Protein 4O0C (pdb70)

Secondary structure (DSSP, 8-state):
-PPPEEEEE---BS---HHHHHHHHHHHHHHHHHHHHHHTTT--HHHHHHHHHHHHHHSTTSSSSTT---BTTS---EEEEEEETTT--EEEEEEE-S-S-HHHHHHHHHHHSS-SEEEHHHHHHHHHHTT-----GGGT--HHHHHHHHHHH---EEEEEE-TTS-EEEEEEE--STTBPTTB--STTSBTTTEEEETTTEEEEEEE-HHHHHHHTHHHHHHHHHHTT--HHHHHHHHHHHHHHHH---EEEEEEETTS-EEEEESSSB--EEEEETTEEEEESSTT--EEEE--/-PPPEEEEE---BSPPPHHHHHHHHHHHHHHHHHHHHHHHTT--HHHHHHHHHHHHHHSTTSSSSTTPPPBTTS---EEEEEEETTT--EEEEEEE-S-S-HHHHHHHHHHHSS-SEEEHHHHHHHHHHTTPPP--GGGT--HHHHHHHHHH----EEEEEE-TTS-EEEEEEE--STTBPTTB--STTSBTTTEEEETTTEEEEEEE-HHHHHHHTHHHHHHHHHHTT--HHHHHHHHHHHHHHHH---EEEEEEETTS-EEEEESSSB--EEEEETTEEEEESSTT-EEEEE--

InterPro domains:
  IPR000246 Peptidase T2, asparaginase 2 [PF01112] (1-293)
  IPR000246 Peptidase T2, asparaginase 2 [PTHR10188] (4-298)
  IPR029055 Nucleophile aminohydrolases, N-terminal [SSF56235] (18-295)
  IPR033844 Asparaginase-like 1, metazoa [cd04702] (2-291)

Sequence (592 aa):
HMNPIIVVVVHGGGAGPISKDRKERVHQGMVRAATVGYGILREGGSAVDAVEGAVVALEDDPEFNAGCGSVLNTNGEVEMDASIMDGKDLSAGAVSAVQCIANPIKLARLVMEKTPHCFLTDQGAAQFAAAMGVPEIPGEKLVTERNKKRLEKEKHGTVGAVALDCKGNVAYATSTGGIVNKMVGRVGDSPCLGAGGYADNDIGAVSTTGHGESILKVNNLARLTLFFHIEQGKTVEEAADLSSLGYMKSRVKGLGGLIVVSKTGDWVAKWTSTSMPWAAAKDGKLHFGIDPDDTTITDLPHMNPIVVVVHGGGAGPISKDRKERVHQGMVRAATVGYGILREGGSAVDAVEGAVVALEDDPEFNAGCGSVLNTNGEVEMDASIMDGKDLSAGAVSAVQCIANPIKLARLVMEKTPHCFLTDQGAAQFAAAMGVPEIPGEKLVTERNKKRLEKEKLGTVGAVALDCKGNVAYATSTGGIVNKMVGRVGDSPCLGAGGYADNDIGAVSTTGHGESILKVNNLARLTLFFHIEQGKTVEEAADLSLGYMKSRVKGLGGLIVVSKTGDWVAKWTSTSSMPWAAAKDGKLHFGIDPDDTTITDLP

Foldseek 3Di:
DDFKKKKKWAAQAADDDPVLVVLLQVLQVVLRLQLVVCQVVVHDFQVRFLRSQLSQLQRLSGFFFQVNAAALVRFFFKKKKKFWQEVRQIFIEGREAQARRRQVLRVCRRPPHPDHYDYDPVSNVVCVVVVGGGHDRVRSDDPVSVVVNVVVVCKKIKMWMQHPVLIIMIMIMGSADHHHHRRDDFQHRPELQQKGHHSQWWIKGWMFHRNLSVVQSLHNQLRVVSVVPQDNVRSQCVSQVCSCVPVVTWTWMKIATSNGDIDTDTPHQWMWMWMDGPQWIWTDIGPPPIDIGGRD/DDFKKKKKWWAQAADDDPVCPVVLVVLFVVLACQLVVCQVVLHAQQNSFQSSQLSQLQDLVGFFQAVNAAAQVRFFFKKKKKAKQVVGQMFIETGDGQARGRQVLRVCRRPPHPDNYYYDPRSVVVCVVVPGDGHDRVRRDDPCNSVVLVVVCIKKMKMWMQHPVLIIMMMIMGSADHRHHRRDDFQRRPELQQKHGHSVWWIKGKHWNRVLSVVLSLHVQLSVVRVVPDDSVVSQCVSQVCSCVPVNTWIWMWMATSNGDIDTDTPRQWMWMWMDTPQKIWTDTGPPGIDIDGHD

Nearest PDB structures (foldseek):
  4o0c-assembly1_A  TM=1.003E+00  e=8.533E-72  Homo sapiens
  4pvq-assembly1_B  TM=9.973E-01  e=1.430E-64  Homo sapiens
  4o0f-assembly1_A  TM=9.972E-01  e=1.584E-62  Homo sapiens
  4zm9-assembly2_D  TM=9.926E-01  e=2.168E-62  Homo sapiens
  4o0g-assembly1_B  TM=9.963E-01  e=7.919E-60  Homo sapiens

Structure (mmCIF, N/CA/C/O backbone):
data_4O0C
#
_entry.id   4O0C
#
_cell.length_a   59.213
_cell.length_b   59.213
_cell.length_c   297.793
_cell.angle_alpha   90.00
_cell.angle_beta   90.00
_cell.angle_gamma   120.00
#
_symmetry.space_group_name_H-M   'P 65'
#
loop_
_entity.id
_entity.type
_entity.pdbx_description
1 polymer 'Isoaspartyl peptidase/L-asparaginase'
2 non-polymer 'SODIUM ION'
3 non-polymer 'DIMETHYL SULFOXIDE'
4 non-polymer 'CHLORIDE ION'
5 water water
#
loop_
_atom_site.group_PDB
_atom_site.id
_atom_site.type_symbol
_atom_site.label_atom_id
_atom_site.label_alt_id
_atom_site.label_comp_id
_atom_site.label_asym_id
_atom_site.label_entity_id
_atom_site.label_seq_id
_atom_site.pdbx_PDB_ins_code
_atom_site.Cartn_x
_atom_site.Cartn_y
_atom_site.Cartn_z
_atom_site.occupancy
_atom_site.B_iso_or_equiv
_atom_site.auth_seq_id
_atom_site.auth_comp_id
_atom_site.auth_asym_id
_atom_site.auth_atom_id
_atom_site.pdbx_PDB_model_num
ATOM 1 N N . HIS A 1 1 ? 17.525 -28.725 -12.825 1.00 18.44 0 HIS A N 1
ATOM 2 C CA . HIS A 1 1 ? 16.300 -27.916 -12.522 1.00 16.09 0 HIS A CA 1
ATOM 3 C C . HIS A 1 1 ? 16.202 -27.607 -11.027 1.00 19.27 0 HIS A C 1
ATOM 4 O O . HIS A 1 1 ? 16.788 -28.310 -10.212 1.00 20.85 0 HIS A O 1
ATOM 11 N N . MET A 1 2 ? 15.475 -26.538 -10.684 1.00 16.81 1 MET A N 1
ATOM 12 C CA . MET A 1 2 ? 15.384 -26.071 -9.298 1.00 15.09 1 MET A CA 1
ATOM 13 C C . MET A 1 2 ? 14.557 -26.958 -8.368 1.00 16.24 1 MET A C 1
ATOM 14 O O . MET A 1 2 ? 13.491 -27.464 -8.734 1.00 18.33 1 MET A O 1
ATOM 19 N N . ASN A 1 3 ? 15.010 -27.031 -7.119 1.00 16.13 2 ASN A N 1
ATOM 20 C CA . ASN A 1 3 ? 14.217 -27.584 -6.021 1.00 15.81 2 ASN A CA 1
ATOM 21 C C . ASN A 1 3 ? 13.118 -26.561 -5.751 1.00 14.15 2 ASN A C 1
ATOM 22 O O . ASN A 1 3 ? 13.442 -25.375 -5.525 1.00 15.79 2 ASN A O 1
ATOM 27 N N . PRO A 1 4 ? 11.831 -26.979 -5.798 1.00 15.17 3 PRO A N 1
ATOM 28 C CA . PRO A 1 4 ? 10.835 -25.918 -5.631 1.00 14.54 3 PRO A CA 1
ATOM 29 C C . PRO A 1 4 ? 10.761 -25.431 -4.190 1.00 14.58 3 PRO A C 1
ATOM 30 O O . PRO A 1 4 ? 11.320 -26.031 -3.282 1.00 15.35 3 PRO A O 1
ATOM 34 N N . ILE A 1 5 ? 10.096 -24.315 -3.998 1.00 14.29 4 ILE A N 1
ATOM 35 C CA A ILE A 1 5 ? 9.938 -23.703 -2.678 0.50 14.49 4 ILE A CA 1
ATOM 36 C CA B ILE A 1 5 ? 9.851 -23.840 -2.656 0.50 14.70 4 ILE A CA 1
ATOM 37 C C . ILE A 1 5 ? 8.602 -22.984 -2.667 1.00 15.06 4 ILE A C 1
ATOM 38 O O . ILE A 1 5 ? 8.193 -22.415 -3.694 1.00 16.52 4 ILE A O 1
ATOM 47 N N . VAL A 1 6 ? 7.957 -22.961 -1.521 1.00 14.95 5 VAL A N 1
ATOM 48 C CA . VAL A 1 6 ? 6.828 -22.091 -1.338 1.00 13.91 5 VAL A CA 1
ATOM 49 C C . VAL A 1 6 ? 7.041 -21.417 0.008 1.00 13.06 5 VAL A C 1
ATOM 50 O O . VAL A 1 6 ? 7.534 -22.051 0.948 1.00 14.59 5 VAL A O 1
ATOM 54 N N . VAL A 1 7 ? 6.713 -20.137 0.078 1.00 12.69 6 VAL A N 1
ATOM 55 C CA . VAL A 1 7 ? 6.640 -19.451 1.364 1.00 12.14 6 VAL A CA 1
ATOM 56 C C . VAL A 1 7 ? 5.293 -18.757 1.429 1.00 12.93 6 VAL A C 1
ATOM 57 O O . VAL A 1 7 ? 4.795 -18.217 0.430 1.00 13.28 6 VAL A O 1
ATOM 61 N N . VAL A 1 8 ? 4.718 -18.757 2.623 1.00 14.22 7 VAL A N 1
ATOM 62 C CA A VAL A 1 8 ? 3.398 -18.192 2.876 0.50 14.44 7 VAL A CA 1
ATOM 63 C CA B VAL A 1 8 ? 3.433 -18.108 2.831 0.50 14.44 7 VAL A CA 1
ATOM 64 C C . VAL A 1 8 ? 3.487 -17.240 4.082 1.00 14.60 7 VAL A C 1
ATOM 65 O O . VAL A 1 8 ? 4.370 -17.403 4.929 1.00 13.51 7 VAL A O 1
ATOM 72 N N . HIS A 1 9 ? 2.568 -16.275 4.135 1.00 13.33 8 HIS A N 1
ATOM 73 C CA . HIS A 1 9 ? 2.424 -15.343 5.272 1.00 14.74 8 HIS A CA 1
ATOM 74 C C . HIS A 1 9 ? 0.975 -15.005 5.537 1.00 15.00 8 HIS A C 1
ATOM 75 O O . HIS A 1 9 ? 0.156 -15.027 4.629 1.00 15.22 8 HIS A O 1
ATOM 82 N N . GLY A 1 10 ? 0.687 -14.678 6.802 1.00 17.33 9 GLY A N 1
ATOM 83 C CA . GLY A 1 10 ? -0.535 -13.986 7.193 1.00 17.56 9 GLY A CA 1
ATOM 84 C C . GLY A 1 10 ? -0.158 -12.543 7.479 1.00 16.38 9 GLY A C 1
ATOM 85 O O . GLY A 1 10 ? 0.830 -12.032 6.942 1.00 15.18 9 GLY A O 1
ATOM 86 N N . GLY A 1 11 ? -0.940 -11.890 8.332 1.00 14.92 10 GLY A N 1
ATOM 87 C CA . GLY A 1 11 ? -0.733 -10.482 8.682 1.00 14.80 10 GLY A CA 1
ATOM 88 C C . GLY A 1 11 ? 0.530 -10.140 9.451 1.00 14.21 10 GLY A C 1
ATOM 89 O O . GLY A 1 11 ? 0.861 -10.801 10.451 1.00 16.01 10 GLY A O 1
ATOM 90 N N . GLY A 1 12 ? 1.214 -9.081 8.996 1.00 17.00 11 GLY A N 1
ATOM 91 C CA . GLY A 1 12 ? 2.304 -8.457 9.740 1.00 14.07 11 GLY A CA 1
ATOM 92 C C . GLY A 1 12 ? 1.748 -7.377 10.648 1.00 16.61 11 GLY A C 1
ATOM 93 O O . GLY A 1 12 ? 1.693 -6.208 10.263 1.00 19.35 11 GLY A O 1
ATOM 94 N N . ALA A 1 13 ? 1.332 -7.764 11.859 1.00 17.82 12 ALA A N 1
ATOM 95 C CA . ALA A 1 13 ? 0.652 -6.845 12.775 1.00 17.06 12 ALA A CA 1
ATOM 96 C C . ALA A 1 13 ? 1.115 -7.065 14.236 1.00 15.90 12 ALA A C 1
ATOM 97 O O . ALA A 1 13 ? 2.212 -7.575 14.461 1.00 17.23 12 ALA A O 1
ATOM 99 N N . GLY A 1 14 ? 0.294 -6.648 15.201 1.00 18.61 13 GLY A N 1
ATOM 100 C CA . GLY A 1 14 ? 0.620 -6.746 16.630 1.00 16.61 13 GLY A CA 1
ATOM 101 C C . GLY A 1 14 ? 0.616 -8.167 17.171 1.00 19.51 13 GLY A C 1
ATOM 102 O O . GLY A 1 14 ? 0.549 -9.126 16.407 1.00 19.60 13 GLY A O 1
ATOM 103 N N . PRO A 1 15 ? 0.695 -8.313 18.508 1.00 18.88 14 PRO A N 1
ATOM 104 C CA . PRO A 1 15 ? 0.733 -9.631 19.144 1.00 17.82 14 PRO A CA 1
ATOM 105 C C . PRO A 1 15 ? -0.564 -10.466 18.956 1.00 19.51 14 PRO A C 1
ATOM 106 O O . PRO A 1 15 ? -1.617 -9.900 18.668 1.00 20.96 14 PRO A O 1
ATOM 110 N N . ILE A 1 16 ? -0.481 -11.780 19.126 1.00 21.72 15 ILE A N 1
ATOM 111 C CA . ILE A 1 16 ? -1.641 -12.686 18.948 1.00 19.84 15 ILE A CA 1
ATOM 112 C C . ILE A 1 16 ? -1.840 -13.605 20.164 1.00 20.22 15 ILE A C 1
ATOM 113 O O . ILE A 1 16 ? -0.863 -14.148 20.685 1.00 24.36 15 ILE A O 1
ATOM 118 N N . SER A 1 17 ? -3.093 -13.817 20.575 1.00 20.51 16 SER A N 1
ATOM 119 C CA . SER A 1 17 ? -3.383 -14.687 21.745 1.00 19.49 16 SER A CA 1
ATOM 120 C C . SER A 1 17 ? -2.937 -16.127 21.513 1.00 16.09 16 SER A C 1
ATOM 121 O O . SER A 1 17 ? -2.877 -16.577 20.374 1.00 20.16 16 SER A O 1
ATOM 124 N N . LYS A 1 18 ? -2.720 -16.883 22.592 1.00 20.00 17 LYS A N 1
ATOM 125 C CA . LYS A 1 18 ? -2.199 -18.249 22.515 1.00 18.50 17 LYS A CA 1
ATOM 126 C C . LYS A 1 18 ? -3.145 -19.258 21.792 1.00 18.27 17 LYS A C 1
ATOM 127 O O . LYS A 1 18 ? -2.673 -20.092 21.007 1.00 22.16 17 LYS A O 1
ATOM 129 N N . ASP A 1 19 ? -4.460 -19.180 22.047 1.00 19.08 18 ASP A N 1
ATOM 130 C CA . ASP A 1 19 ? -5.468 -20.082 21.440 1.00 17.77 18 ASP A CA 1
ATOM 131 C C . ASP A 1 19 ? -5.477 -19.861 19.928 1.00 20.23 18 ASP A C 1
ATOM 132 O O . ASP A 1 19 ? -5.475 -20.829 19.149 1.00 20.40 18 ASP A O 1
ATOM 134 N N . ARG A 1 20 ? -5.502 -18.582 19.543 1.00 20.22 19 ARG A N 1
ATOM 135 C CA . ARG A 1 20 ? -5.382 -18.156 18.142 1.00 19.42 19 ARG A CA 1
ATOM 136 C C . ARG A 1 20 ? -4.166 -18.784 17.488 1.00 20.96 19 ARG A C 1
ATOM 137 O O . ARG A 1 20 ? -4.296 -19.469 16.468 1.00 19.46 19 ARG A O 1
ATOM 145 N N . LYS A 1 21 ? -2.992 -18.548 18.072 1.00 20.68 20 LYS A N 1
ATOM 146 C CA . LYS A 1 21 ? -1.744 -19.122 17.576 1.00 19.49 20 LYS A CA 1
ATOM 147 C C . LYS A 1 21 ? -1.889 -20.558 17.067 1.00 20.80 20 LYS A C 1
ATOM 148 O O . LYS A 1 21 ? -1.327 -20.904 16.019 1.00 23.20 20 LYS A O 1
ATOM 154 N N . GLU A 1 22 ? -2.607 -21.400 17.804 1.00 20.13 21 GLU A N 1
ATOM 155 C CA . GLU A 1 22 ? -2.780 -22.790 17.415 1.00 18.07 21 GLU A CA 1
ATOM 156 C C . GLU A 1 22 ? -3.637 -22.893 16.161 1.00 19.12 21 GLU A C 1
ATOM 157 O O . GLU A 1 22 ? -3.304 -23.606 15.230 1.00 21.81 21 GLU A O 1
ATOM 163 N N . ARG A 1 23 ? -4.745 -22.177 16.138 1.00 18.03 22 ARG A N 1
ATOM 164 C CA . ARG A 1 23 ? -5.578 -22.111 14.946 1.00 17.36 22 ARG A CA 1
ATOM 165 C C . ARG A 1 23 ? -4.793 -21.539 13.740 1.00 18.13 22 ARG A C 1
ATOM 166 O O . ARG A 1 23 ? -4.937 -22.026 12.593 1.00 20.89 22 ARG A O 1
ATOM 174 N N . VAL A 1 24 ? -4.000 -20.497 14.025 1.00 20.90 23 VAL A N 1
ATOM 175 C CA . VAL A 1 24 ? -3.071 -19.849 13.079 1.00 17.66 23 VAL A CA 1
ATOM 176 C C . VAL A 1 24 ? -1.987 -20.802 12.539 1.00 17.32 23 VAL A C 1
ATOM 177 O O . VAL A 1 24 ? -1.740 -20.847 11.311 1.00 19.22 23 VAL A O 1
ATOM 181 N N . HIS A 1 25 ? -1.373 -21.590 13.423 1.00 18.70 24 HIS A N 1
ATOM 182 C CA . HIS A 1 25 ? -0.285 -22.486 13.037 1.00 18.21 24 HIS A CA 1
ATOM 183 C C . HIS A 1 25 ? -0.784 -23.428 11.953 1.00 19.01 24 HIS A C 1
ATOM 184 O O . HIS A 1 25 ? -0.185 -23.541 10.867 1.00 20.68 24 HIS A O 1
ATOM 191 N N . GLN A 1 26 ? -1.917 -24.057 12.245 1.00 20.93 25 GLN A N 1
ATOM 192 C CA . GLN A 1 26 ? -2.549 -25.023 11.351 1.00 19.69 25 GLN A CA 1
ATOM 193 C C . GLN A 1 26 ? -2.871 -24.419 9.994 1.00 19.42 25 GLN A C 1
ATOM 194 O O . GLN A 1 26 ? -2.705 -25.083 8.966 1.00 20.16 25 GLN A O 1
ATOM 200 N N . GLY A 1 27 ? -3.343 -23.169 10.002 1.00 17.67 26 GLY A N 1
ATOM 201 C CA . GLY A 1 27 ? -3.603 -22.438 8.781 1.00 15.88 26 GLY A CA 1
ATOM 202 C C . GLY A 1 27 ? -2.360 -22.231 7.917 1.00 16.39 26 GLY A C 1
ATOM 203 O O . GLY A 1 27 ? -2.433 -22.411 6.692 1.00 18.14 26 GLY A O 1
ATOM 204 N N . MET A 1 28 ? -1.234 -21.827 8.521 1.00 16.29 27 MET A N 1
ATOM 205 C CA . MET A 1 28 ? 0.028 -21.616 7.774 1.00 15.90 27 MET A CA 1
ATOM 206 C C . MET A 1 28 ? 0.564 -22.945 7.192 1.00 17.18 27 MET A C 1
ATOM 207 O O . MET A 1 28 ? 1.056 -23.015 6.046 1.00 16.99 27 MET A O 1
ATOM 212 N N . VAL A 1 29 ? 0.454 -23.981 8.019 1.00 17.04 28 VAL A N 1
ATOM 213 C CA . VAL A 1 29 ? 0.647 -25.394 7.638 1.00 17.20 28 VAL A CA 1
ATOM 214 C C . VAL A 1 29 ? -0.230 -25.820 6.445 1.00 16.51 28 VAL A C 1
ATOM 215 O O . VAL A 1 29 ? 0.307 -26.304 5.465 1.00 17.82 28 VAL A O 1
ATOM 219 N N . ARG A 1 30 ? -1.545 -25.613 6.502 1.00 15.58 29 ARG A N 1
ATOM 220 C CA . ARG A 1 30 ? -2.450 -26.085 5.422 1.00 16.55 29 ARG A CA 1
ATOM 221 C C . ARG A 1 30 ? -2.124 -25.459 4.060 1.00 16.29 29 ARG A C 1
ATOM 222 O O . ARG A 1 30 ? -2.235 -26.127 3.042 1.00 18.04 29 ARG A O 1
ATOM 230 N N . ALA A 1 31 ? -1.725 -24.184 4.059 1.00 15.30 30 ALA A N 1
ATOM 231 C CA . ALA A 1 31 ? -1.458 -23.446 2.815 1.00 14.53 30 ALA A CA 1
ATOM 232 C C . ALA A 1 31 ? -0.066 -23.697 2.262 1.00 14.07 30 ALA A C 1
ATOM 233 O O . ALA A 1 31 ? 0.131 -23.781 1.048 1.00 14.91 30 ALA A O 1
ATOM 235 N N . ALA A 1 32 ? 0.910 -23.749 3.150 1.00 13.85 31 ALA A N 1
ATOM 236 C CA . ALA A 1 32 ? 2.261 -24.168 2.789 1.00 14.40 31 ALA A CA 1
ATOM 237 C C . ALA A 1 32 ? 2.208 -25.572 2.184 1.00 14.66 31 ALA A C 1
ATOM 238 O O . ALA A 1 32 ? 2.760 -25.825 1.105 1.00 16.81 31 ALA A O 1
ATOM 240 N N . THR A 1 33 ? 1.530 -26.477 2.891 1.00 17.62 32 THR A N 1
ATOM 241 C CA . THR A 1 33 ? 1.350 -27.874 2.460 1.00 15.49 32 THR A CA 1
ATOM 242 C C . THR A 1 33 ? 0.699 -27.944 1.090 1.00 15.29 32 THR A C 1
ATOM 243 O O . THR A 1 33 ? 1.205 -28.609 0.166 1.00 16.87 32 THR A O 1
ATOM 247 N N . VAL A 1 34 ? -0.417 -27.235 0.955 1.00 13.40 33 VAL A N 1
ATOM 248 C CA . VAL A 1 34 ? -1.203 -27.240 -0.279 1.00 14.98 33 VAL A CA 1
ATOM 249 C C . VAL A 1 34 ? -0.382 -26.710 -1.432 1.00 14.25 33 VAL A C 1
ATOM 250 O O . VAL A 1 34 ? -0.464 -27.256 -2.548 1.00 16.83 33 VAL A O 1
ATOM 254 N N . GLY A 1 35 ? 0.351 -25.615 -1.199 1.00 15.15 34 GLY A N 1
ATOM 255 C CA . GLY A 1 35 ? 1.192 -25.022 -2.246 1.00 14.09 34 GLY A CA 1
ATOM 256 C C . GLY A 1 35 ? 2.332 -25.921 -2.724 1.00 15.22 34 GLY A C 1
ATOM 257 O O . GLY A 1 35 ? 2.703 -25.920 -3.912 1.00 14.97 34 GLY A O 1
ATOM 258 N N . TYR A 1 36 ? 2.924 -26.650 -1.791 1.00 16.18 35 TYR A N 1
ATOM 259 C CA . TYR A 1 36 ? 4.105 -27.467 -2.075 1.00 16.45 35 TYR A CA 1
ATOM 260 C C . TYR A 1 36 ? 3.689 -28.747 -2.831 1.00 15.34 35 TYR A C 1
ATOM 261 O O . TYR A 1 36 ? 4.364 -29.179 -3.778 1.00 16.08 35 TYR A O 1
ATOM 270 N N . GLY A 1 37 ? 2.588 -29.344 -2.400 1.00 16.24 36 GLY A N 1
ATOM 271 C CA . GLY A 1 37 ? 1.926 -30.421 -3.143 1.00 14.78 36 GLY A CA 1
ATOM 272 C C . GLY A 1 37 ? 1.815 -30.118 -4.630 1.00 12.75 36 GLY A C 1
ATOM 273 O O . GLY A 1 37 ? 2.153 -30.929 -5.465 1.00 15.46 36 GLY A O 1
ATOM 274 N N . ILE A 1 38 ? 1.331 -28.928 -4.942 1.00 14.89 37 ILE A N 1
ATOM 275 C CA . ILE A 1 38 ? 1.272 -28.460 -6.332 1.00 15.48 37 ILE A CA 1
ATOM 276 C C . ILE A 1 38 ? 2.641 -28.514 -7.026 1.00 16.22 37 ILE A C 1
ATOM 277 O O . ILE A 1 38 ? 2.772 -29.048 -8.148 1.00 17.45 37 ILE A O 1
ATOM 282 N N . LEU A 1 39 ? 3.660 -27.988 -6.365 1.00 16.71 38 LEU A N 1
ATOM 283 C CA . LEU A 1 39 ? 5.004 -27.938 -6.941 1.00 15.17 38 LEU A CA 1
ATOM 284 C C . LEU A 1 39 ? 5.604 -29.336 -7.077 1.00 14.30 38 LEU A C 1
ATOM 285 O O . LEU A 1 39 ? 6.319 -29.613 -8.025 1.00 16.37 38 LEU A O 1
ATOM 290 N N . ARG A 1 40 ? 5.345 -30.185 -6.097 1.00 15.17 39 ARG A N 1
ATOM 291 C CA . ARG A 1 40 ? 5.813 -31.572 -6.118 1.00 15.59 39 ARG A CA 1
ATOM 292 C C . ARG A 1 40 ? 5.079 -32.431 -7.125 1.00 15.42 39 ARG A C 1
ATOM 293 O O . ARG A 1 40 ? 5.457 -33.591 -7.317 1.00 17.74 39 ARG A O 1
ATOM 301 N N . GLU A 1 41 ? 4.026 -31.902 -7.745 1.00 15.96 40 GLU A N 1
ATOM 302 C CA . GLU A 1 41 ? 3.326 -32.640 -8.790 1.00 15.62 40 GLU A CA 1
ATOM 303 C C . GLU A 1 41 ? 3.537 -32.015 -10.177 1.00 16.69 40 GLU A C 1
ATOM 304 O O . GLU A 1 41 ? 2.822 -32.363 -11.119 1.00 20.62 40 GLU A O 1
ATOM 310 N N . GLY A 1 42 ? 4.506 -31.099 -10.298 1.00 15.50 41 GLY A N 1
ATOM 311 C CA . GLY A 1 42 ? 4.890 -30.562 -11.598 1.00 15.20 41 GLY A CA 1
ATOM 312 C C . GLY A 1 42 ? 4.224 -29.225 -11.925 1.00 16.58 41 GLY A C 1
ATOM 313 O O . GLY A 1 42 ? 4.426 -28.675 -12.987 1.00 17.90 41 GLY A O 1
ATOM 314 N N . GLY A 1 43 ? 3.440 -28.695 -11.000 1.00 17.19 42 GLY A N 1
ATOM 315 C CA . GLY A 1 43 ? 2.678 -27.471 -11.223 1.00 15.31 42 GLY A CA 1
ATOM 316 C C . GLY A 1 43 ? 3.555 -26.240 -11.268 1.00 13.35 42 GLY A C 1
ATOM 317 O O . GLY A 1 43 ? 4.749 -26.279 -10.907 1.00 13.50 42 GLY A O 1
ATOM 318 N N . SER A 1 44 ? 2.949 -25.144 -11.714 1.00 13.87 43 SER A N 1
ATOM 319 C CA . SER A 1 44 ? 3.696 -23.926 -11.883 1.00 15.43 43 SER A CA 1
ATOM 320 C C . SER A 1 44 ? 3.684 -23.102 -10.592 1.00 14.45 43 SER A C 1
ATOM 321 O O . SER A 1 44 ? 2.870 -23.334 -9.677 1.00 13.90 43 SER A O 1
ATOM 324 N N . ALA A 1 45 ? 4.558 -22.109 -10.558 1.00 14.02 44 ALA A N 1
ATOM 325 C CA . ALA A 1 45 ? 4.635 -21.191 -9.438 1.00 15.87 44 ALA A CA 1
ATOM 326 C C . ALA A 1 45 ? 3.268 -20.492 -9.227 1.00 14.11 44 ALA A C 1
ATOM 327 O O . ALA A 1 45 ? 2.789 -20.296 -8.095 1.00 15.69 44 ALA A O 1
ATOM 329 N N . VAL A 1 46 ? 2.615 -20.162 -10.322 1.00 12.73 45 VAL A N 1
ATOM 330 C CA . VAL A 1 46 ? 1.345 -19.440 -10.284 1.00 12.73 45 VAL A CA 1
ATOM 331 C C . VAL A 1 46 ? 0.290 -20.361 -9.683 1.00 13.13 45 VAL A C 1
ATOM 332 O O . VAL A 1 46 ? -0.420 -19.984 -8.770 1.00 16.42 45 VAL A O 1
ATOM 336 N N . ASP A 1 47 ? 0.259 -21.617 -10.140 1.00 14.29 46 ASP A N 1
ATOM 337 C CA . ASP A 1 47 ? -0.631 -22.632 -9.551 1.00 14.16 46 ASP A CA 1
ATOM 338 C C . ASP A 1 47 ? -0.424 -22.704 -8.025 1.00 13.22 46 ASP A C 1
ATOM 339 O O . ASP A 1 47 ? -1.364 -22.810 -7.262 1.00 14.05 46 ASP A O 1
ATOM 344 N N . ALA A 1 48 ? 0.838 -22.711 -7.613 1.00 12.10 47 ALA A N 1
ATOM 345 C CA . ALA A 1 48 ? 1.180 -22.963 -6.186 1.00 11.72 47 ALA A CA 1
ATOM 346 C C . ALA A 1 48 ? 0.697 -21.839 -5.275 1.00 12.11 47 ALA A C 1
ATOM 347 O O . ALA A 1 48 ? -0.062 -22.101 -4.305 1.00 11.34 47 ALA A O 1
ATOM 349 N N . VAL A 1 49 ? 1.152 -20.617 -5.593 1.00 12.88 48 VAL A N 1
ATOM 350 C CA . VAL A 1 49 ? 0.766 -19.436 -4.795 1.00 11.99 48 VAL A CA 1
ATOM 351 C C . VAL A 1 49 ? -0.747 -19.188 -4.878 1.00 12.83 48 VAL A C 1
ATOM 352 O O . VAL A 1 49 ? -1.387 -18.831 -3.899 1.00 14.42 48 VAL A O 1
ATOM 356 N N . GLU A 1 50 ? -1.336 -19.374 -6.044 1.00 13.55 49 GLU A N 1
ATOM 357 C CA . GLU A 1 50 ? -2.786 -19.332 -6.129 1.00 11.92 49 GLU A CA 1
ATOM 358 C C . GLU A 1 50 ? -3.399 -20.334 -5.136 1.00 12.65 49 GLU A C 1
ATOM 359 O O . GLU A 1 50 ? -4.294 -20.020 -4.354 1.00 13.24 49 GLU A O 1
ATOM 365 N N . GLY A 1 51 ? -2.842 -21.534 -5.131 1.00 13.19 50 GLY A N 1
ATOM 366 C CA . GLY A 1 51 ? -3.293 -22.579 -4.230 1.00 12.39 50 GLY A CA 1
ATOM 367 C C . GLY A 1 51 ? -3.165 -22.262 -2.743 1.00 11.78 50 GLY A C 1
ATOM 368 O O . GLY A 1 51 ? -4.130 -22.383 -1.995 1.00 14.51 50 GLY A O 1
ATOM 369 N N . ALA A 1 52 ? -1.989 -21.808 -2.313 1.00 12.74 51 ALA A N 1
ATOM 370 C CA . ALA A 1 52 ? -1.795 -21.479 -0.888 1.00 12.15 51 ALA A CA 1
ATOM 371 C C . ALA A 1 52 ? -2.794 -20.358 -0.475 1.00 13.74 51 ALA A C 1
ATOM 372 O O . ALA A 1 52 ? -3.490 -20.442 0.551 1.00 13.78 51 ALA A O 1
ATOM 374 N N . VAL A 1 53 ? -2.905 -19.323 -1.296 1.00 12.73 52 VAL A N 1
ATOM 375 C CA . VAL A 1 53 ? -3.680 -18.133 -0.907 1.00 12.63 52 VAL A CA 1
ATOM 376 C C . VAL A 1 53 ? -5.159 -18.510 -0.748 1.00 12.47 52 VAL A C 1
ATOM 377 O O . VAL A 1 53 ? -5.808 -18.108 0.212 1.00 12.96 52 VAL A O 1
ATOM 381 N N . VAL A 1 54 ? -5.660 -19.337 -1.668 1.00 12.90 53 VAL A N 1
ATOM 382 C CA . VAL A 1 54 ? -7.027 -19.861 -1.611 1.00 12.93 53 VAL A CA 1
ATOM 383 C C . VAL A 1 54 ? -7.282 -20.487 -0.262 1.00 11.33 53 VAL A C 1
ATOM 384 O O . VAL A 1 54 ? -8.337 -20.272 0.342 1.00 12.30 53 VAL A O 1
ATOM 388 N N . ALA A 1 55 ? -6.348 -21.311 0.173 1.00 12.38 54 ALA A N 1
ATOM 389 C CA . ALA A 1 55 ? -6.436 -21.967 1.467 1.00 12.90 54 ALA A CA 1
ATOM 390 C C . ALA A 1 55 ? -6.651 -21.016 2.611 1.00 13.95 54 ALA A C 1
ATOM 391 O O . ALA A 1 55 ? -7.466 -21.290 3.504 1.00 18.12 54 ALA A O 1
ATOM 393 N N . LEU A 1 56 ? -5.926 -19.895 2.590 1.00 11.89 55 LEU A N 1
ATOM 394 C CA . LEU A 1 56 ? -6.039 -18.861 3.630 1.00 14.31 55 LEU A CA 1
ATOM 395 C C . LEU A 1 56 ? -7.288 -17.999 3.480 1.00 13.19 55 LEU A C 1
ATOM 396 O O . LEU A 1 56 ? -7.835 -17.462 4.464 1.00 15.45 55 LEU A O 1
ATOM 401 N N . GLU A 1 57 ? -7.721 -17.836 2.239 1.00 13.28 56 GLU A N 1
ATOM 402 C CA . GLU A 1 57 ? -9.015 -17.220 1.944 1.00 13.81 56 GLU A CA 1
ATOM 403 C C . GLU A 1 57 ? -10.135 -18.040 2.582 1.00 13.14 56 GLU A C 1
ATOM 404 O O . GLU A 1 57 ? -10.991 -17.498 3.288 1.00 17.45 56 GLU A O 1
ATOM 410 N N . ASP A 1 58 ? -10.117 -19.353 2.349 1.00 15.22 57 ASP A N 1
ATOM 411 C CA . ASP A 1 58 ? -11.209 -20.256 2.780 1.00 16.90 57 ASP A CA 1
ATOM 412 C C . ASP A 1 58 ? -11.189 -20.499 4.290 1.00 16.27 57 ASP A C 1
ATOM 413 O O . ASP A 1 58 ? -12.178 -20.951 4.868 1.00 18.97 57 ASP A O 1
ATOM 418 N N . ASP A 1 59 ? -10.048 -20.217 4.903 1.00 16.53 58 ASP A N 1
ATOM 419 C CA . ASP A 1 59 ? -9.827 -20.340 6.349 1.00 15.00 58 ASP A CA 1
ATOM 420 C C . ASP A 1 59 ? -10.317 -19.046 7.053 1.00 15.96 58 ASP A C 1
ATOM 421 O O . ASP A 1 59 ? -9.677 -18.000 6.905 1.00 17.08 58 ASP A O 1
ATOM 426 N N . PRO A 1 60 ? -11.425 -19.117 7.824 1.00 18.51 59 PRO A N 1
ATOM 427 C CA . PRO A 1 60 ? -12.004 -17.952 8.546 1.00 18.71 59 PRO A CA 1
ATOM 428 C C . PRO A 1 60 ? -11.076 -17.275 9.563 1.00 16.26 59 PRO A C 1
ATOM 429 O O . PRO A 1 60 ? -11.391 -16.179 10.031 1.00 19.02 59 PRO A O 1
ATOM 433 N N . GLU A 1 61 ? -9.974 -17.929 9.903 1.00 16.25 60 GLU A N 1
ATOM 434 C CA . GLU A 1 61 ? -8.939 -17.372 10.783 1.00 17.26 60 GLU A CA 1
ATOM 435 C C . GLU A 1 61 ? -8.123 -16.238 10.151 1.00 16.78 60 GLU A C 1
ATOM 436 O O . GLU A 1 61 ? -7.366 -15.586 10.860 1.00 17.86 60 GLU A O 1
ATOM 442 N N . PHE A 1 62 ? -8.254 -16.006 8.832 1.00 15.16 61 PHE A N 1
ATOM 443 C CA . PHE A 1 62 ? -7.364 -15.053 8.125 1.00 15.05 61 PHE A CA 1
ATOM 444 C C . PHE A 1 62 ? -8.124 -13.971 7.400 1.00 13.54 61 PHE A C 1
ATOM 445 O O . PHE A 1 62 ? -9.210 -14.227 6.862 1.00 14.70 61 PHE A O 1
ATOM 453 N N . ASN A 1 63 ? -7.533 -12.767 7.443 1.00 12.83 62 ASN A N 1
ATOM 454 C CA . ASN A 1 63 ? -8.079 -11.558 6.808 1.00 13.28 62 ASN A CA 1
ATOM 455 C C . ASN A 1 63 ? -8.004 -11.584 5.267 1.00 14.51 62 ASN A C 1
ATOM 456 O O . ASN A 1 63 ? -7.245 -10.822 4.675 1.00 14.78 62 ASN A O 1
ATOM 461 N N . ALA A 1 64 ? -8.842 -12.433 4.670 1.00 14.93 63 ALA A N 1
ATOM 462 C CA . ALA A 1 64 ? -8.856 -12.700 3.216 1.00 13.12 63 ALA A CA 1
ATOM 463 C C . ALA A 1 64 ? -10.074 -13.614 2.972 1.00 13.93 63 ALA A C 1
ATOM 464 O O . ALA A 1 64 ? -10.361 -14.497 3.794 1.00 14.31 63 ALA A O 1
ATOM 466 N N . GLY A 1 65 ? -10.783 -13.428 1.859 1.00 13.20 64 GLY A N 1
ATOM 467 C CA . GLY A 1 65 ? -12.026 -14.174 1.607 1.00 15.52 64 GLY A CA 1
ATOM 468 C C . GLY A 1 65 ? -12.928 -14.218 2.842 1.00 15.53 64 GLY A C 1
ATOM 469 O O . GLY A 1 65 ? -13.083 -13.187 3.536 1.00 16.16 64 GLY A O 1
ATOM 470 N N . CYS A 1 66 ? -13.506 -15.405 3.119 1.00 16.38 65 CYS A N 1
ATOM 471 C CA . CYS A 1 66 ? -14.228 -15.654 4.366 1.00 14.57 65 CYS A CA 1
ATOM 472 C C . CYS A 1 66 ? -13.344 -15.392 5.597 1.00 14.90 65 CYS A C 1
ATOM 473 O O . CYS A 1 66 ? -12.362 -16.092 5.823 1.00 16.62 65 CYS A O 1
ATOM 476 N N . GLY A 1 67 ? -13.708 -14.386 6.401 1.00 14.39 66 GLY A N 1
ATOM 477 C CA . GLY A 1 67 ? -12.858 -13.952 7.510 1.00 15.46 66 GLY A CA 1
ATOM 478 C C . GLY A 1 67 ? -12.186 -12.579 7.384 1.00 16.59 66 GLY A C 1
ATOM 479 O O . GLY A 1 67 ? -11.586 -12.102 8.351 1.00 18.27 66 GLY A O 1
ATOM 480 N N . SER A 1 68 ? -12.225 -11.990 6.188 1.00 18.54 67 SER A N 1
ATOM 481 C CA . SER A 1 68 ? -11.932 -10.570 5.944 1.00 16.12 67 SER A CA 1
ATOM 482 C C . SER A 1 68 ? -12.488 -9.608 6.989 1.00 17.50 67 SER A C 1
ATOM 483 O O . SER A 1 68 ? -13.671 -9.700 7.357 1.00 17.30 67 SER A O 1
ATOM 486 N N . VAL A 1 69 ? -11.655 -8.647 7.392 1.00 17.82 68 VAL A N 1
ATOM 487 C CA . VAL A 1 69 ? -12.084 -7.588 8.305 1.00 17.79 68 VAL A CA 1
ATOM 488 C C . VAL A 1 69 ? -13.133 -6.717 7.636 1.00 17.59 68 VAL A C 1
ATOM 489 O O . VAL A 1 69 ? -13.222 -6.669 6.395 1.00 17.57 68 VAL A O 1
ATOM 493 N N . LEU A 1 70 ? -13.891 -5.985 8.455 1.00 17.06 69 LEU A N 1
ATOM 494 C CA . LEU A 1 70 ? -15.048 -5.259 7.959 1.00 17.81 69 LEU A CA 1
ATOM 495 C C . LEU A 1 70 ? -14.717 -3.814 7.623 1.00 16.98 69 LEU A C 1
ATOM 496 O O . LEU A 1 70 ? -13.846 -3.204 8.265 1.00 18.50 69 LEU A O 1
ATOM 501 N N . ASN A 1 71 ? -15.380 -3.279 6.600 1.00 17.00 70 ASN A N 1
ATOM 502 C CA . ASN A 1 71 ? -15.282 -1.845 6.321 1.00 16.30 70 ASN A CA 1
ATOM 503 C C . ASN A 1 71 ? -16.043 -1.031 7.368 1.00 17.14 70 ASN A C 1
ATOM 504 O O . ASN A 1 71 ? -16.528 -1.589 8.342 1.00 17.81 70 ASN A O 1
ATOM 509 N N . THR A 1 72 ? -16.091 0.286 7.204 1.00 18.76 71 THR A N 1
ATOM 510 C CA . THR A 1 72 ? -16.756 1.147 8.173 1.00 15.37 71 THR A CA 1
ATOM 511 C C . THR A 1 72 ? -18.288 1.017 8.177 1.00 17.30 71 THR A C 1
ATOM 512 O O . THR A 1 72 ? -18.951 1.478 9.117 1.00 20.98 71 THR A O 1
ATOM 516 N N . ASN A 1 73 ? -18.833 0.366 7.149 1.00 16.59 72 ASN A N 1
ATOM 517 C CA . ASN A 1 73 ? -20.244 0.003 7.074 1.00 17.38 72 ASN A CA 1
ATOM 518 C C . ASN A 1 73 ? -20.559 -1.467 7.317 1.00 17.41 72 ASN A C 1
ATOM 519 O O . ASN A 1 73 ? -21.695 -1.895 7.085 1.00 19.41 72 ASN A O 1
ATOM 524 N N . GLY A 1 74 ? -19.590 -2.227 7.833 1.00 17.23 73 GLY A N 1
ATOM 525 C CA . GLY A 1 74 ? -19.803 -3.652 8.137 1.00 19.52 73 GLY A CA 1
ATOM 526 C C . GLY A 1 74 ? -20.137 -4.525 6.923 1.00 19.74 73 GLY A C 1
ATOM 527 O O . GLY A 1 74 ? -21.024 -5.395 6.962 1.00 22.84 73 GLY A O 1
ATOM 528 N N . GLU A 1 75 ? -19.429 -4.266 5.830 1.00 22.67 74 GLU A N 1
ATOM 529 C CA . GLU A 1 75 ? -19.422 -5.155 4.679 1.00 18.24 74 GLU A CA 1
ATOM 530 C C . GLU A 1 75 ? -17.957 -5.538 4.386 1.00 18.53 74 GLU A C 1
ATOM 531 O O . GLU A 1 75 ? -17.010 -4.769 4.670 1.00 21.24 74 GLU A O 1
ATOM 537 N N . VAL A 1 76 ? -17.773 -6.757 3.873 1.00 18.87 75 VAL A N 1
ATOM 538 C CA . VAL A 1 76 ? -16.462 -7.209 3.404 1.00 15.10 75 VAL A CA 1
ATOM 539 C C . VAL A 1 76 ? -16.208 -6.687 1.984 1.00 13.92 75 VAL A C 1
ATOM 540 O O . VAL A 1 76 ? -17.067 -6.786 1.127 1.00 14.98 75 VAL A O 1
ATOM 544 N N . GLU A 1 77 ? -14.997 -6.150 1.774 1.00 14.97 76 GLU A N 1
ATOM 545 C CA . GLU A 1 77 ? -14.536 -5.629 0.467 1.00 12.99 76 GLU A CA 1
ATOM 546 C C . GLU A 1 77 ? -13.095 -6.095 0.341 1.00 14.94 76 GLU A C 1
ATOM 547 O O . GLU A 1 77 ? -12.268 -5.778 1.185 1.00 12.64 76 GLU A O 1
ATOM 553 N N . MET A 1 78 ? -12.802 -6.859 -0.711 1.00 15.47 77 MET A N 1
ATOM 554 C CA . MET A 1 78 ? -11.583 -7.644 -0.802 1.00 14.09 77 MET A CA 1
ATOM 555 C C . MET A 1 78 ? -10.712 -7.199 -1.975 1.00 13.08 77 MET A C 1
ATOM 556 O O . MET A 1 78 ? -11.236 -6.875 -3.040 1.00 13.23 77 MET A O 1
ATOM 561 N N . ASP A 1 79 ? -9.390 -7.241 -1.793 1.00 11.75 78 ASP A N 1
ATOM 562 C CA . ASP A 1 79 ? -8.406 -6.909 -2.833 1.00 11.96 78 ASP A CA 1
ATOM 563 C C . ASP A 1 79 ? -7.462 -8.110 -2.992 1.00 12.66 78 ASP A C 1
ATOM 564 O O . ASP A 1 79 ? -7.159 -8.803 -2.012 1.00 12.57 78 ASP A O 1
ATOM 569 N N . ALA A 1 80 ? -6.918 -8.287 -4.196 1.00 11.84 79 ALA A N 1
ATOM 570 C CA . ALA A 1 80 ? -5.941 -9.337 -4.438 1.00 11.44 79 ALA A CA 1
ATOM 571 C C . ALA A 1 80 ? -5.182 -9.094 -5.718 1.00 10.50 79 ALA A C 1
ATOM 572 O O . ALA A 1 80 ? -5.661 -8.425 -6.599 1.00 13.04 79 ALA A O 1
ATOM 574 N N . SER A 1 81 ? -4.021 -9.701 -5.812 1.00 9.85 80 SER A N 1
ATOM 575 C CA . SER A 1 81 ? -3.300 -9.761 -7.079 1.00 11.44 80 SER A CA 1
ATOM 576 C C . SER A 1 81 ? -2.398 -11.003 -7.168 1.00 12.30 80 SER A C 1
ATOM 577 O O . SER A 1 81 ? -2.075 -11.662 -6.164 1.00 12.62 80 SER A O 1
ATOM 580 N N . ILE A 1 82 ? -2.013 -11.330 -8.400 1.00 13.69 81 ILE A N 1
ATOM 581 C CA . ILE A 1 82 ? -1.116 -12.467 -8.688 1.00 12.83 81 ILE A CA 1
ATOM 582 C C . ILE A 1 82 ? -0.201 -12.048 -9.841 1.00 11.86 81 ILE A C 1
ATOM 583 O O . ILE A 1 82 ? -0.598 -11.240 -10.662 1.00 11.31 81 ILE A O 1
ATOM 588 N N . MET A 1 83 ? 1.013 -12.579 -9.896 1.00 11.37 82 MET A N 1
ATOM 589 C CA . MET A 1 83 ? 1.964 -12.184 -10.944 1.00 12.71 82 MET A CA 1
ATOM 590 C C . MET A 1 83 ? 2.900 -13.322 -11.316 1.00 13.60 82 MET A C 1
ATOM 591 O O . MET A 1 83 ? 3.502 -13.971 -10.450 1.00 13.84 82 MET A O 1
ATOM 596 N N . ASP A 1 84 ? 2.989 -13.543 -12.631 1.00 13.94 83 ASP A N 1
ATOM 597 C CA . ASP A 1 84 ? 3.886 -14.494 -13.264 1.00 12.63 83 ASP A CA 1
ATOM 598 C C . ASP A 1 84 ? 5.259 -13.890 -13.537 1.00 11.46 83 ASP A C 1
ATOM 599 O O . ASP A 1 84 ? 5.413 -12.981 -14.363 1.00 13.38 83 ASP A O 1
ATOM 604 N N . GLY A 1 85 ? 6.277 -14.424 -12.872 1.00 13.16 84 GLY A N 1
ATOM 605 C CA . GLY A 1 85 ? 7.631 -13.913 -12.999 1.00 10.66 84 GLY A CA 1
ATOM 606 C C . GLY A 1 85 ? 8.279 -14.017 -14.383 1.00 13.65 84 GLY A C 1
ATOM 607 O O . GLY A 1 85 ? 9.292 -13.352 -14.641 1.00 14.97 84 GLY A O 1
ATOM 608 N N . LYS A 1 86 ? 7.703 -14.821 -15.270 1.00 13.50 85 LYS A N 1
ATOM 609 C CA . LYS A 1 86 ? 8.379 -15.157 -16.543 1.00 15.73 85 LYS A CA 1
ATOM 610 C C . LYS A 1 86 ? 8.348 -14.004 -17.513 1.00 13.77 85 LYS A C 1
ATOM 611 O O . LYS A 1 86 ? 9.414 -13.555 -17.958 1.00 16.01 85 LYS A O 1
ATOM 617 N N . ASP A 1 87 ? 7.131 -13.553 -17.826 1.00 15.63 86 ASP A N 1
ATOM 618 C CA . ASP A 1 87 ? 6.879 -12.375 -18.694 1.00 14.59 86 ASP A CA 1
ATOM 619 C C . ASP A 1 87 ? 6.303 -11.192 -17.924 1.00 14.73 86 ASP A C 1
ATOM 620 O O . ASP A 1 87 ? 5.876 -10.218 -18.518 1.00 16.19 86 ASP A O 1
ATOM 625 N N . LEU A 1 88 ? 6.294 -11.296 -16.588 1.00 13.99 87 LEU A N 1
ATOM 626 C CA . LEU A 1 88 ? 5.718 -10.274 -15.689 1.00 14.00 87 LEU A CA 1
ATOM 627 C C . LEU A 1 88 ? 4.208 -10.089 -15.840 1.00 12.42 87 LEU A C 1
ATOM 628 O O . LEU A 1 88 ? 3.652 -9.071 -15.418 1.00 14.37 87 LEU A O 1
ATOM 633 N N . SER A 1 89 ? 3.540 -11.057 -16.446 1.00 12.93 88 SER A N 1
ATOM 634 C CA . SER A 1 89 ? 2.071 -10.985 -16.591 1.00 14.41 88 SER A CA 1
ATOM 635 C C . SER A 1 89 ? 1.396 -10.972 -15.214 1.00 13.23 88 SER A C 1
ATOM 636 O O . SER A 1 89 ? 1.888 -11.566 -14.279 1.00 12.75 88 SER A O 1
ATOM 639 N N . ALA A 1 90 ? 0.274 -10.284 -15.078 1.00 10.96 89 ALA A N 1
ATOM 640 C CA . ALA A 1 90 ? -0.212 -10.007 -13.722 1.00 11.45 89 ALA A CA 1
ATOM 641 C C . ALA A 1 90 ? -1.731 -9.932 -13.778 1.00 12.93 89 ALA A C 1
ATOM 642 O O . ALA A 1 90 ? -2.302 -9.700 -14.839 1.00 14.35 89 ALA A O 1
ATOM 644 N N . GLY A 1 91 ? -2.385 -10.187 -12.652 1.00 14.73 90 GLY A N 1
ATOM 645 C CA . GLY A 1 91 ? -3.807 -9.993 -12.510 1.00 12.68 90 GLY A CA 1
ATOM 646 C C . GLY A 1 91 ? -4.177 -9.459 -11.130 1.00 12.20 90 GLY A C 1
ATOM 647 O O . GLY A 1 91 ? -3.618 -9.899 -10.141 1.00 12.20 90 GLY A O 1
ATOM 648 N N . ALA A 1 92 ? -5.154 -8.540 -11.082 1.00 11.81 91 ALA A N 1
ATOM 649 C CA . ALA A 1 92 ? -5.549 -7.877 -9.831 1.00 12.79 91 ALA A CA 1
ATOM 650 C C . ALA A 1 92 ? -7.031 -7.562 -9.772 1.00 12.17 91 ALA A C 1
ATOM 651 O O . ALA A 1 92 ? -7.644 -7.215 -10.784 1.00 12.03 91 ALA A O 1
ATOM 653 N N . VAL A 1 93 ? -7.593 -7.641 -8.567 1.00 12.58 92 VAL A N 1
ATOM 654 C CA . VAL A 1 93 ? -8.916 -7.016 -8.278 1.00 13.20 92 VAL A CA 1
ATOM 655 C C . VAL A 1 93 ? -8.960 -6.224 -6.968 1.00 11.09 92 VAL A C 1
ATOM 656 O O . VAL A 1 93 ? -8.283 -6.578 -5.996 1.00 11.66 92 VAL A O 1
ATOM 660 N N . SER A 1 94 ? -9.762 -5.148 -6.966 1.00 11.54 93 SER A N 1
ATOM 661 C CA . SER A 1 94 ? -9.943 -4.322 -5.789 1.00 12.60 93 SER A CA 1
ATOM 662 C C . SER A 1 94 ? -11.410 -4.077 -5.515 1.00 11.86 93 SER A C 1
ATOM 663 O O . SER A 1 94 ? -12.234 -3.963 -6.437 1.00 12.32 93 SER A O 1
ATOM 666 N N . ALA A 1 95 ? -11.710 -4.026 -4.222 1.00 13.67 94 ALA A N 1
ATOM 667 C CA . ALA A 1 95 ? -13.025 -3.804 -3.693 1.00 13.09 94 ALA A CA 1
ATOM 668 C C . ALA A 1 95 ? -14.091 -4.726 -4.259 1.00 12.77 94 ALA A C 1
ATOM 669 O O . ALA A 1 95 ? -15.178 -4.292 -4.585 1.00 14.13 94 ALA A O 1
ATOM 671 N N . VAL A 1 96 ? -13.788 -6.017 -4.348 1.00 12.75 95 VAL A N 1
ATOM 672 C CA . VAL A 1 96 ? -14.775 -6.969 -4.855 1.00 13.56 95 VAL A CA 1
ATOM 673 C C . VAL A 1 96 ? -15.605 -7.508 -3.699 1.00 14.92 95 VAL A C 1
ATOM 674 O O . VAL A 1 96 ? -15.104 -7.691 -2.565 1.00 15.11 95 VAL A O 1
ATOM 678 N N . GLN A 1 97 ? -16.883 -7.754 -3.986 1.00 16.63 96 GLN A N 1
ATOM 679 C CA . GLN A 1 97 ? -17.779 -8.299 -2.977 1.00 16.32 96 GLN A CA 1
ATOM 680 C C . GLN A 1 97 ? -18.419 -9.638 -3.402 1.00 15.70 96 GLN A C 1
ATOM 681 O O . GLN A 1 97 ? -18.422 -10.002 -4.583 1.00 14.96 96 GLN A O 1
ATOM 687 N N . CYS A 1 98 ? -18.937 -10.367 -2.420 1.00 15.88 97 CYS A N 1
ATOM 688 C CA . CYS A 1 98 ? -19.865 -11.471 -2.651 1.00 15.85 97 CYS A CA 1
ATOM 689 C C . CYS A 1 98 ? -19.242 -12.611 -3.469 1.00 16.09 97 CYS A C 1
ATOM 690 O O . CYS A 1 98 ? -19.921 -13.322 -4.228 1.00 17.02 97 CYS A O 1
ATOM 693 N N . ILE A 1 99 ? -17.931 -12.786 -3.292 1.00 16.13 98 ILE A N 1
ATOM 694 C CA . ILE A 1 99 ? -17.229 -13.937 -3.851 1.00 14.49 98 ILE A CA 1
ATOM 695 C C . ILE A 1 99 ? -16.335 -14.627 -2.826 1.00 17.14 98 ILE A C 1
ATOM 696 O O . ILE A 1 99 ? -15.985 -14.054 -1.769 1.00 14.94 98 ILE A O 1
ATOM 701 N N . ALA A 1 100 ? -16.004 -15.881 -3.112 1.00 14.77 99 ALA A N 1
ATOM 702 C CA . ALA A 1 100 ? -15.265 -16.691 -2.161 1.00 14.75 99 ALA A CA 1
ATOM 703 C C . ALA A 1 100 ? -13.767 -16.470 -2.284 1.00 13.69 99 ALA A C 1
ATOM 704 O O . ALA A 1 100 ? -13.073 -16.346 -1.265 1.00 14.74 99 ALA A O 1
ATOM 706 N N . ASN A 1 101 ? -13.279 -16.381 -3.527 1.00 12.79 100 ASN A N 1
ATOM 707 C CA . ASN A 1 101 ? -11.856 -16.323 -3.809 1.00 14.92 100 ASN A CA 1
ATOM 708 C C . ASN A 1 101 ? -11.397 -15.234 -4.763 1.00 12.82 100 ASN A C 1
ATOM 709 O O . ASN A 1 101 ? -11.214 -15.474 -5.978 1.00 13.96 100 ASN A O 1
ATOM 714 N N . PRO A 1 102 ? -11.119 -14.032 -4.208 1.00 13.75 101 PRO A N 1
ATOM 715 C CA . PRO A 1 102 ? -10.679 -12.904 -5.023 1.00 14.90 101 PRO A CA 1
ATOM 716 C C . PRO A 1 102 ? -9.403 -13.291 -5.777 1.00 12.67 101 PRO A C 1
ATOM 717 O O . PRO A 1 102 ? -9.234 -12.906 -6.919 1.00 14.68 101 PRO A O 1
ATOM 721 N N . ILE A 1 103 ? -8.538 -14.128 -5.200 1.00 13.09 102 ILE A N 1
ATOM 722 C CA . ILE A 1 103 ? -7.277 -14.508 -5.888 1.00 12.23 102 ILE A CA 1
ATOM 723 C C . ILE A 1 103 ? -7.513 -15.313 -7.192 1.00 13.65 102 ILE A C 1
ATOM 724 O O . ILE A 1 103 ? -6.731 -15.240 -8.181 1.00 14.47 102 ILE A O 1
ATOM 729 N N . LYS A 1 104 ? -8.572 -16.102 -7.204 1.00 12.87 103 LYS A N 1
ATOM 730 C CA . LYS A 1 104 ? -8.905 -16.839 -8.433 1.00 11.63 103 LYS A CA 1
ATOM 731 C C . LYS A 1 104 ? -9.472 -15.881 -9.478 1.00 13.58 103 LYS A C 1
ATOM 732 O O . LYS A 1 104 ? -9.158 -16.006 -10.680 1.00 13.57 103 LYS A O 1
ATOM 738 N N . LEU A 1 105 ? -10.299 -14.922 -9.029 1.00 14.62 104 LEU A N 1
ATOM 739 C CA . LEU A 1 105 ? -10.827 -13.893 -9.935 1.00 14.07 104 LEU A CA 1
ATOM 740 C C . LEU A 1 105 ? -9.619 -13.149 -10.473 1.00 11.71 104 LEU A C 1
ATOM 741 O O . LEU A 1 105 ? -9.466 -12.960 -11.691 1.00 12.59 104 LEU A O 1
ATOM 746 N N . ALA A 1 106 ? -8.704 -12.833 -9.568 1.00 11.83 105 ALA A N 1
ATOM 747 C CA . ALA A 1 106 ? -7.431 -12.199 -9.956 1.00 11.79 105 ALA A CA 1
ATOM 748 C C . ALA A 1 106 ? -6.742 -13.022 -11.044 1.00 13.20 105 ALA A C 1
ATOM 749 O O . ALA A 1 106 ? -6.317 -12.484 -12.087 1.00 13.97 105 ALA A O 1
ATOM 751 N N . ARG A 1 107 ? -6.670 -14.333 -10.840 1.00 12.62 106 ARG A N 1
ATOM 752 C CA . ARG A 1 107 ? -5.989 -15.168 -11.841 1.00 13.81 106 ARG A CA 1
ATOM 753 C C . ARG A 1 107 ? -6.742 -15.076 -13.177 1.00 12.89 106 ARG A C 1
ATOM 754 O O . ARG A 1 107 ? -6.132 -14.986 -14.222 1.00 14.52 106 ARG A O 1
ATOM 762 N N . LEU A 1 108 ? -8.068 -15.071 -13.144 1.00 12.50 107 LEU A N 1
ATOM 763 C CA . LEU A 1 108 ? -8.822 -14.959 -14.395 1.00 13.98 107 LEU A CA 1
ATOM 764 C C . LEU A 1 108 ? -8.585 -13.602 -15.092 1.00 14.55 107 LEU A C 1
ATOM 765 O O . LEU A 1 108 ? -8.436 -13.533 -16.341 1.00 16.30 107 LEU A O 1
ATOM 770 N N . VAL A 1 109 ? -8.536 -12.511 -14.326 1.00 14.81 108 VAL A N 1
ATOM 771 C CA . VAL A 1 109 ? -8.156 -11.253 -14.940 1.00 14.57 108 VAL A CA 1
ATOM 772 C C . VAL A 1 109 ? -6.917 -11.406 -15.810 1.00 12.95 108 VAL A C 1
ATOM 773 O O . VAL A 1 109 ? -6.937 -11.039 -16.976 1.00 16.74 108 VAL A O 1
ATOM 777 N N . MET A 1 110 ? -5.862 -11.971 -15.242 1.00 13.59 109 MET A N 1
ATOM 778 C CA . MET A 1 110 ? -4.580 -12.185 -15.930 1.00 15.88 109 MET A CA 1
ATOM 779 C C . MET A 1 110 ? -4.699 -13.032 -17.201 1.00 15.54 109 MET A C 1
ATOM 780 O O . MET A 1 110 ? -4.129 -12.664 -18.231 1.00 17.70 109 MET A O 1
ATOM 785 N N . GLU A 1 111 ? -5.400 -14.153 -17.110 1.00 15.64 110 GLU A N 1
ATOM 786 C CA . GLU A 1 111 ? -5.353 -15.173 -18.166 1.00 15.43 110 GLU A CA 1
ATOM 787 C C . GLU A 1 111 ? -6.474 -14.999 -19.204 1.00 16.81 110 GLU A C 1
ATOM 788 O O . GLU A 1 111 ? -6.306 -15.436 -20.343 1.00 19.23 110 GLU A O 1
ATOM 794 N N . LYS A 1 112 ? -7.572 -14.327 -18.860 1.00 15.79 111 LYS A N 1
ATOM 795 C CA . LYS A 1 112 ? -8.749 -14.304 -19.724 1.00 16.58 111 LYS A CA 1
ATOM 796 C C . LYS A 1 112 ? -9.258 -12.913 -20.060 1.00 18.07 111 LYS A C 1
ATOM 797 O O . LYS A 1 112 ? -10.421 -12.757 -20.480 1.00 17.67 111 LYS A O 1
ATOM 803 N N . THR A 1 113 ? -8.367 -11.922 -19.875 1.00 18.07 112 THR A N 1
ATOM 804 C CA . THR A 1 113 ? -8.547 -10.540 -20.341 1.00 15.49 112 THR A CA 1
ATOM 805 C C . THR A 1 113 ? -7.207 -9.968 -20.855 1.00 14.43 112 THR A C 1
ATOM 806 O O . THR A 1 113 ? -6.126 -10.463 -20.510 1.00 14.34 112 THR A O 1
ATOM 810 N N . PRO A 1 114 ? -7.263 -8.896 -21.674 1.00 15.07 113 PRO A N 1
ATOM 811 C CA . PRO A 1 114 ? -5.992 -8.216 -21.975 1.00 14.50 113 PRO A CA 1
ATOM 812 C C . PRO A 1 114 ? -5.632 -7.164 -20.948 1.00 15.73 113 PRO A C 1
ATOM 813 O O . PRO A 1 114 ? -4.782 -6.324 -21.210 1.00 16.77 113 PRO A O 1
ATOM 817 N N . HIS A 1 115 ? -6.269 -7.223 -19.784 1.00 14.65 114 HIS A N 1
ATOM 818 C CA . HIS A 1 115 ? -5.989 -6.285 -18.708 1.00 14.46 114 HIS A CA 1
ATOM 819 C C . HIS A 1 115 ? -5.273 -6.967 -17.559 1.00 12.64 114 HIS A C 1
ATOM 820 O O . HIS A 1 115 ? -5.062 -8.180 -17.569 1.00 13.28 114 HIS A O 1
ATOM 827 N N . CYS A 1 116 ? -4.860 -6.141 -16.594 1.00 13.52 115 CYS A N 1
ATOM 828 C CA . CYS A 1 116 ? -4.083 -6.533 -15.431 1.00 13.81 115 CYS A CA 1
ATOM 829 C C . CYS A 1 116 ? -4.843 -6.308 -14.125 1.00 13.61 115 CYS A C 1
ATOM 830 O O . CYS A 1 116 ? -4.378 -6.790 -13.103 1.00 16.79 115 CYS A O 1
ATOM 833 N N . PHE A 1 117 ? -5.977 -5.575 -14.137 1.00 13.02 116 PHE A N 1
ATOM 834 C CA . PHE A 1 117 ? -6.569 -5.069 -12.868 1.00 11.85 116 PHE A CA 1
ATOM 835 C C . PHE A 1 117 ? -8.018 -4.595 -13.144 1.00 12.54 116 PHE A C 1
ATOM 836 O O . PHE A 1 117 ? -8.215 -3.736 -13.998 1.00 15.44 116 PHE A O 1
ATOM 844 N N . LEU A 1 118 ? -9.021 -5.220 -12.513 1.00 13.00 117 LEU A N 1
ATOM 845 C CA . LEU A 1 118 ? -10.407 -4.676 -12.500 1.00 11.66 117 LEU A CA 1
ATOM 846 C C . LEU A 1 118 ? -10.894 -4.329 -11.096 1.00 11.33 117 LEU A C 1
ATOM 847 O O . LEU A 1 118 ? -10.497 -4.974 -10.138 1.00 12.85 117 LEU A O 1
ATOM 852 N N . THR A 1 119 ? -11.793 -3.352 -10.993 1.00 11.70 118 THR A N 1
ATOM 853 C CA . THR A 1 119 ? -12.335 -2.940 -9.698 1.00 11.92 118 THR A CA 1
ATOM 854 C C . THR A 1 119 ? -13.868 -3.057 -9.615 1.00 12.94 118 THR A C 1
ATOM 855 O O . THR A 1 119 ? -14.566 -3.041 -10.633 1.00 12.96 118 THR A O 1
ATOM 859 N N . ASP A 1 120 ? -14.325 -3.259 -8.384 1.00 13.40 119 ASP A N 1
ATOM 860 C CA . ASP A 1 120 ? -15.695 -3.096 -7.898 1.00 15.12 119 ASP A CA 1
ATOM 861 C C . ASP A 1 120 ? -16.751 -3.538 -8.908 1.00 12.78 119 ASP A C 1
ATOM 862 O O . ASP A 1 120 ? -16.903 -4.749 -9.110 1.00 17.60 119 ASP A O 1
ATOM 867 N N . GLN A 1 121 ? -17.437 -2.598 -9.563 1.00 15.45 120 GLN A N 1
ATOM 868 C CA . GLN A 1 121 ? -18.600 -2.993 -10.386 1.00 16.82 120 GLN A CA 1
ATOM 869 C C . GLN A 1 121 ? -18.143 -3.942 -11.500 1.00 18.05 120 GLN A C 1
ATOM 870 O O . GLN A 1 121 ? -18.697 -5.042 -11.670 1.00 17.03 120 GLN A O 1
ATOM 876 N N . GLY A 1 122 ? -17.130 -3.512 -12.251 1.00 16.58 121 GLY A N 1
ATOM 877 C CA . GLY A 1 122 ? -16.635 -4.275 -13.399 1.00 16.38 121 GLY A CA 1
ATOM 878 C C . GLY A 1 122 ? -16.063 -5.628 -13.010 1.00 18.01 121 GLY A C 1
ATOM 879 O O . GLY A 1 122 ? -16.285 -6.647 -13.700 1.00 15.04 121 GLY A O 1
ATOM 880 N N . ALA A 1 123 ? -15.350 -5.638 -11.875 1.00 18.63 122 ALA A N 1
ATOM 881 C CA . ALA A 1 123 ? -14.812 -6.865 -11.306 1.00 15.33 122 ALA A CA 1
ATOM 882 C C . ALA A 1 123 ? -15.941 -7.871 -11.025 1.00 14.43 122 ALA A C 1
ATOM 883 O O . ALA A 1 123 ? -15.821 -9.068 -11.314 1.00 14.18 122 ALA A O 1
ATOM 885 N N . ALA A 1 124 ? -17.027 -7.361 -10.440 1.00 14.11 123 ALA A N 1
ATOM 886 C CA . ALA A 1 124 ? -18.207 -8.143 -10.126 1.00 16.10 123 ALA A CA 1
ATOM 887 C C . ALA A 1 124 ? -18.924 -8.648 -11.367 1.00 15.68 123 ALA A C 1
ATOM 888 O O . ALA A 1 124 ? -19.467 -9.744 -11.336 1.00 17.77 123 ALA A O 1
ATOM 890 N N . GLN A 1 125 ? -18.914 -7.845 -12.436 1.00 17.17 124 GLN A N 1
ATOM 891 C CA . GLN A 1 125 ? -19.567 -8.220 -13.679 1.00 16.41 124 GLN A CA 1
ATOM 892 C C . GLN A 1 125 ? -18.766 -9.303 -14.359 1.00 14.89 124 GLN A C 1
ATOM 893 O O . GLN A 1 125 ? -19.321 -10.284 -14.881 1.00 17.80 124 GLN A O 1
ATOM 899 N N . PHE A 1 126 ? -17.446 -9.131 -14.288 1.00 14.89 125 PHE A N 1
ATOM 900 C CA . PHE A 1 126 ? -16.518 -10.063 -14.882 1.00 14.35 125 PHE A CA 1
ATOM 901 C C . PHE A 1 126 ? -16.661 -11.407 -14.158 1.00 14.32 125 PHE A C 1
ATOM 902 O O . PHE A 1 126 ? -16.663 -12.462 -14.778 1.00 20.20 125 PHE A O 1
ATOM 910 N N . ALA A 1 127 ? -16.799 -11.366 -12.840 1.00 15.84 126 ALA A N 1
ATOM 911 C CA . ALA A 1 127 ? -17.018 -12.581 -12.071 1.00 15.61 126 ALA A CA 1
ATOM 912 C C . ALA A 1 127 ? -18.219 -13.363 -12.644 1.00 16.13 126 ALA A C 1
ATOM 913 O O . ALA A 1 127 ? -18.047 -14.495 -13.166 1.00 14.31 126 ALA A O 1
ATOM 915 N N . ALA A 1 128 ? -19.398 -12.731 -12.602 1.00 17.65 127 ALA A N 1
ATOM 916 C CA . ALA A 1 128 ? -20.613 -13.227 -13.258 1.00 16.88 127 ALA A CA 1
ATOM 917 C C . ALA A 1 128 ? -20.343 -13.799 -14.645 1.00 15.98 127 ALA A C 1
ATOM 918 O O . ALA A 1 128 ? -20.880 -14.851 -14.958 1.00 19.99 127 ALA A O 1
ATOM 920 N N . ALA A 1 129 ? -19.529 -13.123 -15.463 1.00 14.62 128 ALA A N 1
ATOM 921 C CA . ALA A 1 129 ? -19.190 -13.594 -16.829 1.00 16.67 128 ALA A CA 1
ATOM 922 C C . ALA A 1 129 ? -18.378 -14.895 -16.833 1.00 17.94 128 ALA A C 1
ATOM 923 O O . ALA A 1 129 ? -18.481 -15.729 -17.747 1.00 18.14 128 ALA A O 1
ATOM 925 N N . MET A 1 130 ? -17.564 -15.059 -15.799 1.00 15.62 129 MET A N 1
ATOM 926 C CA . MET A 1 130 ? -16.748 -16.246 -15.628 1.00 15.12 129 MET A CA 1
ATOM 927 C C . MET A 1 130 ? -17.446 -17.349 -14.834 1.00 15.39 129 MET A C 1
ATOM 928 O O . MET A 1 130 ? -16.817 -18.339 -14.474 1.00 15.60 129 MET A O 1
ATOM 933 N N . GLY A 1 131 ? -18.733 -17.199 -14.544 1.00 15.80 130 GLY A N 1
ATOM 934 C CA . GLY A 1 131 ? -19.441 -18.213 -13.775 1.00 16.69 130 GLY A CA 1
ATOM 935 C C . GLY A 1 131 ? -18.913 -18.388 -12.360 1.00 18.65 130 GLY A C 1
ATOM 936 O O . GLY A 1 131 ? -18.913 -19.490 -11.843 1.00 19.17 130 GLY A O 1
ATOM 937 N N . VAL A 1 132 ? -18.459 -17.297 -11.742 1.00 18.51 131 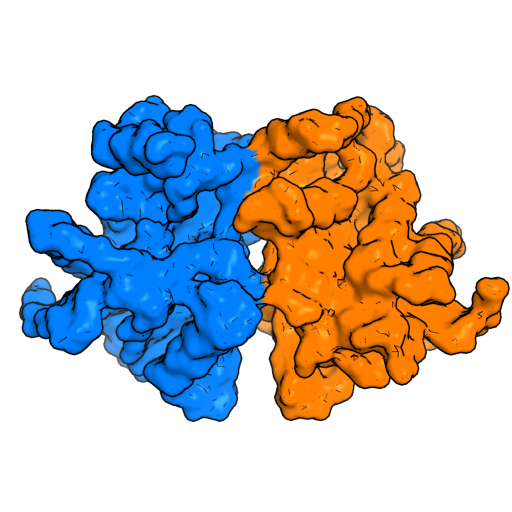VAL A N 1
ATOM 938 C CA . VAL A 1 132 ? -17.983 -17.332 -10.352 1.00 14.08 131 VAL A CA 1
ATOM 939 C C . VAL A 1 132 ? -19.195 -17.142 -9.424 1.00 14.24 131 VAL A C 1
ATOM 940 O O . VAL A 1 132 ? -19.914 -16.108 -9.514 1.00 16.29 131 VAL A O 1
ATOM 944 N N . PRO A 1 133 ? -19.423 -18.114 -8.511 1.00 16.82 132 PRO A N 1
ATOM 945 C CA . PRO A 1 133 ? -20.554 -17.947 -7.611 1.00 16.50 132 PRO A CA 1
ATOM 946 C C . PRO A 1 133 ? -20.645 -16.614 -6.883 1.00 15.21 132 PRO A C 1
ATOM 947 O O . PRO A 1 133 ? -19.648 -15.923 -6.656 1.00 14.64 132 PRO A O 1
ATOM 951 N N . GLU A 1 134 ? -21.878 -16.261 -6.558 1.00 19.21 133 GLU A N 1
ATOM 952 C CA . GLU A 1 134 ? -22.148 -15.041 -5.822 1.00 20.61 133 GLU A CA 1
ATOM 953 C C . GLU A 1 134 ? -22.692 -15.548 -4.523 1.00 21.81 133 GLU A C 1
ATOM 954 O O . GLU A 1 134 ? -23.815 -16.080 -4.475 1.00 22.08 133 GLU A O 1
ATOM 960 N N . ILE A 1 135 ? -21.907 -15.406 -3.468 1.00 17.91 134 ILE A N 1
ATOM 961 C CA . ILE A 1 135 ? -22.366 -15.830 -2.168 1.00 20.26 134 ILE A CA 1
ATOM 962 C C . ILE A 1 135 ? -22.963 -14.682 -1.356 1.00 19.26 134 ILE A C 1
ATOM 963 O O . ILE A 1 135 ? -22.494 -13.548 -1.422 1.00 20.62 134 ILE A O 1
ATOM 968 N N . PRO A 1 136 ? -24.026 -14.990 -0.592 1.00 18.24 135 PRO A N 1
ATOM 969 C CA . PRO A 1 136 ? -24.521 -14.081 0.444 1.00 19.19 135 PRO A CA 1
ATOM 970 C C . PRO A 1 136 ? -23.345 -13.454 1.231 1.00 20.55 135 PRO A C 1
ATOM 971 O O . PRO A 1 136 ? -22.474 -14.183 1.722 1.00 19.06 135 PRO A O 1
ATOM 975 N N . GLY A 1 137 ? -23.300 -12.114 1.278 1.00 19.63 136 GLY A N 1
ATOM 976 C CA . GLY A 1 137 ? -22.229 -11.364 1.961 1.00 19.23 136 GLY A CA 1
ATOM 977 C C . GLY A 1 137 ? -21.969 -11.800 3.398 1.00 18.91 136 GLY A C 1
ATOM 978 O O . GLY A 1 137 ? -20.814 -11.854 3.856 1.00 17.12 136 GLY A O 1
ATOM 979 N N . GLU A 1 138 ? -23.051 -12.156 4.090 1.00 17.96 137 GLU A N 1
ATOM 980 C CA . GLU A 1 138 ? -22.983 -12.587 5.492 1.00 17.61 137 GLU A CA 1
ATOM 981 C C . GLU A 1 138 ? -22.113 -13.848 5.716 1.00 17.77 137 GLU A C 1
ATOM 982 O O . GLU A 1 138 ? -21.527 -14.038 6.802 1.00 19.11 137 GLU A O 1
ATOM 988 N N . LYS A 1 139 ? -22.013 -14.703 4.704 1.00 18.60 138 LYS A N 1
ATOM 989 C CA . LYS A 1 139 ? -21.103 -15.858 4.760 1.00 18.45 138 LYS A CA 1
ATOM 990 C C . LYS A 1 139 ? -19.599 -15.518 4.940 1.00 17.49 138 LYS A C 1
ATOM 991 O O . LYS A 1 139 ? -18.859 -16.251 5.632 1.00 17.47 138 LYS A O 1
ATOM 997 N N . LEU A 1 140 ? -19.141 -14.413 4.346 1.00 19.57 139 LEU A N 1
ATOM 998 C CA . LEU A 1 140 ? -17.745 -13.992 4.515 1.00 18.85 139 LEU A CA 1
ATOM 999 C C . LEU A 1 140 ? -17.531 -13.338 5.893 1.00 18.77 139 LEU A C 1
ATOM 1000 O O . LEU A 1 140 ? -16.439 -13.425 6.494 1.00 19.22 139 LEU A O 1
ATOM 1005 N N . VAL A 1 141 ? -18.592 -12.689 6.384 1.00 20.01 140 VAL A N 1
ATOM 1006 C CA . VAL A 1 141 ? -18.561 -12.001 7.661 1.00 18.36 140 VAL A CA 1
ATOM 1007 C C . VAL A 1 141 ? -18.634 -12.986 8.815 1.00 17.03 140 VAL A C 1
ATOM 1008 O O . VAL A 1 141 ? -19.548 -13.802 8.876 1.00 20.09 140 VAL A O 1
ATOM 1012 N N . THR A 1 142 ? -17.694 -12.875 9.748 1.00 17.51 141 THR A N 1
ATOM 1013 C CA . THR A 1 142 ? -17.704 -13.709 10.959 1.00 17.93 141 THR A CA 1
ATOM 1014 C C . THR A 1 142 ? -18.211 -12.882 12.128 1.00 17.60 141 THR A C 1
ATOM 1015 O O . THR A 1 142 ? -18.163 -11.638 12.081 1.00 20.08 141 THR A O 1
ATOM 1019 N N . GLU A 1 143 ? -18.678 -13.576 13.174 1.00 21.05 142 GLU A N 1
ATOM 1020 C CA . GLU A 1 143 ? -19.147 -12.931 14.394 1.00 19.52 142 GLU A CA 1
ATOM 1021 C C . GLU A 1 143 ? -18.021 -12.156 15.048 1.00 17.47 142 GLU A C 1
ATOM 1022 O O . GLU A 1 143 ? -18.241 -11.027 15.471 1.00 22.86 142 GLU A O 1
ATOM 1024 N N . ARG A 1 144 ? -16.825 -12.756 15.114 1.00 18.10 143 ARG A N 1
ATOM 1025 C CA . ARG A 1 144 ? -15.626 -12.100 15.680 1.00 20.07 143 ARG A CA 1
ATOM 1026 C C . ARG A 1 144 ? -15.208 -10.806 14.947 1.00 19.72 143 ARG A C 1
ATOM 1027 O O . ARG A 1 144 ? -14.651 -9.887 15.560 1.00 22.37 143 ARG A O 1
ATOM 1029 N N . ASN A 1 145 ? -15.445 -10.738 13.638 1.00 20.54 144 ASN A N 1
ATOM 1030 C CA . ASN A 1 145 ? -15.112 -9.514 12.891 1.00 17.72 144 ASN A CA 1
ATOM 1031 C C . ASN A 1 145 ? -16.020 -8.331 13.267 1.00 19.83 144 ASN A C 1
ATOM 1032 O O . ASN A 1 145 ? -15.574 -7.189 13.317 1.00 17.65 144 ASN A O 1
ATOM 1037 N N . LYS A 1 146 ? -17.269 -8.650 13.592 1.00 20.86 145 LYS A N 1
ATOM 1038 C CA . LYS A 1 146 ? -18.275 -7.686 14.046 1.00 17.69 145 LYS A CA 1
ATOM 1039 C C . LYS A 1 146 ? -17.772 -6.953 15.309 1.00 17.81 145 LYS A C 1
ATOM 1040 O O . LYS A 1 146 ? -17.786 -5.711 15.399 1.00 19.70 145 LYS A O 1
ATOM 1046 N N . LYS A 1 147 ? -17.297 -7.743 16.259 1.00 19.96 146 LYS A N 1
ATOM 1047 C CA . LYS A 1 147 ? -16.703 -7.234 17.490 1.00 21.11 146 LYS A CA 1
ATOM 1048 C C . LYS A 1 147 ? -15.476 -6.379 17.247 1.00 18.84 146 LYS A C 1
ATOM 1049 O O . LYS A 1 147 ? -15.178 -5.544 18.069 1.00 18.06 146 LYS A O 1
ATOM 1055 N N . ARG A 1 148 ? -14.764 -6.594 16.141 1.00 22.64 147 ARG A N 1
ATOM 1056 C CA . ARG A 1 148 ? -13.707 -5.692 15.751 1.00 20.18 147 ARG A CA 1
ATOM 1057 C C . ARG A 1 148 ? -14.343 -4.377 15.261 1.00 17.87 147 ARG A C 1
ATOM 1058 O O . ARG A 1 148 ? -13.873 -3.302 15.626 1.00 23.55 147 ARG A O 1
ATOM 1066 N N . LEU A 1 149 ? -15.388 -4.452 14.424 1.00 20.59 148 LEU A N 1
ATOM 1067 C CA . LEU A 1 149 ? -15.990 -3.234 13.838 1.00 19.05 148 LEU A CA 1
ATOM 1068 C C . LEU A 1 149 ? -16.799 -2.400 14.848 1.00 20.56 148 LEU A C 1
ATOM 1069 O O . LEU A 1 149 ? -16.674 -1.170 14.884 1.00 19.65 148 LEU A O 1
ATOM 1074 N N . GLU A 1 150 ? -17.661 -3.065 15.613 1.00 22.06 149 GLU A N 1
ATOM 1075 C CA . GLU A 1 150 ? -18.410 -2.433 16.716 1.00 20.52 149 GLU A CA 1
ATOM 1076 C C . GLU A 1 150 ? -17.429 -1.758 17.689 1.00 18.76 149 GLU A C 1
ATOM 1077 O O . GLU A 1 150 ? -17.582 -0.590 18.004 1.00 19.89 149 GLU A O 1
ATOM 1083 N N . LYS A 1 151 ? -16.396 -2.482 18.111 1.00 21.53 150 LYS A N 1
ATOM 1084 C CA . LYS A 1 151 ? -15.359 -1.922 18.976 1.00 18.30 150 LYS A CA 1
ATOM 1085 C C . LYS A 1 151 ? -14.519 -0.820 18.313 1.00 19.33 150 LYS A C 1
ATOM 1086 O O . LYS A 1 151 ? -14.576 0.310 18.763 1.00 21.30 150 LYS A O 1
ATOM 1088 N N . GLU A 1 152 ? -13.798 -1.111 17.213 1.00 21.29 151 GLU A N 1
ATOM 1089 C CA . GLU A 1 152 ? -12.874 -0.115 16.600 1.00 19.35 151 GLU A CA 1
ATOM 1090 C C . GLU A 1 152 ? -13.520 1.306 16.495 1.00 16.83 151 GLU A C 1
ATOM 1091 O O . GLU A 1 152 ? -12.847 2.320 16.756 1.00 19.35 151 GLU A O 1
ATOM 1097 N N . LYS A 1 153 ? -14.801 1.364 16.119 1.00 16.90 152 LYS A N 1
ATOM 1098 C CA . LYS A 1 153 ? -15.581 2.615 16.038 1.00 16.63 152 LYS A CA 1
ATOM 1099 C C . LYS A 1 153 ? -15.729 3.362 17.370 1.00 19.67 152 LYS A C 1
ATOM 1100 O O . LYS A 1 153 ? -15.764 4.590 17.387 1.00 26.10 152 LYS A O 1
ATOM 1106 N N . HIS A 1 154 ? -15.867 2.624 18.467 1.00 22.63 153 HIS A N 1
ATOM 1107 C CA . HIS A 1 154 ? -16.023 3.226 19.794 1.00 18.11 153 HIS A CA 1
ATOM 1108 C C . HIS A 1 154 ? -15.609 2.265 20.909 1.00 22.32 153 HIS A C 1
ATOM 1109 O O . HIS A 1 154 ? -14.442 2.225 21.309 1.00 21.88 153 HIS A O 1
ATOM 1116 N N . GLY A 1 168 ? -4.473 -9.062 9.068 1.00 19.05 167 GLY A N 1
ATOM 1117 C CA . GLY A 1 168 ? -3.525 -8.495 8.102 1.00 17.57 167 GLY A CA 1
ATOM 1118 C C . GLY A 1 168 ? -3.407 -9.290 6.798 1.00 19.18 167 GLY A C 1
ATOM 1119 O O . GLY A 1 168 ? -3.594 -10.531 6.765 1.00 19.52 167 GLY A O 1
ATOM 1120 N N . THR A 1 169 ? -3.136 -8.570 5.714 1.00 17.89 168 THR A N 1
ATOM 1121 C CA . THR A 1 169 ? -2.996 -9.153 4.373 1.00 15.61 168 THR A CA 1
ATOM 1122 C C . THR A 1 169 ? -2.216 -10.484 4.340 1.00 16.00 168 THR A C 1
ATOM 1123 O O . THR A 1 169 ? -1.136 -10.577 4.919 1.00 15.64 168 THR A O 1
ATOM 1127 N N . VAL A 1 170 ? -2.718 -11.477 3.592 1.00 13.18 169 VAL A N 1
ATOM 1128 C CA . VAL A 1 170 ? -2.053 -12.791 3.496 1.00 12.46 169 VAL A CA 1
ATOM 1129 C C . VAL A 1 170 ? -1.463 -12.958 2.095 1.00 13.00 169 VAL A C 1
ATOM 1130 O O . VAL A 1 170 ? -1.746 -12.157 1.214 1.00 12.49 169 VAL A O 1
ATOM 1134 N N . GLY A 1 171 ? -0.649 -13.988 1.892 1.00 12.87 170 GLY A N 1
ATOM 1135 C CA . GLY A 1 171 ? -0.001 -14.152 0.590 1.00 12.01 170 GLY A CA 1
ATOM 1136 C C . GLY A 1 171 ? 1.000 -15.274 0.559 1.00 11.81 170 GLY A C 1
ATOM 1137 O O . GLY A 1 171 ? 1.192 -16.003 1.544 1.00 12.91 170 GLY A O 1
ATOM 1138 N N . ALA A 1 172 ? 1.634 -15.403 -0.596 1.00 12.18 171 ALA A N 1
ATOM 1139 C CA . ALA A 1 172 ? 2.518 -16.520 -0.877 1.00 13.79 171 ALA A CA 1
ATOM 1140 C C . ALA A 1 172 ? 3.521 -16.179 -1.993 1.00 13.53 171 ALA A C 1
ATOM 1141 O O . ALA A 1 172 ? 3.267 -15.299 -2.831 1.00 14.00 171 ALA A O 1
ATOM 1143 N N . VAL A 1 173 ? 4.664 -16.850 -1.962 1.00 11.73 172 VAL A N 1
ATOM 1144 C CA . VAL A 1 173 ? 5.643 -16.762 -3.051 1.00 11.56 172 VAL A CA 1
ATOM 1145 C C . VAL A 1 173 ? 6.076 -18.185 -3.362 1.00 11.25 172 VAL A C 1
ATOM 1146 O O . VAL A 1 173 ? 6.095 -19.057 -2.479 1.00 10.95 172 VAL A O 1
ATOM 1150 N N . ALA A 1 174 ? 6.390 -18.434 -4.621 1.00 11.69 173 ALA A N 1
ATOM 1151 C CA . ALA A 1 174 ? 7.040 -19.698 -4.943 1.00 10.95 173 ALA A CA 1
ATOM 1152 C C . ALA A 1 174 ? 8.068 -19.610 -6.068 1.00 12.67 173 ALA A C 1
ATOM 1153 O O . ALA A 1 174 ? 8.095 -18.656 -6.879 1.00 12.06 173 ALA A O 1
ATOM 1155 N N . LEU A 1 175 ? 8.927 -20.620 -6.015 1.00 12.54 174 LEU A N 1
ATOM 1156 C CA . LEU A 1 175 ? 9.918 -20.986 -7.027 1.00 14.05 174 LEU A CA 1
ATOM 1157 C C . LEU A 1 175 ? 9.575 -22.394 -7.453 1.00 13.78 174 LEU A C 1
ATOM 1158 O O . LEU A 1 175 ? 9.474 -23.266 -6.593 1.00 16.35 174 LEU A O 1
ATOM 1163 N N . ASP A 1 176 ? 9.371 -22.612 -8.763 1.00 14.46 175 ASP A N 1
ATOM 1164 C CA . ASP A 1 176 ? 8.945 -23.938 -9.249 1.00 14.94 175 ASP A CA 1
ATOM 1165 C C . ASP A 1 176 ? 10.081 -24.728 -9.918 1.00 13.77 175 ASP A C 1
ATOM 1166 O O . ASP A 1 176 ? 11.232 -24.281 -10.010 1.00 13.95 175 ASP A O 1
ATOM 1171 N N . CYS A 1 177 ? 9.740 -25.939 -10.360 1.00 16.24 176 CYS A N 1
ATOM 1172 C CA . CYS A 1 177 ? 10.709 -26.890 -10.907 1.00 17.27 176 CYS A CA 1
ATOM 1173 C C . CYS A 1 177 ? 11.307 -26.549 -12.299 1.00 19.76 176 CYS A C 1
ATOM 1174 O O . CYS A 1 177 ? 12.154 -27.304 -12.801 1.00 19.42 176 CYS A O 1
ATOM 1177 N N . LYS A 1 178 ? 10.844 -25.463 -12.916 1.00 19.96 177 LYS A N 1
ATOM 1178 C CA . LYS A 1 178 ? 11.465 -24.885 -14.094 1.00 17.64 177 LYS A CA 1
ATOM 1179 C C . LYS A 1 178 ? 12.222 -23.594 -13.732 1.00 17.65 177 LYS A C 1
ATOM 1180 O O . LYS A 1 178 ? 12.842 -22.968 -14.599 1.00 18.57 177 LYS A O 1
ATOM 1186 N N . GLY A 1 179 ? 12.174 -23.194 -12.451 1.00 17.56 178 GLY A N 1
ATOM 1187 C CA . GLY A 1 179 ? 12.845 -21.993 -11.959 1.00 15.70 178 GLY A CA 1
ATOM 1188 C C . GLY A 1 179 ? 12.075 -20.702 -12.171 1.00 14.75 178 GLY A C 1
ATOM 1189 O O . GLY A 1 179 ? 12.654 -19.623 -12.172 1.00 16.94 178 GLY A O 1
ATOM 1190 N N . ASN A 1 180 ? 10.766 -20.814 -12.356 1.00 13.86 179 ASN A N 1
ATOM 1191 C CA . ASN A 1 180 ? 9.903 -19.651 -12.492 1.00 13.89 179 ASN A CA 1
ATOM 1192 C C . ASN A 1 180 ? 9.508 -19.159 -11.093 1.00 13.02 179 ASN A C 1
ATOM 1193 O O . ASN A 1 180 ? 9.619 -19.907 -10.138 1.00 13.72 179 ASN A O 1
ATOM 1198 N N . VAL A 1 181 ? 9.063 -17.907 -10.975 1.00 13.54 180 VAL A N 1
ATOM 1199 C CA . VAL A 1 181 ? 8.622 -17.394 -9.678 1.00 13.84 180 VAL A CA 1
ATOM 1200 C C . VAL A 1 181 ? 7.325 -16.614 -9.778 1.00 13.50 180 VAL A C 1
ATOM 1201 O O . VAL A 1 181 ? 6.937 -16.185 -10.846 1.00 12.78 180 VAL A O 1
ATOM 1205 N N . ALA A 1 182 ? 6.680 -16.439 -8.635 1.00 13.97 181 ALA A N 1
ATOM 1206 C CA . ALA A 1 182 ? 5.386 -15.795 -8.592 1.00 12.27 181 ALA A CA 1
ATOM 1207 C C . ALA A 1 182 ? 4.980 -15.463 -7.171 1.00 12.76 181 ALA A C 1
ATOM 1208 O O . ALA A 1 182 ? 5.413 -16.123 -6.217 1.00 13.95 181 ALA A O 1
ATOM 1210 N N . TYR A 1 183 ? 4.159 -14.429 -7.056 1.00 12.19 182 TYR A N 1
ATOM 1211 C CA . TYR A 1 183 ? 3.486 -14.140 -5.787 1.00 12.31 182 TYR A CA 1
ATOM 1212 C C . TYR A 1 183 ? 1.974 -14.098 -5.991 1.00 12.50 182 TYR A C 1
ATOM 1213 O O . TYR A 1 183 ? 1.485 -13.872 -7.104 1.00 12.55 182 TYR A O 1
ATOM 1222 N N . ALA A 1 184 ? 1.256 -14.277 -4.888 1.00 12.88 183 ALA A N 1
ATOM 1223 C CA . ALA A 1 184 ? -0.175 -14.073 -4.801 1.00 13.16 183 ALA A CA 1
ATOM 1224 C C . ALA A 1 184 ? -0.391 -13.357 -3.478 1.00 12.41 183 ALA A C 1
ATOM 1225 O O . ALA A 1 184 ? 0.302 -13.635 -2.526 1.00 12.90 183 ALA A O 1
ATOM 1227 N N . THR A 1 185 ? -1.371 -12.476 -3.426 1.00 13.23 184 THR A N 1
ATOM 1228 C CA . THR A 1 185 ? -1.718 -11.833 -2.161 1.00 10.48 184 THR A CA 1
ATOM 1229 C C . THR A 1 185 ? -3.223 -11.555 -2.154 1.00 12.27 184 THR A C 1
ATOM 1230 O O . THR A 1 185 ? -3.851 -11.394 -3.202 1.00 13.58 184 THR A O 1
ATOM 1234 N N . SER A 1 186 ? -3.805 -11.474 -0.973 1.00 12.12 185 SER A N 1
ATOM 1235 C CA . SER A 1 186 ? -5.246 -11.240 -0.838 1.00 12.42 185 SER A CA 1
ATOM 1236 C C . SER A 1 186 ? -5.506 -10.656 0.541 1.00 12.05 185 SER A C 1
ATOM 1237 O O . SER A 1 186 ? -4.876 -11.065 1.501 1.00 12.87 185 SER A O 1
ATOM 1240 N N . THR A 1 187 ? -6.446 -9.728 0.629 1.00 11.90 186 THR A N 1
ATOM 1241 C CA . THR A 1 187 ? -6.785 -9.128 1.911 1.00 11.20 186 THR A CA 1
ATOM 1242 C C . THR A 1 187 ? -8.227 -8.604 1.967 1.00 13.28 186 THR A C 1
ATOM 1243 O O . THR A 1 187 ? -8.870 -8.321 0.946 1.00 13.46 186 THR A O 1
ATOM 1247 N N . GLY A 1 188 ? -8.727 -8.465 3.191 1.00 12.72 187 GLY A N 1
ATOM 1248 C CA . GLY A 1 188 ? -9.929 -7.697 3.477 1.00 15.05 187 GLY A CA 1
ATOM 1249 C C . GLY A 1 188 ? -9.582 -6.253 3.863 1.00 12.88 187 GLY A C 1
ATOM 1250 O O . GLY A 1 188 ? -10.476 -5.418 3.976 1.00 15.42 187 GLY A O 1
ATOM 1251 N N . GLY A 1 189 ? -8.294 -5.957 4.059 1.00 14.88 188 GLY A N 1
ATOM 1252 C CA . GLY A 1 189 ? -7.817 -4.601 4.335 1.00 14.89 188 GLY A CA 1
ATOM 1253 C C . GLY A 1 189 ? -7.547 -4.301 5.804 1.00 15.33 188 GLY A C 1
ATOM 1254 O O . GLY A 1 189 ? -6.913 -5.083 6.504 1.00 17.26 188 GLY A O 1
ATOM 1255 N N . ILE A 1 190 ? -7.988 -3.129 6.258 1.00 14.96 189 ILE A N 1
ATOM 1256 C CA . ILE A 1 190 ? -7.809 -2.724 7.674 1.00 14.98 189 ILE A CA 1
ATOM 1257 C C . ILE A 1 190 ? -9.193 -2.508 8.286 1.00 15.75 189 ILE A C 1
ATOM 1258 O O . ILE A 1 190 ? -10.102 -2.074 7.585 1.00 17.53 189 ILE A O 1
ATOM 1263 N N . VAL A 1 191 ? -9.360 -2.807 9.582 1.00 16.73 190 VAL A N 1
ATOM 1264 C CA . VAL A 1 191 ? -10.661 -2.706 10.237 1.00 14.53 190 VAL A CA 1
ATOM 1265 C C . VAL A 1 191 ? -11.104 -1.250 10.203 1.00 13.97 190 VAL A C 1
ATOM 1266 O O . VAL A 1 191 ? -10.298 -0.330 10.416 1.00 16.99 190 VAL A O 1
ATOM 1270 N N . ASN A 1 192 ? -12.386 -1.070 9.903 1.00 14.44 191 ASN A N 1
ATOM 1271 C CA . ASN A 1 192 ? -13.009 0.233 9.842 1.00 14.75 191 ASN A CA 1
ATOM 1272 C C . ASN A 1 192 ? -12.497 1.121 8.718 1.00 16.51 191 ASN A C 1
ATOM 1273 O O . ASN A 1 192 ? -12.570 2.363 8.793 1.00 17.03 191 ASN A O 1
ATOM 1278 N N . LYS A 1 193 ? -12.008 0.497 7.644 1.00 17.10 192 LYS A N 1
ATOM 1279 C CA . LYS A 1 193 ? -11.670 1.249 6.451 1.00 17.31 192 LYS A CA 1
ATOM 1280 C C . LYS A 1 193 ? -12.863 1.941 5.773 1.00 12.74 192 LYS A C 1
ATOM 1281 O O . LYS A 1 193 ? -14.014 1.475 5.802 1.00 12.76 192 LYS A O 1
ATOM 1287 N N . MET A 1 194 ? -12.557 3.049 5.106 1.00 13.63 193 MET A N 1
ATOM 1288 C CA . MET A 1 194 ? -13.578 3.709 4.312 1.00 14.47 193 MET A CA 1
ATOM 1289 C C . MET A 1 194 ? -14.047 2.735 3.217 1.00 15.11 193 MET A C 1
ATOM 1290 O O . MET A 1 194 ? -13.310 1.826 2.778 1.00 16.15 193 MET A O 1
ATOM 1295 N N . VAL A 1 195 ? -15.302 2.899 2.824 1.00 13.65 194 VAL A N 1
ATOM 1296 C CA . VAL A 1 195 ? -15.846 2.111 1.746 1.00 14.37 194 VAL A CA 1
ATOM 1297 C C . VAL A 1 195 ? -15.023 2.378 0.474 1.00 14.67 194 VAL A C 1
ATOM 1298 O O . VAL A 1 195 ? -14.666 3.515 0.161 1.00 15.28 194 VAL A O 1
ATOM 1302 N N . GLY A 1 196 ? -14.636 1.297 -0.187 1.00 13.82 195 GLY A N 1
ATOM 1303 C CA . GLY A 1 196 ? -13.838 1.417 -1.395 1.00 12.73 195 GLY A CA 1
ATOM 1304 C C . GLY A 1 196 ? -12.372 1.758 -1.160 1.00 12.99 195 GLY A C 1
ATOM 1305 O O . GLY A 1 196 ? -11.681 2.054 -2.126 1.00 13.28 195 GLY A O 1
ATOM 1306 N N . ARG A 1 197 ? -11.891 1.734 0.093 1.00 13.91 196 ARG A N 1
ATOM 1307 C CA . ARG A 1 197 ? -10.438 1.855 0.357 1.00 14.00 196 ARG A CA 1
ATOM 1308 C C . ARG A 1 197 ? -9.737 0.664 -0.262 1.00 15.73 196 ARG A C 1
ATOM 1309 O O . ARG A 1 197 ? -10.037 -0.505 0.061 1.00 11.07 196 ARG A O 1
ATOM 1317 N N . VAL A 1 198 ? -8.858 0.973 -1.200 1.00 14.63 197 VAL A N 1
ATOM 1318 C CA . VAL A 1 198 ? -7.909 -0.019 -1.699 1.00 13.30 197 VAL A CA 1
ATOM 1319 C C . VAL A 1 198 ? -6.530 0.220 -1.080 1.00 11.83 197 VAL A C 1
ATOM 1320 O O . VAL A 1 198 ? -6.103 1.344 -0.912 1.00 12.93 197 VAL A O 1
ATOM 1324 N N . GLY A 1 199 ? -5.844 -0.865 -0.740 1.00 15.26 198 GLY A N 1
ATOM 1325 C CA . GLY A 1 199 ? -4.523 -0.767 -0.185 1.00 15.44 198 GLY A CA 1
ATOM 1326 C C . GLY A 1 199 ? -3.414 -1.172 -1.132 1.00 14.34 198 GLY A C 1
ATOM 1327 O O . GLY A 1 199 ? -3.459 -0.917 -2.346 1.00 13.96 198 GLY A O 1
ATOM 1328 N N . ASP A 1 200 ? -2.427 -1.858 -0.584 1.00 13.77 199 ASP A N 1
ATOM 1329 C CA . ASP A 1 200 ? -1.2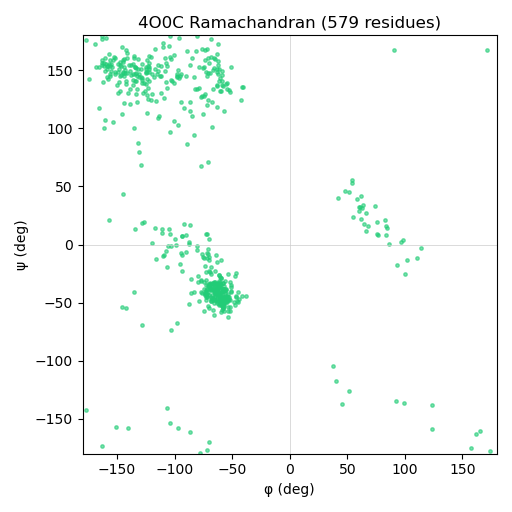46 -2.264 -1.341 1.00 13.68 199 ASP A CA 1
ATOM 1330 C C . ASP A 1 200 ? -1.455 -3.514 -2.227 1.00 13.38 199 ASP A C 1
ATOM 1331 O O . ASP A 1 200 ? -0.765 -3.660 -3.253 1.00 12.57 199 ASP A O 1
ATOM 1336 N N . SER A 1 201 ? -2.384 -4.385 -1.830 1.00 11.16 200 SER A N 1
ATOM 1337 C CA . SER A 1 201 ? -2.513 -5.714 -2.456 1.00 12.97 200 SER A CA 1
ATOM 1338 C C . SER A 1 201 ? -2.626 -5.743 -3.995 1.00 14.61 200 SER A C 1
ATOM 1339 O O . SER A 1 201 ? -1.832 -6.425 -4.630 1.00 17.14 200 SER A O 1
ATOM 1342 N N . PRO A 1 202 ? -3.581 -4.998 -4.592 1.00 13.47 201 PRO A N 1
ATOM 1343 C CA . PRO A 1 202 ? -3.759 -5.098 -6.047 1.00 13.37 201 PRO A CA 1
ATOM 1344 C C . PRO A 1 202 ? -2.755 -4.280 -6.837 1.00 14.47 201 PRO A C 1
ATOM 1345 O O . PRO A 1 202 ? -2.781 -4.317 -8.070 1.00 18.21 201 PRO A O 1
ATOM 1349 N N . CYS A 1 203 ? -1.871 -3.560 -6.146 1.00 13.83 202 CYS A N 1
ATOM 1350 C CA . CYS A 1 203 ? -0.952 -2.583 -6.738 1.00 13.43 202 CYS A CA 1
ATOM 1351 C C . CYS A 1 203 ? 0.430 -3.184 -6.975 1.00 12.93 202 CYS A C 1
ATOM 1352 O O . CYS A 1 203 ? 1.216 -3.348 -6.052 1.00 14.62 202 CYS A O 1
ATOM 1355 N N . LEU A 1 204 ? 0.737 -3.531 -8.221 1.00 14.75 203 LEU A N 1
ATOM 1356 C CA . LEU A 1 204 ? 2.009 -4.208 -8.509 1.00 14.23 203 LEU A CA 1
ATOM 1357 C C . LEU A 1 204 ? 3.197 -3.368 -8.063 1.00 13.14 203 LEU A C 1
ATOM 1358 O O . LEU A 1 204 ? 3.223 -2.164 -8.318 1.00 14.02 203 LEU A O 1
ATOM 1363 N N . GLY A 1 205 ? 4.171 -4.033 -7.434 1.00 12.61 204 GLY A N 1
ATOM 1364 C CA . GLY A 1 205 ? 5.331 -3.364 -6.869 1.00 10.83 204 GLY A CA 1
ATOM 1365 C C . GLY A 1 205 ? 5.175 -2.991 -5.391 1.00 13.43 204 GLY A C 1
ATOM 1366 O O . GLY A 1 205 ? 6.172 -2.677 -4.733 1.00 14.97 204 GLY A O 1
ATOM 1367 N N . ALA A 1 206 ? 3.927 -2.973 -4.899 1.00 13.54 205 ALA A N 1
ATOM 1368 C CA . ALA A 1 206 ? 3.642 -2.662 -3.491 1.00 13.69 205 ALA A CA 1
ATOM 1369 C C . ALA A 1 206 ? 3.330 -3.936 -2.735 1.00 12.59 205 ALA A C 1
ATOM 1370 O O . ALA A 1 206 ? 4.179 -4.450 -1.998 1.00 13.96 205 ALA A O 1
ATOM 1372 N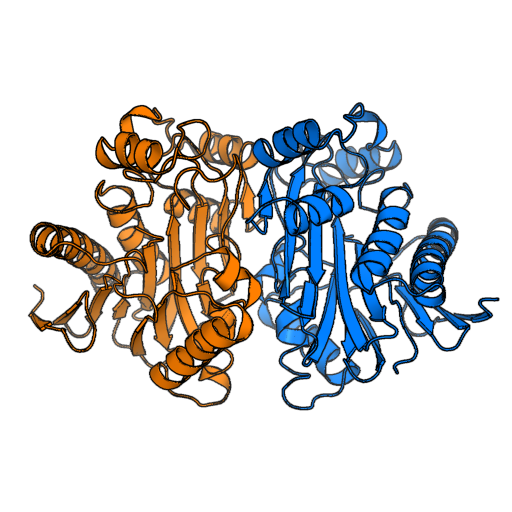 N . GLY A 1 207 ? 2.136 -4.490 -2.971 1.00 11.56 206 GLY A N 1
ATOM 1373 C CA . GLY A 1 207 ? 1.720 -5.696 -2.276 1.00 14.03 206 GLY A CA 1
ATOM 1374 C C . GLY A 1 207 ? 2.485 -6.960 -2.653 1.00 14.41 206 GLY A C 1
ATOM 1375 O O . GLY A 1 207 ? 2.565 -7.941 -1.881 1.00 12.61 206 GLY A O 1
ATOM 1376 N N . GLY A 1 208 ? 3.031 -6.969 -3.867 1.00 14.14 207 GLY A N 1
ATOM 1377 C CA . GLY A 1 208 ? 4.021 -7.983 -4.242 1.00 12.77 207 GLY A CA 1
ATOM 1378 C C . GLY A 1 208 ? 4.686 -7.634 -5.562 1.00 12.25 207 GLY A C 1
ATOM 1379 O O . GLY A 1 208 ? 4.309 -6.657 -6.208 1.00 11.97 207 GLY A O 1
ATOM 1380 N N . TYR A 1 209 ? 5.703 -8.402 -5.926 1.00 12.99 208 TYR A N 1
ATOM 1381 C CA . TYR A 1 209 ? 6.289 -8.299 -7.252 1.00 12.43 208 TYR A CA 1
ATOM 1382 C C . TYR A 1 2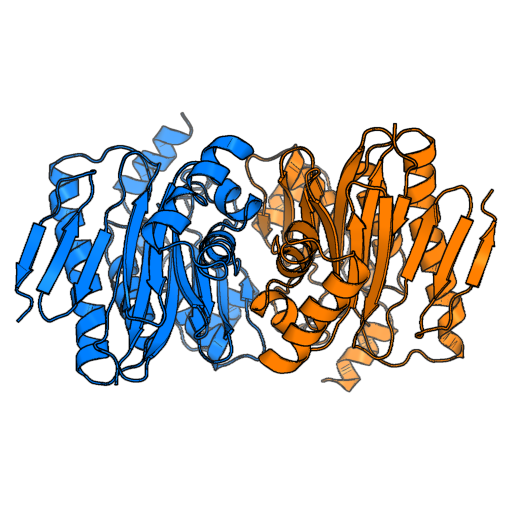09 ? 6.974 -9.637 -7.576 1.00 13.21 208 TYR A C 1
ATOM 1383 O O . TYR A 1 209 ? 7.494 -10.325 -6.683 1.00 12.76 208 TYR A O 1
ATOM 1392 N N . ALA A 1 210 ? 6.962 -10.020 -8.854 1.00 13.48 209 ALA A N 1
ATOM 1393 C CA . ALA A 1 210 ? 7.600 -11.276 -9.283 1.00 13.05 209 ALA A CA 1
ATOM 1394 C C . ALA A 1 210 ? 8.228 -11.117 -10.655 1.00 11.92 209 ALA A C 1
ATOM 1395 O O . ALA A 1 210 ? 7.537 -10.799 -11.616 1.00 16.41 209 ALA A O 1
ATOM 1397 N N . ASP A 1 211 ? 9.532 -11.362 -10.715 1.00 14.06 210 ASP A N 1
ATOM 1398 C CA . ASP A 1 211 ? 10.356 -11.255 -11.916 1.00 13.07 210 ASP A CA 1
ATOM 1399 C C . ASP A 1 211 ? 11.340 -12.443 -11.871 1.00 13.32 210 ASP A C 1
ATOM 1400 O O . ASP A 1 211 ? 12.011 -12.664 -10.875 1.00 15.53 210 ASP A O 1
ATOM 1405 N N . ASN A 1 212 ? 11.466 -13.200 -12.960 1.00 14.01 211 ASN A N 1
ATOM 1406 C CA . ASN A 1 212 ? 12.358 -14.369 -12.960 1.00 14.98 211 ASN A CA 1
ATOM 1407 C C . ASN A 1 212 ? 13.834 -14.020 -12.890 1.00 14.45 211 ASN A C 1
ATOM 1408 O O . ASN A 1 212 ? 14.676 -14.848 -12.485 1.00 14.95 211 ASN A O 1
ATOM 1413 N N . ASP A 1 213 ? 14.156 -12.801 -13.325 1.00 15.27 212 ASP A N 1
ATOM 1414 C CA . ASP A 1 213 ? 15.532 -12.333 -13.308 1.00 15.50 212 ASP A CA 1
ATOM 1415 C C . ASP A 1 213 ? 16.036 -11.938 -11.899 1.00 15.67 212 ASP A C 1
ATOM 1416 O O . ASP A 1 213 ? 17.241 -11.713 -11.707 1.00 18.29 212 ASP A O 1
ATOM 1421 N N . ILE A 1 214 ? 15.132 -11.851 -10.922 1.00 14.00 213 ILE A N 1
ATOM 1422 C CA . ILE A 1 214 ? 15.501 -11.461 -9.552 1.00 15.80 213 ILE A CA 1
ATOM 1423 C C . ILE A 1 214 ? 14.947 -12.488 -8.581 1.00 16.19 213 ILE A C 1
ATOM 1424 O O . ILE A 1 214 ? 15.704 -13.307 -8.054 1.00 16.69 213 ILE A O 1
ATOM 1429 N N . GLY A 1 215 ? 13.625 -12.505 -8.439 1.00 14.95 214 GLY A N 1
ATOM 1430 C CA . GLY A 1 215 ? 12.933 -13.328 -7.445 1.00 13.29 214 GLY A CA 1
ATOM 1431 C C . GLY A 1 215 ? 11.523 -12.771 -7.249 1.00 14.86 214 GLY A C 1
ATOM 1432 O O . GLY A 1 215 ? 11.013 -12.003 -8.106 1.00 16.11 214 GLY A O 1
ATOM 1433 N N . ALA A 1 216 ? 10.882 -13.169 -6.156 1.00 12.34 215 ALA A N 1
ATOM 1434 C CA . ALA A 1 216 ? 9.508 -12.747 -5.894 1.00 12.48 215 ALA A CA 1
ATOM 1435 C C . ALA A 1 216 ? 9.314 -12.388 -4.435 1.00 13.26 215 ALA A C 1
ATOM 1436 O O . ALA A 1 216 ? 9.986 -12.936 -3.590 1.00 14.38 215 ALA A O 1
ATOM 1438 N N . VAL A 1 217 ? 8.395 -11.450 -4.199 1.00 12.84 216 VAL A N 1
ATOM 1439 C CA . VAL A 1 217 ? 8.115 -10.891 -2.879 1.00 12.17 216 VAL A CA 1
ATOM 1440 C C . VAL A 1 217 ? 6.629 -10.649 -2.730 1.00 13.60 216 VAL A C 1
ATOM 1441 O O . VAL A 1 217 ? 5.973 -10.205 -3.683 1.00 13.80 216 VAL A O 1
ATOM 1445 N N . SER A 1 218 ? 6.104 -10.995 -1.543 1.00 12.58 217 SER A N 1
ATOM 1446 C CA . SER A 1 218 ? 4.804 -10.535 -1.064 1.00 13.12 217 SER A CA 1
ATOM 1447 C C . SER A 1 218 ? 5.003 -9.823 0.286 1.00 12.20 217 SER A C 1
ATOM 1448 O O . SER A 1 218 ? 5.718 -10.319 1.167 1.00 15.59 217 SER A O 1
ATOM 1451 N N . THR A 1 219 ? 4.353 -8.673 0.403 1.00 12.57 218 THR A N 1
ATOM 1452 C CA . THR A 1 219 ? 4.380 -7.860 1.618 1.00 14.03 218 THR A CA 1
ATOM 1453 C C . THR A 1 219 ? 3.082 -7.948 2.443 1.00 14.36 218 THR A C 1
ATOM 1454 O O . THR A 1 219 ? 2.079 -8.535 2.030 1.00 13.06 218 THR A O 1
ATOM 1458 N N . THR A 1 220 ? 3.124 -7.381 3.648 1.00 12.91 219 THR A N 1
ATOM 1459 C CA . THR A 1 220 ? 1.966 -7.341 4.538 1.00 14.88 219 THR A CA 1
ATOM 1460 C C . THR A 1 220 ? 2.217 -6.286 5.622 1.00 12.34 219 THR A C 1
ATOM 1461 O O . THR A 1 220 ? 3.367 -5.899 5.866 1.00 14.14 219 THR A O 1
ATOM 1465 N N . GLY A 1 221 ? 1.131 -5.784 6.195 1.00 15.41 220 GLY A N 1
ATOM 1466 C CA . GLY A 1 221 ? 1.211 -4.715 7.228 1.00 14.74 220 GLY A CA 1
ATOM 1467 C C . GLY A 1 221 ? 0.396 -3.490 6.852 1.00 13.67 220 GLY A C 1
ATOM 1468 O O . GLY A 1 221 ? -0.701 -3.606 6.334 1.00 16.46 220 GLY A O 1
ATOM 1469 N N . HIS A 1 222 ? 0.934 -2.293 7.082 1.00 11.60 221 HIS A N 1
ATOM 1470 C CA . HIS A 1 222 ? 0.170 -1.086 6.826 1.00 11.58 221 HIS A CA 1
ATOM 1471 C C . HIS A 1 222 ? 0.098 -0.820 5.308 1.00 12.15 221 HIS A C 1
ATOM 1472 O O . HIS A 1 222 ? 1.121 -0.533 4.671 1.00 12.45 221 HIS A O 1
ATOM 1479 N N . GLY A 1 223 ? -1.105 -0.944 4.757 1.00 12.75 222 GLY A N 1
ATOM 1480 C CA . GLY A 1 223 ? -1.283 -0.913 3.281 1.00 11.99 222 GLY A CA 1
ATOM 1481 C C . GLY A 1 223 ? -0.756 0.386 2.701 1.00 13.35 222 GLY A C 1
ATOM 1482 O O . GLY A 1 223 ? 0.107 0.416 1.798 1.00 13.27 222 GLY A O 1
ATOM 1483 N N . GLU A 1 224 ? -1.251 1.491 3.246 1.00 12.35 223 GLU A N 1
ATOM 1484 C CA . GLU A 1 224 ? -0.865 2.801 2.709 1.00 12.54 223 GLU A CA 1
ATOM 1485 C C . GLU A 1 224 ? 0.692 3.005 2.701 1.00 13.25 223 GLU A C 1
ATOM 1486 O O . GLU A 1 224 ? 1.260 3.552 1.755 1.00 15.87 223 GLU A O 1
ATOM 1492 N N . SER A 1 225 ? 1.368 2.557 3.765 1.00 12.60 224 SER A N 1
ATOM 1493 C CA . SER A 1 225 ? 2.836 2.656 3.902 1.00 12.63 224 SER A CA 1
ATOM 1494 C C . SER A 1 225 ? 3.570 1.810 2.857 1.00 12.06 224 SER A C 1
ATOM 1495 O O . SER A 1 225 ? 4.627 2.168 2.366 1.00 12.39 224 SER A O 1
ATOM 1498 N N . ILE A 1 226 ? 3.027 0.630 2.600 1.00 12.09 225 ILE A N 1
ATOM 1499 C CA . ILE A 1 226 ? 3.646 -0.290 1.656 1.00 12.00 225 ILE A CA 1
ATOM 1500 C C . ILE A 1 226 ? 3.520 0.328 0.267 1.00 11.46 225 ILE A C 1
ATOM 1501 O O . ILE A 1 226 ? 4.513 0.414 -0.471 1.00 10.93 225 ILE A O 1
ATOM 1506 N N . LEU A 1 227 ? 2.318 0.828 -0.024 1.00 12.47 226 LEU A N 1
ATOM 1507 C CA . LEU A 1 227 ? 2.070 1.575 -1.284 1.00 11.64 226 LEU A CA 1
ATOM 1508 C C . LEU A 1 227 ? 3.043 2.789 -1.469 1.00 11.36 226 LEU A C 1
ATOM 1509 O O . LEU A 1 227 ? 3.602 3.026 -2.533 1.00 12.73 226 LEU A O 1
ATOM 1514 N N . LYS A 1 228 ? 3.223 3.571 -0.422 1.00 11.10 227 LYS A N 1
ATOM 1515 C CA . LYS A 1 228 ? 3.976 4.828 -0.552 1.00 11.91 227 LYS A CA 1
ATOM 1516 C C . LYS A 1 228 ? 5.417 4.577 -0.890 1.00 10.88 227 LYS A C 1
ATOM 1517 O O . LYS A 1 228 ? 6.038 5.365 -1.608 1.00 13.61 227 LYS A O 1
ATOM 1523 N N . VAL A 1 229 ? 5.961 3.490 -0.362 1.00 11.33 228 VAL A N 1
ATOM 1524 C CA . VAL A 1 229 ? 7.382 3.176 -0.565 1.00 11.83 228 VAL A CA 1
ATOM 1525 C C . VAL A 1 229 ? 7.654 2.080 -1.591 1.00 12.74 228 VAL A C 1
ATOM 1526 O O . VAL A 1 229 ? 8.817 1.774 -1.817 1.00 13.70 228 VAL A O 1
ATOM 1530 N N . ASN A 1 230 ? 6.614 1.484 -2.186 1.00 12.65 229 ASN A N 1
ATOM 1531 C CA A ASN A 1 230 ? 6.746 0.373 -3.163 0.50 13.21 229 ASN A CA 1
ATOM 1532 C CA B ASN A 1 230 ? 6.816 0.442 -3.204 0.50 13.17 229 ASN A CA 1
ATOM 1533 C C . ASN A 1 230 ? 7.520 -0.804 -2.591 1.00 12.66 229 ASN A C 1
ATOM 1534 O O . ASN A 1 230 ? 8.496 -1.297 -3.158 1.00 14.20 229 ASN A O 1
ATOM 1543 N N . LEU A 1 231 ? 7.052 -1.295 -1.433 1.00 12.72 230 LEU A N 1
ATOM 1544 C CA . LEU A 1 231 ? 7.876 -2.221 -0.658 1.00 12.96 230 LEU A CA 1
ATOM 1545 C C . LEU A 1 231 ? 8.336 -3.471 -1.409 1.00 13.66 230 LEU A C 1
ATOM 1546 O O . LEU A 1 231 ? 9.506 -3.867 -1.294 1.00 13.76 230 LEU A O 1
ATOM 1551 N N . ALA A 1 232 ? 7.437 -4.113 -2.152 1.00 13.09 231 ALA A N 1
ATOM 1552 C CA . ALA A 1 232 ? 7.837 -5.373 -2.818 1.00 12.85 231 ALA A CA 1
ATOM 1553 C C . ALA A 1 232 ? 8.991 -5.168 -3.828 1.00 13.88 231 ALA A C 1
ATOM 1554 O O . ALA A 1 232 ? 10.010 -5.837 -3.773 1.00 11.68 231 ALA A O 1
ATOM 1556 N N . ARG A 1 233 ? 8.823 -4.198 -4.726 1.00 13.47 232 ARG A N 1
ATOM 1557 C CA . ARG A 1 233 ? 9.812 -3.908 -5.743 1.00 15.14 232 ARG A CA 1
ATOM 1558 C C . ARG A 1 233 ? 11.131 -3.258 -5.249 1.00 14.58 232 ARG A C 1
ATOM 1559 O O . ARG A 1 233 ? 12.229 -3.583 -5.753 1.00 13.44 232 ARG A O 1
ATOM 1567 N N . LEU A 1 234 ? 11.021 -2.391 -4.240 1.00 13.01 233 LEU A N 1
ATOM 1568 C CA . LEU A 1 234 ? 12.175 -1.895 -3.487 1.00 13.85 233 LEU A CA 1
ATOM 1569 C C . LEU A 1 234 ? 13.000 -3.077 -2.947 1.00 14.78 233 LEU A C 1
ATOM 1570 O O . LEU A 1 234 ? 14.217 -3.101 -3.087 1.00 15.02 233 LEU A O 1
ATOM 1575 N N . THR A 1 235 ? 12.318 -4.047 -2.328 1.00 13.02 234 THR A N 1
ATOM 1576 C CA . THR A 1 235 ? 12.976 -5.261 -1.805 1.00 14.11 234 THR A CA 1
ATOM 1577 C C . THR A 1 235 ? 13.788 -5.940 -2.889 1.00 14.47 234 THR A C 1
ATOM 1578 O O . THR A 1 235 ? 14.958 -6.259 -2.670 1.00 14.80 234 THR A O 1
ATOM 1582 N N . LEU A 1 236 ? 13.192 -6.123 -4.074 1.00 13.91 235 LEU A N 1
ATOM 1583 C CA . LEU A 1 236 ? 13.897 -6.773 -5.178 1.00 14.47 235 LEU A CA 1
ATOM 1584 C C . LEU A 1 236 ? 15.053 -5.911 -5.748 1.00 13.51 235 LEU A C 1
ATOM 1585 O O . LEU A 1 236 ? 16.078 -6.470 -6.127 1.00 16.95 235 LEU A O 1
ATOM 1590 N N . PHE A 1 237 ? 14.915 -4.577 -5.768 1.00 14.40 236 PHE A N 1
ATOM 1591 C CA A PHE A 1 237 ? 16.006 -3.670 -6.216 0.50 15.28 236 PHE A CA 1
ATOM 1592 C CA B PHE A 1 237 ? 15.992 -3.696 -6.239 0.50 14.93 236 PHE A CA 1
ATOM 1593 C C . PHE A 1 237 ? 17.304 -3.937 -5.461 1.00 15.96 236 PHE A C 1
ATOM 1594 O O . PHE A 1 237 ? 18.403 -4.002 -6.054 1.00 18.12 236 PHE A O 1
ATOM 1609 N N . HIS A 1 238 ? 17.200 -4.061 -4.144 1.00 15.91 237 HIS A N 1
ATOM 1610 C CA . HIS A 1 238 ? 18.422 -4.314 -3.345 1.00 14.63 237 HIS A CA 1
ATOM 1611 C C . HIS A 1 238 ? 19.074 -5.661 -3.715 1.00 15.37 237 HIS A C 1
ATOM 1612 O O . HIS A 1 238 ? 20.329 -5.806 -3.715 1.00 16.35 237 HIS A O 1
ATOM 1619 N N . ILE A 1 239 ? 18.231 -6.629 -4.061 1.00 15.68 238 ILE A N 1
ATOM 1620 C CA . ILE A 1 239 ? 18.707 -7.919 -4.573 1.00 13.67 238 ILE A CA 1
ATOM 1621 C C . ILE A 1 239 ? 19.397 -7.771 -5.925 1.00 15.33 238 ILE A C 1
ATOM 1622 O O . ILE A 1 239 ? 20.421 -8.428 -6.157 1.00 17.49 238 ILE A O 1
ATOM 1627 N N . GLU A 1 240 ? 18.875 -6.876 -6.771 1.00 16.14 239 GLU A N 1
ATOM 1628 C CA . GLU A 1 240 ? 19.547 -6.468 -8.018 1.00 17.07 239 GLU A CA 1
ATOM 1629 C C . GLU A 1 240 ? 20.951 -5.918 -7.865 1.00 17.77 239 GLU A C 1
ATOM 1630 O O . GLU A 1 240 ? 21.741 -6.034 -8.801 1.00 19.86 239 GLU A O 1
ATOM 1636 N N . GLN A 1 241 ? 21.222 -5.262 -6.733 1.00 19.41 240 GLN A N 1
ATOM 1637 C CA . GLN A 1 241 ? 22.519 -4.652 -6.417 1.00 19.76 240 GLN A CA 1
ATOM 1638 C C . GLN A 1 241 ? 23.409 -5.597 -5.619 1.00 19.95 240 GLN A C 1
ATOM 1639 O O . GLN A 1 241 ? 24.501 -5.214 -5.181 1.00 24.16 240 GLN A O 1
ATOM 1645 N N . GLY A 1 242 ? 22.964 -6.841 -5.458 1.00 19.47 241 GLY A N 1
ATOM 1646 C CA . GLY A 1 242 ? 23.765 -7.852 -4.775 1.00 19.55 241 GLY A CA 1
ATOM 1647 C C . GLY A 1 242 ? 23.658 -7.864 -3.255 1.00 19.54 241 GLY A C 1
ATOM 1648 O O . GLY A 1 242 ? 24.473 -8.509 -2.576 1.00 22.95 241 GLY A O 1
ATOM 1649 N N . LYS A 1 243 ? 22.663 -7.190 -2.686 1.00 19.18 242 LYS A N 1
ATOM 1650 C CA . LYS A 1 243 ? 22.350 -7.449 -1.277 1.00 18.24 242 LYS A CA 1
ATOM 1651 C C . LYS A 1 243 ? 21.829 -8.9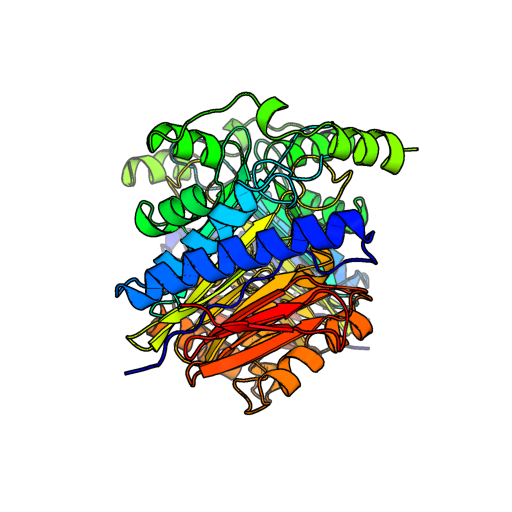05 -1.192 1.00 16.65 242 LYS A C 1
ATOM 1652 O O . LYS A 1 243 ? 21.278 -9.420 -2.157 1.00 19.58 242 LYS A O 1
ATOM 1658 N N . THR A 1 244 ? 22.006 -9.571 -0.059 1.00 16.74 243 THR A N 1
ATOM 1659 C CA . THR A 1 244 ? 21.370 -10.891 0.117 1.00 16.31 243 THR A CA 1
ATOM 1660 C C . THR A 1 244 ? 19.885 -10.701 0.410 1.00 14.62 243 THR A C 1
ATOM 1661 O O . THR A 1 244 ? 19.442 -9.609 0.723 1.00 18.13 243 THR A O 1
ATOM 1665 N N . VAL A 1 245 ? 19.121 -11.794 0.362 1.00 16.81 244 VAL A N 1
ATOM 1666 C CA . VAL A 1 245 ? 17.705 -11.689 0.633 1.00 16.10 244 VAL A CA 1
ATOM 1667 C C . VAL A 1 245 ? 17.412 -11.124 2.026 1.00 16.26 244 VAL A C 1
ATOM 1668 O O . VAL A 1 245 ? 16.590 -10.232 2.129 1.00 17.25 244 VAL A O 1
ATOM 1672 N N . GLU A 1 246 ? 18.098 -11.593 3.069 1.00 19.38 245 GLU A N 1
ATOM 1673 C CA . GLU A 1 246 ? 17.843 -11.072 4.407 1.00 17.72 245 GLU A CA 1
ATOM 1674 C C . GLU A 1 246 ? 18.335 -9.619 4.497 1.00 16.55 245 GLU A C 1
ATOM 1675 O O . GLU A 1 246 ? 17.698 -8.825 5.160 1.00 17.88 245 GLU A O 1
ATOM 1681 N N . GLU A 1 247 ? 19.423 -9.283 3.784 1.00 15.82 246 GLU A N 1
ATOM 1682 C CA . GLU A 1 247 ? 19.962 -7.932 3.723 1.00 16.53 246 GLU A CA 1
ATOM 1683 C C . GLU A 1 247 ? 18.971 -6.965 3.070 1.00 16.35 246 GLU A C 1
ATOM 1684 O O . GLU A 1 247 ? 18.846 -5.827 3.503 1.00 16.37 246 GLU A O 1
ATOM 1690 N N . ALA A 1 248 ? 18.322 -7.412 1.989 1.00 17.59 247 ALA A N 1
ATOM 1691 C CA . ALA A 1 248 ? 17.380 -6.575 1.252 1.00 17.33 247 ALA A CA 1
ATOM 1692 C C . ALA A 1 248 ? 16.074 -6.351 2.026 1.00 15.20 247 ALA A C 1
ATOM 1693 O O . ALA A 1 248 ? 15.549 -5.247 2.030 1.00 15.50 247 ALA A O 1
ATOM 1695 N N . ALA A 1 249 ? 15.534 -7.404 2.647 1.00 16.18 248 ALA A N 1
ATOM 1696 C CA . ALA A 1 249 ? 14.274 -7.310 3.387 1.00 16.46 248 ALA A CA 1
ATOM 1697 C C . ALA A 1 249 ? 14.442 -6.329 4.563 1.00 15.19 248 ALA A C 1
ATOM 1698 O O . ALA A 1 249 ? 13.555 -5.535 4.849 1.00 15.28 248 ALA A O 1
ATOM 1700 N N . ASP A 1 250 ? 15.608 -6.375 5.186 1.00 18.09 249 ASP A N 1
ATOM 1701 C CA . ASP A 1 250 ? 15.889 -5.555 6.342 1.00 16.61 249 ASP A CA 1
ATOM 1702 C C . ASP A 1 250 ? 16.012 -4.100 5.955 1.00 17.08 249 ASP A C 1
ATOM 1703 O O . ASP A 1 250 ? 15.472 -3.252 6.650 1.00 15.94 249 ASP A O 1
ATOM 1708 N N . LEU A 1 251 ? 16.706 -3.817 4.847 1.00 15.37 250 LEU A N 1
ATOM 1709 C CA . LEU A 1 251 ? 16.878 -2.436 4.353 1.00 15.39 250 LEU A CA 1
ATOM 1710 C C . LEU A 1 251 ? 15.554 -1.841 3.940 1.00 15.36 250 LEU A C 1
ATOM 1711 O O . LEU A 1 251 ? 15.233 -0.690 4.273 1.00 15.81 250 LEU A O 1
ATOM 1716 N N . SER A 1 252 ? 14.794 -2.652 3.200 1.00 14.21 251 SER A N 1
ATOM 1717 C CA A SER A 1 252 ? 13.541 -2.188 2.630 0.50 14.27 251 SER A CA 1
ATOM 1718 C CA B SER A 1 252 ? 13.532 -2.204 2.644 0.50 14.48 251 SER A CA 1
ATOM 1719 C C . SER A 1 252 ? 12.544 -1.900 3.751 1.00 15.31 251 SER A C 1
ATOM 1720 O O . SER A 1 252 ? 12.007 -0.782 3.828 1.00 13.93 251 SER A O 1
ATOM 1725 N N . LEU A 1 253 ? 12.328 -2.884 4.629 1.00 15.28 252 LEU A N 1
ATOM 1726 C CA . LEU A 1 253 ? 11.440 -2.711 5.795 1.00 15.17 252 LEU A CA 1
ATOM 1727 C C . LEU A 1 253 ? 11.880 -1.543 6.703 1.00 13.36 252 LEU A C 1
ATOM 1728 O O . LEU A 1 253 ? 11.072 -0.723 7.154 1.00 15.58 252 LEU A O 1
ATOM 1733 N N . GLY A 1 254 ? 13.177 -1.462 6.979 1.00 12.00 253 GLY A N 1
ATOM 1734 C CA . GLY A 1 254 ? 13.678 -0.335 7.772 1.00 15.39 253 GLY A CA 1
ATOM 1735 C C . GLY A 1 254 ? 13.363 1.015 7.150 1.00 13.31 253 GLY A C 1
ATOM 1736 O O . GLY A 1 254 ? 13.163 2.019 7.855 1.00 16.52 253 GLY A O 1
ATOM 1737 N N . TYR A 1 255 ? 13.349 1.073 5.808 1.00 14.58 254 TYR A N 1
ATOM 1738 C CA . TYR A 1 255 ? 13.089 2.345 5.125 1.00 12.68 254 TYR A CA 1
ATOM 1739 C C . TYR A 1 255 ? 11.594 2.745 5.284 1.00 12.53 254 TYR A C 1
ATOM 1740 O O . TYR A 1 255 ? 11.271 3.902 5.508 1.00 13.82 254 TYR A O 1
ATOM 1749 N N . MET A 1 256 ? 10.693 1.764 5.233 1.00 12.63 255 MET A N 1
ATOM 1750 C CA . MET A 1 256 ? 9.277 2.045 5.493 1.00 14.15 255 MET A CA 1
ATOM 1751 C C . MET A 1 256 ? 9.087 2.582 6.927 1.00 14.60 255 MET A C 1
ATOM 1752 O O . MET A 1 256 ? 8.323 3.530 7.145 1.00 14.80 255 MET A O 1
ATOM 1757 N N . LYS A 1 257 ? 9.785 1.952 7.880 1.00 15.51 256 LYS A N 1
ATOM 1758 C CA . LYS A 1 257 ? 9.820 2.445 9.248 1.00 14.60 256 LYS A CA 1
ATOM 1759 C C . LYS A 1 257 ? 10.376 3.865 9.342 1.00 13.25 256 LYS A C 1
ATOM 1760 O O . LYS A 1 257 ? 9.692 4.745 9.845 1.00 18.03 256 LYS A O 1
ATOM 1766 N N . SER A 1 258 ? 11.588 4.089 8.847 1.00 16.37 257 SER A N 1
ATOM 1767 C CA . SER A 1 258 ? 12.261 5.387 9.001 1.00 15.84 257 SER A CA 1
ATOM 1768 C C . SER A 1 258 ? 11.702 6.514 8.139 1.00 16.04 257 SER A C 1
ATOM 1769 O O . SER A 1 258 ? 11.748 7.670 8.575 1.00 15.68 257 SER A O 1
ATOM 1772 N N . ARG A 1 259 ? 11.164 6.214 6.943 1.00 14.99 258 ARG A N 1
ATOM 1773 C CA . ARG A 1 259 ? 10.615 7.290 6.085 1.00 16.26 258 ARG A CA 1
ATOM 1774 C C . ARG A 1 259 ? 9.132 7.645 6.345 1.00 13.61 258 ARG A C 1
ATOM 1775 O O . ARG A 1 259 ? 8.780 8.841 6.455 1.00 16.28 258 ARG A O 1
ATOM 1783 N N . VAL A 1 260 ? 8.240 6.648 6.361 1.00 13.36 259 VAL A N 1
ATOM 1784 C CA . VAL A 1 260 ? 6.809 6.936 6.455 1.00 14.99 259 VAL A CA 1
ATOM 1785 C C . VAL A 1 260 ? 6.237 6.351 7.749 1.00 14.77 259 VAL A C 1
ATOM 1786 O O . VAL A 1 260 ? 5.025 6.217 7.889 1.00 13.91 259 VAL A O 1
ATOM 1790 N N . LYS A 1 261 ? 7.139 5.966 8.663 1.00 15.44 260 LYS A N 1
ATOM 1791 C CA . LYS A 1 261 ? 6.760 5.430 9.991 1.00 15.21 260 LYS A CA 1
ATOM 1792 C C . LYS A 1 261 ? 5.897 4.139 9.878 1.00 14.98 260 LYS A C 1
ATOM 1793 O O . LYS A 1 261 ? 5.106 3.812 10.749 1.00 16.51 260 LYS A O 1
ATOM 1799 N N . GLY A 1 262 ? 6.093 3.383 8.809 1.00 15.31 261 GLY A N 1
ATOM 1800 C CA . GLY A 1 262 ? 5.290 2.197 8.590 1.00 15.14 261 GLY A CA 1
ATOM 1801 C C . GLY A 1 262 ? 5.902 0.876 9.004 1.00 13.61 261 GLY A C 1
ATOM 1802 O O . GLY A 1 262 ? 7.113 0.670 8.865 1.00 15.42 261 GLY A O 1
ATOM 1803 N N . LEU A 1 263 ? 5.033 -0.023 9.485 1.00 15.30 262 LEU A N 1
ATOM 1804 C CA . LEU A 1 263 ? 5.418 -1.345 9.907 1.00 15.39 262 LEU A CA 1
ATOM 1805 C C . LEU A 1 263 ? 4.653 -2.415 9.133 1.00 13.53 262 LEU A C 1
ATOM 1806 O O . LEU A 1 263 ? 3.542 -2.213 8.654 1.00 14.60 262 LEU A O 1
ATOM 1811 N N . GLY A 1 264 ? 5.270 -3.584 9.096 1.00 13.98 263 GLY A N 1
ATOM 1812 C CA . GLY A 1 264 ? 4.755 -4.700 8.346 1.00 14.44 263 GLY A CA 1
ATOM 1813 C C . GLY A 1 264 ? 5.792 -5.785 8.164 1.00 15.19 263 GLY A C 1
ATOM 1814 O O . GLY A 1 264 ? 6.823 -5.873 8.893 1.00 12.39 263 GLY A O 1
ATOM 1815 N N . GLY A 1 265 ? 5.528 -6.633 7.169 1.00 14.15 264 GLY A N 1
ATOM 1816 C CA . GLY A 1 265 ? 6.347 -7.801 6.937 1.00 12.44 264 GLY A CA 1
ATOM 1817 C C . GLY A 1 265 ? 6.466 -8.133 5.462 1.00 12.32 264 GLY A C 1
ATOM 1818 O O . GLY A 1 265 ? 5.744 -7.589 4.646 1.00 13.30 264 GLY A O 1
ATOM 1819 N N . LEU A 1 266 ? 7.356 -9.064 5.154 1.00 13.12 265 LEU A N 1
ATOM 1820 C CA . LEU A 1 266 ? 7.456 -9.560 3.792 1.00 13.85 265 LEU A CA 1
ATOM 1821 C C . LEU A 1 266 ? 8.085 -10.938 3.795 1.00 13.12 265 LEU A C 1
ATOM 1822 O O . LEU A 1 266 ? 8.655 -11.368 4.785 1.00 14.88 265 LEU A O 1
ATOM 1827 N N . ILE A 1 267 ? 7.937 -11.634 2.665 1.00 15.34 266 ILE A N 1
ATOM 1828 C CA . ILE A 1 267 ? 8.634 -12.877 2.394 1.00 13.60 266 ILE A CA 1
ATOM 1829 C C . ILE A 1 267 ? 9.209 -12.820 0.986 1.00 12.38 266 ILE A C 1
ATOM 1830 O O . ILE A 1 267 ? 8.671 -12.148 0.130 1.00 16.06 266 ILE A O 1
ATOM 1835 N N . VAL A 1 268 ? 10.301 -13.534 0.760 1.00 13.19 267 VAL A N 1
ATOM 1836 C CA . VAL A 1 268 ? 10.998 -13.428 -0.505 1.00 14.79 267 VAL A CA 1
ATOM 1837 C C . VAL A 1 268 ? 11.567 -14.763 -0.902 1.00 14.24 267 VAL A C 1
ATOM 1838 O O . VAL A 1 268 ? 11.925 -15.592 -0.050 1.00 15.74 267 VAL A O 1
ATOM 1842 N N . VAL A 1 269 ? 11.617 -14.986 -2.205 1.00 15.27 268 VAL A N 1
ATOM 1843 C CA . VAL A 1 269 ? 12.464 -16.048 -2.760 1.00 14.79 268 VAL A CA 1
ATOM 1844 C C . VAL A 1 269 ? 13.270 -15.553 -3.972 1.00 15.24 268 VAL A C 1
ATOM 1845 O O . VAL A 1 269 ? 12.712 -14.950 -4.901 1.00 14.93 268 VAL A O 1
ATOM 1849 N N . SER A 1 270 ? 14.578 -15.794 -3.972 1.00 16.43 269 SER A N 1
ATOM 1850 C CA . SER A 1 270 ? 15.413 -15.391 -5.105 1.00 15.31 269 SER A CA 1
ATOM 1851 C C . SER A 1 270 ? 15.277 -16.444 -6.206 1.00 14.88 269 SER A C 1
ATOM 1852 O O . SER A 1 270 ? 14.779 -17.546 -5.984 1.00 14.69 269 SER A O 1
ATOM 1855 N N . LYS A 1 271 ? 15.741 -16.091 -7.397 1.00 15.84 270 LYS A N 1
ATOM 1856 C CA . LYS A 1 271 ? 15.735 -17.016 -8.520 1.00 16.09 270 LYS A CA 1
ATOM 1857 C C . LYS A 1 271 ? 16.793 -18.125 -8.314 1.00 17.55 270 LYS A C 1
ATOM 1858 O O . LYS A 1 271 ? 16.850 -19.064 -9.102 1.00 20.93 270 LYS A O 1
ATOM 1864 N N . THR A 1 272 ? 17.638 -18.008 -7.282 1.00 18.18 271 THR A N 1
ATOM 1865 C CA . THR A 1 272 ? 18.594 -19.086 -6.940 1.00 18.72 271 THR A CA 1
ATOM 1866 C C . THR A 1 272 ? 18.110 -20.000 -5.788 1.00 19.57 271 THR A C 1
ATOM 1867 O O . THR A 1 272 ? 18.821 -20.960 -5.450 1.00 22.35 271 THR A O 1
ATOM 1871 N N . GLY A 1 273 ? 16.920 -19.728 -5.226 1.00 16.40 272 GLY A N 1
ATOM 1872 C CA . GLY A 1 273 ? 16.340 -20.573 -4.163 1.00 17.46 272 GLY A CA 1
ATOM 1873 C C . GLY A 1 273 ? 16.451 -20.046 -2.733 1.00 16.53 272 GLY A C 1
ATOM 1874 O O . GLY A 1 273 ? 15.758 -20.546 -1.826 1.00 19.18 272 GLY A O 1
ATOM 1875 N N . ASP A 1 274 ? 17.274 -19.031 -2.501 1.00 13.63 273 ASP A N 1
ATOM 1876 C CA . ASP A 1 274 ? 17.350 -18.446 -1.151 1.00 15.76 273 ASP A CA 1
ATOM 1877 C C . ASP A 1 274 ? 16.000 -17.843 -0.765 1.00 16.67 273 ASP A C 1
ATOM 1878 O O . ASP A 1 274 ? 15.228 -17.401 -1.626 1.00 17.73 273 ASP A O 1
ATOM 1883 N N . TRP A 1 275 ? 15.666 -17.871 0.521 1.00 16.79 274 TRP A N 1
ATOM 1884 C CA . TRP A 1 275 ? 14.399 -17.318 0.949 1.00 15.93 274 TRP A CA 1
ATOM 1885 C C . TRP A 1 275 ? 14.508 -16.713 2.342 1.00 15.74 274 TRP A C 1
ATOM 1886 O O . TRP A 1 275 ? 15.403 -17.066 3.114 1.00 18.07 274 TRP A O 1
ATOM 1897 N N . VAL A 1 276 ? 13.610 -15.788 2.651 1.00 16.49 275 VAL A N 1
ATOM 1898 C CA . VAL A 1 276 ? 13.499 -15.312 4.012 1.00 14.78 275 VAL A CA 1
ATOM 1899 C C . VAL A 1 276 ? 12.115 -14.753 4.326 1.00 15.16 275 VAL A C 1
ATOM 1900 O O . VAL A 1 276 ? 11.346 -14.325 3.431 1.00 15.42 275 VAL A O 1
ATOM 1904 N N . ALA A 1 277 ? 11.800 -14.784 5.619 1.00 14.90 276 ALA A N 1
ATOM 1905 C CA . ALA A 1 277 ? 10.659 -14.036 6.176 1.00 16.48 276 ALA A CA 1
ATOM 1906 C C . ALA A 1 277 ? 11.090 -13.096 7.298 1.00 14.74 276 ALA A C 1
ATOM 1907 O O . ALA A 1 277 ? 11.508 -13.568 8.364 1.00 16.96 276 ALA A O 1
ATOM 1909 N N . LYS A 1 278 ? 10.983 -11.788 7.049 1.00 15.60 277 LYS A N 1
ATOM 1910 C CA . LYS A 1 278 ? 11.296 -10.737 8.033 1.00 15.64 277 LYS A CA 1
ATOM 1911 C C . LYS A 1 278 ? 10.121 -9.765 8.241 1.00 16.56 277 LYS A C 1
ATOM 1912 O O . LYS A 1 278 ? 9.355 -9.473 7.310 1.00 12.59 277 LYS A O 1
ATOM 1918 N N . TRP A 1 279 ? 10.001 -9.255 9.472 1.00 17.81 278 TRP A N 1
ATOM 1919 C CA . TRP A 1 279 ? 8.920 -8.328 9.824 1.00 16.82 278 TRP A CA 1
ATOM 1920 C C . TRP A 1 279 ? 9.304 -7.322 10.923 1.00 16.60 278 TRP A C 1
ATOM 1921 O O . TRP A 1 279 ? 10.005 -7.672 11.885 1.00 19.58 278 TRP A O 1
ATOM 1932 N N . THR A 1 280 ? 8.899 -6.068 10.709 1.00 14.41 279 THR A N 1
ATOM 1933 C CA . THR A 1 280 ? 9.057 -4.971 11.660 1.00 16.17 279 THR A CA 1
ATOM 1934 C C . THR A 1 280 ? 7.790 -4.769 12.530 1.00 15.02 279 THR A C 1
ATOM 1935 O O . THR A 1 280 ? 7.829 -4.080 13.567 1.00 18.06 279 THR A O 1
ATOM 1939 N N . SER A 1 281 ? 6.677 -5.323 12.093 1.00 14.46 280 SER A N 1
ATOM 1940 C CA . SER A 1 281 ? 5.497 -5.442 12.903 1.00 15.50 280 SER A CA 1
ATOM 1941 C C . SER A 1 281 ? 5.813 -6.335 14.113 1.00 14.43 280 SER A C 1
ATOM 1942 O O . SER A 1 281 ? 6.893 -6.895 14.218 1.00 13.06 280 SER A O 1
ATOM 1945 N N . THR A 1 282 ? 4.890 -6.439 15.045 1.00 14.94 281 THR A N 1
ATOM 1946 C CA . THR A 1 282 ? 5.151 -7.258 16.240 1.00 16.48 281 THR A CA 1
ATOM 1947 C C . THR A 1 282 ? 5.338 -8.744 15.832 1.00 16.31 281 THR A C 1
ATOM 1948 O O . THR A 1 282 ? 6.350 -9.377 16.161 1.00 15.10 281 THR A O 1
ATOM 1952 N N . SER A 1 283 ? 4.398 -9.246 15.048 1.00 17.17 282 SER A N 1
ATOM 1953 C CA . SER A 1 283 ? 4.428 -10.632 14.605 1.00 16.06 282 SER A CA 1
ATOM 1954 C C . SER A 1 283 ? 4.113 -10.699 13.125 1.00 15.59 282 SER A C 1
ATOM 1955 O O . SER A 1 283 ? 3.501 -9.748 12.572 1.00 14.02 282 SER A O 1
ATOM 1958 N N . MET A 1 284 ? 4.497 -11.834 12.524 1.00 12.99 283 MET A N 1
ATOM 1959 C CA . MET A 1 284 ? 3.969 -12.239 11.201 1.00 13.23 283 MET A CA 1
ATOM 1960 C C . MET A 1 284 ? 4.013 -13.758 11.034 1.00 11.82 283 MET A C 1
ATOM 1961 O O . MET A 1 284 ? 5.097 -14.319 10.838 1.00 13.65 283 MET A O 1
ATOM 1966 N N . PRO A 1 285 ? 2.845 -14.411 11.133 1.00 13.26 284 PRO A N 1
ATOM 1967 C CA . PRO A 1 285 ? 2.743 -15.811 10.832 1.00 14.85 284 PRO A CA 1
ATOM 1968 C C . PRO A 1 285 ? 3.313 -16.098 9.462 1.00 13.34 284 PRO A C 1
ATOM 1969 O O . PRO A 1 285 ? 2.952 -15.448 8.515 1.00 14.57 284 PRO A O 1
ATOM 1973 N N . TRP A 1 286 ? 4.133 -17.129 9.380 1.00 13.60 285 TRP A N 1
ATOM 1974 C CA . TRP A 1 286 ? 4.772 -17.487 8.145 1.00 14.44 285 TRP A CA 1
ATOM 1975 C C . TRP A 1 286 ? 5.050 -18.983 8.126 1.00 14.16 285 TRP A C 1
ATOM 1976 O O . TRP A 1 286 ? 5.103 -19.631 9.188 1.00 14.90 285 TRP A O 1
ATOM 1987 N N . ALA A 1 287 ? 5.265 -19.517 6.929 1.00 14.21 286 ALA A N 1
ATOM 1988 C CA . ALA A 1 287 ? 5.729 -20.902 6.764 1.00 15.07 286 ALA A CA 1
ATOM 1989 C C . ALA A 1 287 ? 6.459 -21.049 5.442 1.00 12.43 286 ALA A C 1
ATOM 1990 O O . ALA A 1 287 ? 6.110 -20.388 4.481 1.00 15.08 286 ALA A O 1
ATOM 1992 N N . ALA A 1 288 ? 7.432 -21.951 5.410 1.00 14.77 287 ALA A N 1
ATOM 1993 C CA . ALA A 1 288 ? 8.243 -22.172 4.232 1.00 14.52 287 ALA A CA 1
ATOM 1994 C C . ALA A 1 288 ? 8.451 -23.658 4.072 1.00 14.16 287 ALA A C 1
ATOM 1995 O O . ALA A 1 288 ? 8.763 -24.350 5.047 1.00 15.17 287 ALA A O 1
ATOM 1997 N N . ALA A 1 289 ? 8.266 -24.141 2.850 1.00 14.53 288 ALA A N 1
ATOM 1998 C CA . ALA A 1 289 ? 8.468 -25.547 2.530 1.00 15.89 288 ALA A CA 1
ATOM 1999 C C . ALA A 1 289 ? 9.555 -25.676 1.476 1.00 15.29 288 ALA A C 1
ATOM 2000 O O . ALA A 1 289 ? 9.484 -25.064 0.402 1.00 14.48 288 ALA A O 1
ATOM 2002 N N . LYS A 1 290 ? 10.511 -26.538 1.765 1.00 17.15 289 LYS A N 1
ATOM 2003 C CA . LYS A 1 290 ? 11.651 -26.803 0.914 1.00 14.98 289 LYS A CA 1
ATOM 2004 C C . LYS A 1 290 ? 12.268 -28.103 1.365 1.00 17.05 289 LYS A C 1
ATOM 2005 O O . LYS A 1 290 ? 12.099 -28.523 2.525 1.00 16.86 289 LYS A O 1
ATOM 2011 N N . ASP A 1 291 ? 12.955 -28.754 0.435 1.00 16.93 290 ASP A N 1
ATOM 2012 C CA . ASP A 1 291 ? 13.715 -29.963 0.728 1.00 16.51 290 ASP A CA 1
ATOM 2013 C C . ASP A 1 291 ? 12.947 -30.905 1.674 1.00 15.73 290 ASP A C 1
ATOM 2014 O O . ASP A 1 291 ? 13.520 -31.508 2.599 1.00 18.50 290 ASP A O 1
ATOM 2019 N N . GLY A 1 292 ? 11.643 -31.022 1.452 1.00 14.27 291 GLY A N 1
ATOM 2020 C CA . GLY A 1 292 ? 10.853 -32.040 2.120 1.00 15.62 291 GLY A CA 1
ATOM 2021 C C . GLY A 1 292 ? 10.509 -31.781 3.565 1.00 16.09 291 GLY A C 1
ATOM 2022 O O . GLY A 1 292 ? 9.911 -32.640 4.228 1.00 17.65 291 GLY A O 1
ATOM 2023 N N . LYS A 1 293 ? 10.828 -30.567 4.018 1.00 16.77 292 LYS A N 1
ATOM 2024 C CA . LYS A 1 293 ? 10.577 -30.136 5.376 1.00 16.57 292 LYS A CA 1
ATOM 2025 C C . LYS A 1 293 ? 9.754 -28.853 5.365 1.00 17.55 292 LYS A C 1
ATOM 2026 O O . LYS A 1 293 ? 9.799 -28.075 4.394 1.00 16.75 292 LYS A O 1
ATOM 2028 N N . LEU A 1 294 ? 8.995 -28.664 6.439 1.00 15.83 293 LEU A N 1
ATOM 2029 C CA . LEU A 1 294 ? 8.127 -27.506 6.622 1.00 16.67 293 LEU A CA 1
ATOM 2030 C C . LEU A 1 294 ? 8.561 -26.654 7.794 1.00 17.64 293 LEU A C 1
ATOM 2031 O O . LEU A 1 294 ? 8.558 -27.131 8.921 1.00 19.71 293 LEU A O 1
ATOM 2036 N N . HIS A 1 295 ? 8.818 -25.378 7.525 1.00 16.86 294 HIS A N 1
ATOM 2037 C CA . HIS A 1 295 ? 9.208 -24.385 8.531 1.00 16.18 294 HIS A CA 1
ATOM 2038 C C . HIS A 1 295 ? 8.006 -23.528 8.904 1.00 14.86 294 HIS A C 1
ATOM 2039 O O . HIS A 1 295 ? 7.270 -23.133 8.035 1.00 15.43 294 HIS A O 1
ATOM 2046 N N . PHE A 1 296 ? 7.829 -23.207 10.197 1.00 17.20 295 PHE A N 1
ATOM 2047 C CA . PHE A 1 296 ? 6.717 -22.384 10.637 1.00 16.36 295 PHE A CA 1
ATOM 2048 C C . PHE A 1 296 ? 7.059 -21.436 11.790 1.00 18.19 295 PHE A C 1
ATOM 2049 O O . PHE A 1 296 ? 7.861 -21.789 12.658 1.00 19.02 295 PHE A O 1
ATOM 2057 N N . GLY A 1 297 ? 6.456 -20.243 11.792 1.00 17.08 296 GLY A N 1
ATOM 2058 C CA . GLY A 1 297 ? 6.535 -19.316 12.945 1.00 16.18 296 GLY A CA 1
ATOM 2059 C C . GLY A 1 297 ? 5.484 -18.215 12.942 1.00 17.21 296 GLY A C 1
ATOM 2060 O O . GLY A 1 297 ? 4.641 -18.158 12.033 1.00 17.39 296 GLY A O 1
ATOM 2061 N N . ILE A 1 298 ? 5.532 -17.381 13.992 1.00 18.09 297 ILE A N 1
ATOM 2062 C CA . ILE A 1 298 ? 4.696 -16.178 14.180 1.00 17.89 297 ILE A CA 1
ATOM 2063 C C . ILE A 1 298 ? 5.517 -15.049 14.830 1.00 17.07 297 ILE A C 1
ATOM 2064 O O . ILE A 1 298 ? 5.540 -13.915 14.311 1.00 18.59 297 ILE A O 1
ATOM 2069 N N . ASP A 1 299 ? 6.124 -15.353 15.987 1.00 17.44 298 ASP A N 1
ATOM 2070 C CA . ASP A 1 299 ? 7.001 -14.432 16.726 1.00 17.40 298 ASP A CA 1
ATOM 2071 C C . ASP A 1 299 ? 8.493 -14.647 16.454 1.00 17.14 298 ASP A C 1
ATOM 2072 O O . ASP A 1 299 ? 8.918 -15.796 16.211 1.00 19.41 298 ASP A O 1
ATOM 2077 N N . PRO A 1 300 ? 9.308 -13.557 16.544 1.00 18.35 299 PRO A N 1
ATOM 2078 C CA . PRO A 1 300 ? 10.739 -13.696 16.259 1.00 19.35 299 PRO A CA 1
ATOM 2079 C C . PRO A 1 300 ? 11.489 -14.768 17.059 1.00 20.78 299 PRO A C 1
ATOM 2080 O O . PRO A 1 300 ? 11.322 -14.866 18.280 1.00 23.46 299 PRO A O 1
ATOM 2084 N N . ASP A 1 301 ? 12.299 -15.565 16.365 1.00 19.32 300 ASP A N 1
ATOM 2085 C CA . ASP A 1 301 ? 13.094 -16.627 16.965 1.00 18.91 300 ASP A CA 1
ATOM 2086 C C . ASP A 1 301 ? 12.214 -17.568 17.786 1.00 19.26 300 ASP A C 1
ATOM 2087 O O . ASP A 1 301 ? 12.458 -17.785 18.974 1.00 27.95 300 ASP A O 1
ATOM 2089 N N . ASP A 1 302 ? 11.159 -18.085 17.163 1.00 18.88 301 ASP A N 1
ATOM 2090 C CA . ASP A 1 302 ? 10.409 -19.203 17.749 1.00 17.95 301 ASP A CA 1
ATOM 2091 C C . ASP A 1 302 ? 9.901 -20.152 16.658 1.00 17.94 301 ASP A C 1
ATOM 2092 O O . ASP A 1 302 ? 8.755 -20.577 16.675 1.00 22.98 301 ASP A O 1
ATOM 2094 N N . THR A 1 303 ? 10.753 -20.455 15.695 1.00 20.48 302 THR A N 1
ATOM 2095 C CA . THR A 1 303 ? 10.366 -21.292 14.552 1.00 19.35 302 THR A CA 1
ATOM 2096 C C . THR A 1 303 ? 10.340 -22.781 14.913 1.00 18.78 302 THR A C 1
ATOM 2097 O O . THR A 1 303 ? 11.019 -23.225 15.844 1.00 20.00 302 THR A O 1
ATOM 2101 N N . THR A 1 304 ? 9.514 -23.532 14.197 1.00 16.49 303 THR A N 1
ATOM 2102 C CA . THR A 1 304 ? 9.520 -24.990 14.239 1.00 16.10 303 THR A CA 1
ATOM 2103 C C . THR A 1 304 ? 9.744 -25.559 12.854 1.00 16.55 303 THR A C 1
ATOM 2104 O O . THR A 1 304 ? 9.408 -24.933 11.858 1.00 18.43 303 THR A O 1
ATOM 2108 N N . ILE A 1 305 ? 10.349 -26.745 12.781 1.00 17.89 304 ILE A N 1
ATOM 2109 C CA . ILE A 1 305 ? 10.679 -27.348 11.495 1.00 16.69 304 ILE A CA 1
ATOM 2110 C C . ILE A 1 305 ? 10.286 -28.812 11.554 1.00 18.53 304 ILE A C 1
ATOM 2111 O O . ILE A 1 305 ? 11.043 -29.627 12.127 1.00 20.38 304 ILE A O 1
ATOM 2116 N N . THR A 1 306 ? 9.116 -29.144 10.977 1.00 18.62 305 THR A N 1
ATOM 2117 C CA . THR A 1 306 ? 8.619 -30.522 10.942 1.00 19.02 305 THR A CA 1
ATOM 2118 C C . THR A 1 306 ? 8.788 -31.189 9.580 1.00 18.06 305 THR A C 1
ATOM 2119 O O . THR A 1 306 ? 8.947 -30.542 8.556 1.00 20.93 305 THR A O 1
ATOM 2123 N N . ASP A 1 307 ? 8.724 -32.512 9.561 1.00 19.15 306 ASP A N 1
ATOM 2124 C CA . ASP A 1 307 ? 8.858 -33.190 8.294 1.00 17.44 306 ASP A CA 1
ATOM 2125 C C . ASP A 1 307 ? 7.565 -33.171 7.519 1.00 18.22 306 ASP A C 1
ATOM 2126 O O . ASP A 1 307 ? 6.501 -33.480 8.049 1.00 22.02 306 ASP A O 1
ATOM 2131 N N . LEU A 1 308 ? 7.683 -32.840 6.238 1.00 17.09 307 LEU A N 1
ATOM 2132 C CA . LEU A 1 308 ? 6.551 -32.834 5.338 1.00 20.89 307 LEU A CA 1
ATOM 2133 C C . LEU A 1 308 ? 6.657 -34.091 4.472 1.00 23.94 307 LEU A C 1
ATOM 2134 O O . LEU A 1 308 ? 7.397 -34.093 3.491 1.00 29.93 307 LEU A O 1
ATOM 2139 N N . PRO A 1 309 ? 5.939 -35.179 4.851 1.00 20.40 308 PRO A N 1
ATOM 2140 C CA . PRO A 1 309 ? 5.956 -36.436 4.079 1.00 20.50 308 PRO A CA 1
ATOM 2141 C C . PRO A 1 309 ? 5.551 -36.227 2.611 1.00 21.94 308 PRO A C 1
ATOM 2142 O O . PRO A 1 309 ? 4.495 -36.673 2.124 1.00 26.10 308 PRO A O 1
ATOM 2147 N N . HIS B 1 1 ? 17.338 28.849 -2.789 1.00 16.75 0 HIS B N 1
ATOM 2148 C CA . HIS B 1 1 ? 16.195 27.953 -3.099 1.00 16.05 0 HIS B CA 1
ATOM 2149 C C . HIS B 1 1 ? 16.158 27.726 -4.606 1.00 16.37 0 HIS B C 1
ATOM 2150 O O . HIS B 1 1 ? 16.612 28.584 -5.358 1.00 18.09 0 HIS B O 1
ATOM 2157 N N . MET B 1 2 ? 15.634 26.569 -5.011 1.00 16.31 1 MET B N 1
ATOM 2158 C CA . MET B 1 2 ? 15.697 26.110 -6.385 1.00 16.27 1 MET B CA 1
ATOM 2159 C C . MET B 1 2 ? 14.822 26.922 -7.354 1.00 15.11 1 MET B C 1
ATOM 2160 O O . MET B 1 2 ? 13.785 27.514 -6.974 1.00 14.86 1 MET B O 1
ATOM 2165 N N . ASN B 1 3 ? 15.200 26.889 -8.634 1.00 13.60 2 ASN B N 1
ATOM 2166 C CA . ASN B 1 3 ? 14.356 27.460 -9.678 1.00 15.22 2 ASN B CA 1
ATOM 2167 C C . ASN B 1 3 ? 13.170 26.541 -10.013 1.00 13.56 2 ASN B C 1
ATOM 2168 O O . ASN B 1 3 ? 13.381 25.364 -10.275 1.00 20.70 2 ASN B O 1
ATOM 2173 N N . PRO B 1 4 ? 11.934 27.070 -9.972 1.00 15.16 3 PRO B N 1
ATOM 2174 C CA . PRO B 1 4 ? 10.738 26.204 -10.149 1.00 14.69 3 PRO B CA 1
ATOM 2175 C C . PRO B 1 4 ? 10.609 25.681 -11.565 1.00 15.24 3 PRO B C 1
ATOM 2176 O O . PRO B 1 4 ? 10.993 26.349 -12.508 1.00 15.48 3 PRO B O 1
ATOM 2180 N N . ILE B 1 5 ? 10.062 24.477 -11.717 1.00 14.08 4 ILE B N 1
ATOM 2181 C CA . ILE B 1 5 ? 9.933 23.879 -13.047 1.00 13.92 4 ILE B CA 1
ATOM 2182 C C . ILE B 1 5 ? 8.669 23.035 -13.052 1.00 15.16 4 ILE B C 1
ATOM 2183 O O . ILE B 1 5 ? 8.453 22.286 -12.107 1.00 15.76 4 ILE B O 1
ATOM 2188 N N . VAL B 1 6 ? 7.827 23.181 -14.076 1.00 14.88 5 VAL B N 1
ATOM 2189 C CA . VAL B 1 6 ? 6.722 22.232 -14.275 1.00 14.52 5 VAL B CA 1
ATOM 2190 C C . VAL B 1 6 ? 6.858 21.608 -15.646 1.00 14.42 5 VAL B C 1
ATOM 2191 O O . VAL B 1 6 ? 7.252 22.284 -16.598 1.00 14.69 5 VAL B O 1
ATOM 2195 N N . VAL B 1 7 ? 6.577 20.316 -15.720 1.00 13.22 6 VAL B N 1
ATOM 2196 C CA . VAL B 1 7 ? 6.565 19.599 -16.994 1.00 13.00 6 VAL B CA 1
ATOM 2197 C C . VAL B 1 7 ? 5.194 18.966 -17.079 1.00 12.40 6 VAL B C 1
ATOM 2198 O O . VAL B 1 7 ? 4.676 18.500 -16.073 1.00 12.85 6 VAL B O 1
ATOM 2202 N N . VAL B 1 8 ? 4.592 19.013 -18.269 1.00 11.50 7 VAL B N 1
ATOM 2203 C CA A VAL B 1 8 ? 3.277 18.419 -18.516 0.50 13.24 7 VAL B CA 1
ATOM 2204 C CA B VAL B 1 8 ? 3.278 18.396 -18.508 0.50 13.38 7 VAL B CA 1
ATOM 2205 C C . VAL B 1 8 ? 3.362 17.437 -19.694 1.00 14.39 7 VAL B C 1
ATOM 2206 O O . VAL B 1 8 ? 4.163 17.619 -20.606 1.00 13.72 7 VAL B O 1
ATOM 2213 N N . HIS B 1 9 ? 2.544 16.390 -19.676 1.00 13.43 8 HIS B N 1
ATOM 2214 C CA . HIS B 1 9 ? 2.476 15.486 -20.846 1.00 12.85 8 HIS B CA 1
ATOM 2215 C C . HIS B 1 9 ? 1.060 15.150 -21.159 1.00 11.16 8 HIS B C 1
ATOM 2216 O O . HIS B 1 9 ? 0.221 15.038 -20.277 1.00 15.06 8 HIS B O 1
ATOM 2223 N N . GLY B 1 10 ? 0.772 15.074 -22.457 1.00 15.93 9 GLY B N 1
ATOM 2224 C CA . GLY B 1 10 ? -0.401 14.410 -22.933 1.00 16.41 9 GLY B CA 1
ATOM 2225 C C . GLY B 1 10 ? -0.148 12.925 -23.118 1.00 15.71 9 GLY B C 1
ATOM 2226 O O . GLY B 1 10 ? 0.817 12.364 -22.584 1.00 14.20 9 GLY B O 1
ATOM 2227 N N . GLY B 1 11 ? -1.034 12.319 -23.904 1.00 17.40 10 GLY B N 1
ATOM 2228 C CA . GLY B 1 11 ? -1.049 10.886 -24.137 1.00 15.67 10 GLY B CA 1
ATOM 2229 C C . GLY B 1 11 ? 0.025 10.357 -25.045 1.00 16.54 10 GLY B C 1
ATOM 2230 O O . GLY B 1 11 ? 0.158 10.781 -26.202 1.00 18.71 10 GLY B O 1
ATOM 2231 N N . GLY B 1 12 ? 0.727 9.342 -24.552 1.00 19.58 11 GLY B N 1
ATOM 2232 C CA . GLY B 1 12 ? 1.815 8.712 -25.278 1.00 15.16 11 GLY B CA 1
ATOM 2233 C C . GLY B 1 12 ? 1.280 7.686 -26.230 1.00 18.62 11 GLY B C 1
ATOM 2234 O O . GLY B 1 12 ? 1.107 6.532 -25.848 1.00 18.49 11 GLY B O 1
ATOM 2235 N N . ALA B 1 13 ? 1.063 8.105 -27.482 1.00 17.90 12 ALA B N 1
ATOM 2236 C CA . ALA B 1 13 ? 0.149 7.412 -28.363 1.00 16.97 12 ALA B CA 1
ATOM 2237 C C . ALA B 1 13 ? 0.521 7.548 -29.851 1.00 16.23 12 ALA B C 1
ATOM 2238 O O . ALA B 1 13 ? 1.677 7.815 -30.176 1.00 17.75 12 ALA B O 1
ATOM 2240 N N . GLY B 1 14 ? -0.480 7.374 -30.721 1.00 17.92 13 GLY B N 1
ATOM 2241 C CA . GLY B 1 14 ? -0.265 7.221 -32.158 1.00 18.11 13 GLY B CA 1
ATOM 2242 C C . GLY B 1 14 ? 0.005 8.519 -32.877 1.00 18.64 13 GLY B C 1
ATOM 2243 O O . GLY B 1 14 ? 0.048 9.601 -32.267 1.00 20.58 13 GLY B O 1
ATOM 2244 N N . PRO B 1 15 ? 0.198 8.437 -34.200 1.00 19.06 14 PRO B N 1
ATOM 2245 C CA . PRO B 1 15 ? 0.440 9.648 -34.953 1.00 17.64 14 PRO B CA 1
ATOM 2246 C C . PRO B 1 15 ? -0.667 10.636 -34.712 1.00 19.60 14 PRO B C 1
ATOM 2247 O O . PRO B 1 15 ? -1.829 10.255 -34.614 1.00 20.50 14 PRO B O 1
ATOM 2251 N N . ILE B 1 16 ? -0.286 11.889 -34.576 1.00 21.24 15 ILE B N 1
ATOM 2252 C CA . ILE B 1 16 ? -1.235 12.953 -34.534 1.00 19.29 15 ILE B CA 1
ATOM 2253 C C . ILE B 1 16 ? -1.270 13.520 -35.944 1.00 17.88 15 ILE B C 1
ATOM 2254 O O . ILE B 1 16 ? -0.262 13.553 -36.639 1.00 19.04 15 ILE B O 1
ATOM 2259 N N . SER B 1 17 ? -2.438 13.977 -36.358 1.00 20.72 16 SER B N 1
ATOM 2260 C CA . SER B 1 17 ? -2.583 14.592 -37.669 1.00 18.58 16 SER B CA 1
ATOM 2261 C C . SER B 1 17 ? -1.926 15.970 -37.621 1.00 16.26 16 SER B C 1
ATOM 2262 O O . SER B 1 17 ? -1.831 16.610 -36.554 1.00 18.09 16 SER B O 1
ATOM 2265 N N . LYS B 1 18 ? -1.393 16.391 -38.754 1.00 17.50 17 LYS B N 1
ATOM 2266 C CA . LYS B 1 18 ? -0.894 17.751 -38.894 1.00 19.27 17 LYS B CA 1
ATOM 2267 C C . LYS B 1 18 ? -1.964 18.743 -38.439 1.00 22.39 17 LYS B C 1
ATOM 2268 O O . LYS B 1 18 ? -1.658 19.706 -37.749 1.00 25.08 17 LYS B O 1
ATOM 2270 N N . ASP B 1 19 ? -3.223 18.469 -38.801 1.00 24.78 18 ASP B N 1
ATOM 2271 C CA . ASP B 1 19 ? -4.334 19.384 -38.544 1.00 21.46 18 ASP B CA 1
ATOM 2272 C C . ASP B 1 19 ? -4.436 19.604 -37.057 1.00 19.54 18 ASP B C 1
ATOM 2273 O O . ASP B 1 19 ? -4.391 20.717 -36.586 1.00 23.29 18 ASP B O 1
ATOM 2275 N N . ARG B 1 20 ? -4.497 18.488 -36.341 1.00 22.27 19 ARG B N 1
ATOM 2276 C CA . ARG B 1 20 ? -4.740 18.463 -34.912 1.00 20.44 19 ARG B CA 1
ATOM 2277 C C . ARG B 1 20 ? -3.573 18.836 -34.002 1.00 18.53 19 ARG B C 1
ATOM 2278 O O . ARG B 1 20 ? -3.778 18.955 -32.785 1.00 23.63 19 ARG B O 1
ATOM 2280 N N . LYS B 1 21 ? -2.362 19.004 -34.535 1.00 19.29 20 LYS B N 1
ATOM 2281 C CA . LYS B 1 21 ? -1.198 19.206 -33.670 1.00 17.53 20 LYS B CA 1
ATOM 2282 C C . LYS B 1 21 ? -1.276 20.545 -32.939 1.00 18.83 20 LYS B C 1
ATOM 2283 O O . LYS B 1 21 ? -0.987 20.616 -31.730 1.00 22.69 20 LYS B O 1
ATOM 2289 N N . GLU B 1 22 ? -1.663 21.594 -33.663 1.00 17.69 21 GLU B N 1
ATOM 2290 C CA . GLU B 1 22 ? -1.754 22.938 -33.101 1.00 18.06 21 GLU B CA 1
ATOM 2291 C C . GLU B 1 22 ? -2.668 22.990 -31.866 1.00 17.38 21 GLU B C 1
ATOM 2292 O O . GLU B 1 22 ? -2.315 23.630 -30.861 1.00 20.49 21 GLU B O 1
ATOM 2298 N N . ARG B 1 23 ? -3.807 22.295 -31.912 1.00 18.88 22 ARG B N 1
ATOM 2299 C CA . ARG B 1 23 ? -4.786 22.414 -30.823 1.00 15.57 22 ARG B CA 1
ATOM 2300 C C . ARG B 1 23 ? -4.307 21.660 -29.552 1.00 18.15 22 ARG B C 1
ATOM 2301 O O . ARG B 1 23 ? -4.495 22.138 -28.431 1.00 19.89 22 ARG B O 1
ATOM 2309 N N . VAL B 1 24 ? -3.676 20.493 -29.728 1.00 17.92 23 VAL B N 1
ATOM 2310 C CA . VAL B 1 24 ? -2.997 19.847 -28.606 1.00 17.73 23 VAL B CA 1
ATOM 2311 C C . VAL B 1 24 ? -1.922 20.784 -28.006 1.00 18.46 23 VAL B C 1
ATOM 2312 O O . VAL B 1 24 ? -1.936 21.004 -26.788 1.00 17.60 23 VAL B O 1
ATOM 2316 N N . HIS B 1 25 ? -1.014 21.323 -28.829 1.00 19.75 24 HIS B N 1
ATOM 2317 C CA . HIS B 1 25 ? -0.069 22.374 -28.392 1.00 19.22 24 HIS B CA 1
ATOM 2318 C C . HIS B 1 25 ? -0.771 23.476 -27.537 1.00 20.20 24 HIS B C 1
ATOM 2319 O O . HIS B 1 25 ? -0.263 23.853 -26.455 1.00 20.07 24 HIS B O 1
ATOM 2326 N N . GLN B 1 26 ? -1.931 23.966 -28.000 1.00 21.16 25 GLN B N 1
ATOM 2327 C CA . GLN B 1 26 ? -2.689 25.032 -27.289 1.00 19.99 25 GLN B CA 1
ATOM 2328 C C . GLN B 1 26 ? -3.070 24.600 -25.876 1.00 18.92 25 GLN B C 1
ATOM 2329 O O . GLN B 1 26 ? -2.802 25.314 -24.907 1.00 21.35 25 GLN B O 1
ATOM 2335 N N . GLY B 1 27 ? -3.710 23.442 -25.768 1.00 19.87 26 GLY B N 1
ATOM 2336 C CA . GLY B 1 27 ? -4.093 22.916 -24.459 1.00 17.36 26 GLY B CA 1
ATOM 2337 C C . GLY B 1 27 ? -2.926 22.589 -23.526 1.00 17.41 26 GLY B C 1
ATOM 2338 O O . GLY B 1 27 ? -3.045 22.730 -22.304 1.00 18.94 26 GLY B O 1
ATOM 2339 N N . MET B 1 28 ? -1.815 22.158 -24.104 1.00 15.75 27 MET B N 1
ATOM 2340 C CA . MET B 1 28 ? -0.603 21.788 -23.362 1.00 16.13 27 MET B CA 1
ATOM 2341 C C . MET B 1 28 ? 0.103 23.018 -22.828 1.00 16.64 27 MET B C 1
ATOM 2342 O O . MET B 1 28 ? 0.544 23.082 -21.671 1.00 18.46 27 MET B O 1
ATOM 2347 N N . VAL B 1 29 ? 0.220 24.011 -23.689 1.00 17.70 28 VAL B N 1
ATOM 2348 C CA . VAL B 1 29 ? 0.895 25.227 -23.304 1.00 17.25 28 VAL B CA 1
ATOM 2349 C C . VAL B 1 29 ? 0.098 25.888 -22.168 1.00 17.35 28 VAL B C 1
ATOM 2350 O O . VAL B 1 29 ? 0.702 26.330 -21.187 1.00 20.85 28 VAL B O 1
ATOM 2354 N N . ARG B 1 30 ? -1.235 25.863 -22.274 1.00 17.78 29 ARG B N 1
ATOM 2355 C CA . ARG B 1 30 ? -2.155 26.286 -21.190 1.00 15.83 29 ARG B CA 1
ATOM 2356 C C . ARG B 1 30 ? -1.927 25.516 -19.890 1.00 15.31 29 ARG B C 1
ATOM 2357 O O . ARG B 1 30 ? -1.765 26.095 -18.818 1.00 15.45 29 ARG B O 1
ATOM 2359 N N . ALA B 1 31 ? -2.038 24.189 -19.977 1.00 13.92 30 ALA B N 1
ATOM 2360 C CA . ALA B 1 31 ? -1.776 23.371 -18.813 1.00 13.76 30 ALA B CA 1
ATOM 2361 C C . ALA B 1 31 ? -0.487 23.825 -18.113 1.00 13.69 30 ALA B C 1
ATOM 2362 O O . ALA B 1 31 ? -0.472 24.059 -16.879 1.00 15.10 30 ALA B O 1
ATOM 2364 N N . ALA B 1 32 ? 0.587 23.999 -18.866 1.00 14.51 31 ALA B N 1
ATOM 2365 C CA . ALA B 1 32 ? 1.899 24.331 -18.260 1.00 14.46 31 ALA B CA 1
ATOM 2366 C C . ALA B 1 32 ? 1.929 25.746 -17.639 1.00 14.01 31 ALA B C 1
ATOM 2367 O O . ALA B 1 32 ? 2.560 25.989 -16.597 1.00 14.55 31 ALA B O 1
ATOM 2369 N N . THR B 1 33 ? 1.298 26.682 -18.318 1.00 17.02 32 THR B N 1
ATOM 2370 C CA . THR B 1 33 ? 1.223 28.069 -17.842 1.00 16.56 32 THR B CA 1
ATOM 2371 C C . THR B 1 33 ? 0.404 28.202 -16.559 1.00 15.64 32 THR B C 1
ATOM 2372 O O . THR B 1 33 ? 0.673 29.088 -15.759 1.00 17.43 32 THR B O 1
ATOM 2376 N N . VAL B 1 34 ? -0.624 27.373 -16.389 1.00 13.54 33 VAL B N 1
ATOM 2377 C CA . VAL B 1 34 ? -1.343 27.243 -15.098 1.00 14.03 33 VAL B CA 1
ATOM 2378 C C . VAL B 1 34 ? -0.343 26.778 -14.011 1.00 16.52 33 VAL B C 1
ATOM 2379 O O . VAL B 1 34 ? -0.116 27.452 -12.975 1.00 14.58 33 VAL B O 1
ATOM 2383 N N . GLY B 1 35 ? 0.289 25.635 -14.250 1.00 13.68 34 GLY B N 1
ATOM 2384 C CA . GLY B 1 35 ? 1.211 25.087 -13.267 1.00 14.15 34 GLY B CA 1
ATOM 2385 C C . GLY B 1 35 ? 2.299 26.088 -12.933 1.00 13.06 34 GLY B C 1
ATOM 2386 O O . GLY B 1 35 ? 2.587 26.343 -11.763 1.00 16.32 34 GLY B O 1
ATOM 2387 N N . TYR B 1 36 ? 2.868 26.697 -13.962 1.00 16.10 35 TYR B N 1
ATOM 2388 C CA . TYR B 1 36 ? 4.006 27.583 -13.762 1.00 15.50 35 TYR B CA 1
ATOM 2389 C C . TYR B 1 36 ? 3.555 28.836 -13.011 1.00 15.72 35 TYR B C 1
ATOM 2390 O O . TYR B 1 36 ? 4.297 29.358 -12.171 1.00 17.13 35 TYR B O 1
ATOM 2399 N N . GLY B 1 37 ? 2.333 29.290 -13.282 1.00 15.24 36 GLY B N 1
ATOM 2400 C CA . GLY B 1 37 ? 1.785 30.500 -12.662 1.00 16.44 36 GLY B CA 1
ATOM 2401 C C . GLY B 1 37 ? 1.552 30.285 -11.175 1.00 17.30 36 GLY B C 1
ATOM 2402 O O . GLY B 1 37 ? 1.745 31.192 -10.350 1.00 17.75 36 GLY B O 1
ATOM 2403 N N . ILE B 1 38 ? 1.147 29.061 -10.849 1.00 14.69 37 ILE B N 1
ATOM 2404 C CA . ILE B 1 38 ? 0.992 28.635 -9.455 1.00 13.67 37 ILE B CA 1
ATOM 2405 C C . ILE B 1 38 ? 2.377 28.632 -8.757 1.00 15.30 37 ILE B C 1
ATOM 2406 O O . ILE B 1 38 ? 2.525 29.157 -7.634 1.00 17.45 37 ILE B O 1
ATOM 2411 N N . LEU B 1 39 ? 3.384 28.045 -9.394 1.00 14.40 38 LEU B N 1
ATOM 2412 C CA . LEU B 1 39 ? 4.730 28.078 -8.858 1.00 14.64 38 LEU B CA 1
ATOM 2413 C C . LEU B 1 39 ? 5.271 29.486 -8.660 1.00 14.68 38 LEU B C 1
ATOM 2414 O O . LEU B 1 39 ? 5.845 29.753 -7.612 1.00 16.98 38 LEU B O 1
ATOM 2419 N N . ARG B 1 40 ? 5.142 30.362 -9.661 1.00 17.23 39 ARG B N 1
ATOM 2420 C CA . ARG B 1 40 ? 5.577 31.793 -9.538 1.00 16.65 39 ARG B CA 1
ATOM 2421 C C . ARG B 1 40 ? 5.036 32.526 -8.320 1.00 18.87 39 ARG B C 1
ATOM 2422 O O . ARG B 1 40 ? 5.690 33.450 -7.804 1.00 21.40 39 ARG B O 1
ATOM 2430 N N . GLU B 1 41 ? 3.820 32.166 -7.892 1.00 18.76 40 GLU B N 1
ATOM 2431 C CA . GLU B 1 41 ? 3.291 32.700 -6.635 1.00 18.15 40 GLU B CA 1
ATOM 2432 C C . GLU B 1 41 ? 4.012 32.086 -5.430 1.00 17.94 40 GLU B C 1
ATOM 2433 O O . GLU B 1 41 ? 3.579 32.279 -4.298 1.00 23.15 40 GLU B O 1
ATOM 2439 N N . GLY B 1 42 ? 5.090 31.335 -5.650 1.00 17.51 41 GLY B N 1
ATOM 2440 C CA . GLY B 1 42 ? 5.600 30.467 -4.620 1.00 16.99 41 GLY B CA 1
ATOM 2441 C C . GLY B 1 42 ? 4.605 29.393 -4.170 1.00 17.46 41 GLY B C 1
ATOM 2442 O O . GLY B 1 42 ? 4.617 29.022 -2.996 1.00 19.74 41 GLY B O 1
ATOM 2443 N N . GLY B 1 43 ? 3.745 28.897 -5.066 1.00 17.93 42 GLY B N 1
ATOM 2444 C CA . GLY B 1 43 ? 2.879 27.731 -4.778 1.00 16.48 42 GLY B CA 1
ATOM 2445 C C . GLY B 1 43 ? 3.633 26.406 -4.696 1.00 14.39 42 GLY B C 1
ATOM 2446 O O . GLY B 1 43 ? 4.739 26.291 -5.239 1.00 15.31 42 GLY B O 1
ATOM 2447 N N . SER B 1 44 ? 3.020 25.391 -4.063 1.00 14.27 43 SER B N 1
ATOM 2448 C CA . SER B 1 44 ? 3.700 24.101 -3.825 1.00 14.70 43 SER B CA 1
ATOM 2449 C C . SER B 1 44 ? 3.811 23.283 -5.116 1.00 13.27 43 SER B C 1
ATOM 2450 O O . SER B 1 44 ? 3.044 23.484 -6.056 1.00 15.19 43 SER B O 1
ATOM 2453 N N . ALA B 1 45 ? 4.751 22.337 -5.157 1.00 12.30 44 ALA B N 1
ATOM 2454 C CA . ALA B 1 45 ? 4.785 21.422 -6.303 1.00 11.70 44 ALA B CA 1
ATOM 2455 C C . ALA B 1 45 ? 3.441 20.676 -6.431 1.00 11.63 44 ALA B C 1
ATOM 2456 O O . ALA B 1 45 ? 2.979 20.447 -7.529 1.00 13.13 44 ALA B O 1
ATOM 2458 N N . VAL B 1 46 ? 2.833 20.295 -5.308 1.00 12.86 45 VAL B N 1
ATOM 2459 C CA . VAL B 1 46 ? 1.537 19.583 -5.322 1.00 11.59 45 VAL B CA 1
ATOM 2460 C C . VAL B 1 46 ? 0.420 20.463 -5.921 1.00 12.61 45 VAL B C 1
ATOM 2461 O O . VAL B 1 46 ? -0.372 19.993 -6.735 1.00 15.01 45 VAL B O 1
ATOM 2465 N N . ASP B 1 47 ? 0.381 21.757 -5.546 1.00 15.84 46 ASP B N 1
ATOM 2466 C CA . ASP B 1 47 ? -0.586 22.685 -6.129 1.00 13.38 46 ASP B CA 1
ATOM 2467 C C . ASP B 1 47 ? -0.368 22.785 -7.632 1.00 12.07 46 ASP B C 1
ATOM 2468 O O . ASP B 1 47 ? -1.319 22.790 -8.415 1.00 15.80 46 ASP B O 1
ATOM 2473 N N . ALA B 1 48 ? 0.880 23.012 -8.014 1.00 11.68 47 ALA B N 1
ATOM 2474 C CA . ALA B 1 48 ? 1.195 23.177 -9.446 1.00 13.59 47 ALA B CA 1
ATOM 2475 C C . ALA B 1 48 ? 0.825 21.957 -10.302 1.00 14.66 47 ALA B C 1
ATOM 2476 O O . ALA B 1 48 ? 0.345 22.115 -11.429 1.00 14.01 47 ALA B O 1
ATOM 2478 N N . VAL B 1 49 ? 1.081 20.751 -9.808 1.00 14.11 48 VAL B N 1
ATOM 2479 C CA . VAL B 1 49 ? 0.754 19.552 -10.616 1.00 12.91 48 VAL B CA 1
ATOM 2480 C C . VAL B 1 49 ? -0.754 19.328 -10.738 1.00 12.38 48 VAL B C 1
ATOM 2481 O O . VAL B 1 49 ? -1.216 18.934 -11.796 1.00 13.74 48 VAL B O 1
ATOM 2485 N N . GLU B 1 50 ? -1.510 19.618 -9.672 1.00 12.86 49 GLU B N 1
ATOM 2486 C CA . GLU B 1 50 ? -2.969 19.552 -9.679 1.00 13.27 49 GLU B CA 1
ATOM 2487 C C . GLU B 1 50 ? -3.600 20.551 -10.673 1.00 13.96 49 GLU B C 1
ATOM 2488 O O . GLU B 1 50 ? -4.431 20.172 -11.480 1.00 14.45 49 GLU B O 1
ATOM 2494 N N . GLY B 1 51 ? -3.192 21.818 -10.655 1.00 14.33 50 GLY B N 1
ATOM 2495 C CA . GLY B 1 51 ? -3.863 22.803 -11.527 1.00 13.32 50 GLY B CA 1
ATOM 2496 C C . GLY B 1 51 ? -3.600 22.522 -12.997 1.00 12.70 50 GLY B C 1
ATOM 2497 O O . GLY B 1 51 ? -4.505 22.614 -13.865 1.00 13.20 50 GLY B O 1
ATOM 2498 N N . ALA B 1 52 ? -2.345 22.141 -13.265 1.00 14.23 51 ALA B N 1
ATOM 2499 C CA . ALA B 1 52 ? -1.917 21.711 -14.591 1.00 13.94 51 ALA B CA 1
ATOM 2500 C C . ALA B 1 52 ? -2.760 20.553 -15.127 1.00 14.31 51 ALA B C 1
ATOM 2501 O O . ALA B 1 52 ? -3.121 20.554 -16.302 1.00 14.06 51 ALA B O 1
ATOM 2503 N N . VAL B 1 53 ? -2.994 19.543 -14.288 1.00 14.90 52 VAL B N 1
ATOM 2504 C CA . VAL B 1 53 ? -3.858 18.403 -14.642 1.00 13.25 52 VAL B CA 1
ATOM 2505 C C . VAL B 1 53 ? -5.349 18.746 -14.637 1.00 13.62 52 VAL B C 1
ATOM 2506 O O . VAL B 1 53 ? -6.105 18.155 -15.394 1.00 13.36 52 VAL B O 1
ATOM 2510 N N . VAL B 1 54 ? -5.809 19.657 -13.775 1.00 14.68 53 VAL B N 1
ATOM 2511 C CA . VAL B 1 54 ? -7.211 20.077 -13.867 1.00 14.09 53 VAL B CA 1
ATOM 2512 C C . VAL B 1 54 ? -7.500 20.704 -15.237 1.00 12.60 53 VAL B C 1
ATOM 2513 O O . VAL B 1 54 ? -8.568 20.465 -15.806 1.00 12.98 53 VAL B O 1
ATOM 2517 N N . ALA B 1 55 ? -6.570 21.521 -15.737 1.00 12.47 54 ALA B N 1
ATOM 2518 C CA . ALA B 1 55 ? -6.737 22.111 -17.071 1.00 13.79 54 ALA B CA 1
ATOM 2519 C C . ALA B 1 55 ? -6.882 21.048 -18.160 1.00 14.62 54 ALA B C 1
ATOM 2520 O O . ALA B 1 55 ? -7.685 21.205 -19.068 1.00 17.70 54 ALA B O 1
ATOM 2522 N N . LEU B 1 56 ? -6.109 19.966 -18.092 1.00 15.04 55 LEU B N 1
ATOM 2523 C CA . LEU B 1 56 ? -6.233 18.895 -19.119 1.00 14.10 55 LEU B CA 1
ATOM 2524 C C . LEU B 1 56 ? -7.492 18.064 -18.977 1.00 13.69 55 LEU B C 1
ATOM 2525 O O . LEU B 1 56 ? -8.039 17.631 -19.982 1.00 15.53 55 LEU B O 1
ATOM 2530 N N . GLU B 1 57 ? -7.934 17.825 -17.738 1.00 12.41 56 GLU B N 1
ATOM 2531 C CA . GLU B 1 57 ? -9.213 17.232 -17.454 1.00 11.63 56 GLU B CA 1
ATOM 2532 C C . GLU B 1 57 ? -10.315 18.074 -18.072 1.00 15.46 56 GLU B C 1
ATOM 2533 O O . GLU B 1 57 ? -11.072 17.598 -18.899 1.00 16.36 56 GLU B O 1
ATOM 2539 N N . ASP B 1 58 ? -10.346 19.358 -17.754 1.00 14.85 57 ASP B N 1
ATOM 2540 C CA . ASP B 1 58 ? -11.426 20.175 -18.284 1.00 15.12 57 ASP B CA 1
ATOM 2541 C C . ASP B 1 58 ? -11.408 20.301 -19.817 1.00 14.64 57 ASP B C 1
ATOM 2542 O O . ASP B 1 58 ? -12.484 20.424 -20.428 1.00 17.53 57 ASP B O 1
ATOM 2547 N N . ASP B 1 59 ? -10.220 20.317 -20.417 1.00 14.47 58 ASP B N 1
ATOM 2548 C CA . ASP B 1 59 ? -10.072 20.415 -21.886 1.00 14.10 58 ASP B CA 1
ATOM 2549 C C . ASP B 1 59 ? -10.585 19.149 -22.596 1.00 15.44 58 ASP B C 1
ATOM 2550 O O . ASP B 1 59 ? -10.073 18.059 -22.364 1.00 17.60 58 ASP B O 1
ATOM 2555 N N . PRO B 1 60 ? -11.557 19.281 -23.514 1.00 16.81 59 PRO B N 1
ATOM 2556 C CA . PRO B 1 60 ? -12.122 18.032 -24.071 1.00 17.25 59 PRO B CA 1
ATOM 2557 C C . PRO B 1 60 ? -11.242 17.291 -25.078 1.00 16.83 59 PRO B C 1
ATOM 2558 O O . PRO B 1 60 ? -11.559 16.149 -25.435 1.00 17.27 59 PRO B O 1
ATOM 2562 N N . GLU B 1 61 ? -10.172 17.927 -25.549 1.00 15.95 60 GLU B N 1
ATOM 2563 C CA . GLU B 1 61 ? -9.272 17.281 -26.510 1.00 17.84 60 GLU B CA 1
ATOM 2564 C C . GLU B 1 61 ? -8.413 16.184 -25.872 1.00 17.84 60 GLU B C 1
ATOM 2565 O O . GLU B 1 61 ? -7.927 15.312 -26.563 1.00 15.20 60 GLU B O 1
ATOM 2571 N N . PHE B 1 62 ? -8.215 16.268 -24.547 1.00 18.45 61 PHE B N 1
ATOM 2572 C CA . PHE B 1 62 ? -7.377 15.344 -23.830 1.00 17.10 61 PHE B CA 1
ATOM 2573 C C . PHE B 1 62 ? -8.152 14.318 -23.056 1.00 16.42 61 PHE B C 1
ATOM 2574 O O . PHE B 1 62 ? -9.183 14.622 -22.431 1.00 19.55 61 PHE B O 1
ATOM 2582 N N . ASN B 1 63 ? -7.596 13.107 -23.087 1.00 14.96 62 ASN B N 1
ATOM 2583 C CA . ASN B 1 63 ? -8.200 11.906 -22.496 1.00 14.89 62 ASN B CA 1
ATOM 2584 C C . ASN B 1 63 ? -8.057 11.830 -20.961 1.00 14.93 62 ASN B C 1
ATOM 2585 O O . ASN B 1 63 ? -7.373 10.949 -20.425 1.00 17.11 62 ASN B O 1
ATOM 2590 N N . ALA B 1 64 ? -8.747 12.741 -20.300 1.00 14.92 63 ALA B N 1
ATOM 2591 C CA . ALA B 1 64 ? -8.932 12.741 -18.855 1.00 14.29 63 ALA B CA 1
ATOM 2592 C C . ALA B 1 64 ? -10.037 13.726 -18.627 1.00 15.15 63 ALA B C 1
ATOM 2593 O O . ALA B 1 64 ? -10.197 14.633 -19.444 1.00 16.81 63 ALA B O 1
ATOM 2595 N N . GLY B 1 65 ? -10.790 13.562 -17.548 1.00 14.00 64 GLY B N 1
ATOM 2596 C CA . GLY B 1 65 ? -11.925 14.422 -17.279 1.00 15.91 64 GLY B CA 1
ATOM 2597 C C . GLY B 1 65 ? -12.801 14.471 -18.516 1.00 15.26 64 GLY B C 1
ATOM 2598 O O . GLY B 1 65 ? -13.212 13.420 -19.036 1.00 15.68 64 GLY B O 1
ATOM 2599 N N . CYS B 1 66 ? -13.082 15.683 -18.988 1.00 17.99 65 CYS B N 1
ATOM 2600 C CA . CYS B 1 66 ? -13.901 15.847 -20.192 1.00 17.22 65 CYS B CA 1
ATOM 2601 C C . CYS B 1 66 ? -13.070 15.450 -21.387 1.00 17.11 65 CYS B C 1
ATOM 2602 O O . CYS B 1 66 ? -11.971 15.927 -21.549 1.00 16.83 65 CYS B O 1
ATOM 2605 N N . GLY B 1 67 ? -13.592 14.586 -22.241 1.00 16.67 66 GLY B N 1
ATOM 2606 C CA . GLY B 1 67 ? -12.769 14.041 -23.320 1.00 17.97 66 GLY B CA 1
ATOM 2607 C C . GLY B 1 67 ? -12.198 12.663 -23.025 1.00 16.59 66 GLY B C 1
ATOM 2608 O O . GLY B 1 67 ? -11.404 12.129 -23.814 1.00 17.46 66 GLY B O 1
ATOM 2609 N N . SER B 1 68 ? -12.572 12.097 -21.873 1.00 16.51 67 SER B N 1
ATOM 2610 C CA . SER B 1 68 ? -12.182 10.735 -21.523 1.00 14.97 67 SER B CA 1
ATOM 2611 C C . SER B 1 68 ? -12.729 9.734 -22.564 1.00 15.14 67 SER B C 1
ATOM 2612 O O . SER B 1 68 ? -13.845 9.876 -23.112 1.00 17.02 67 SER B O 1
ATOM 2615 N N . VAL B 1 69 ? -11.942 8.712 -22.845 1.00 14.89 68 VAL B N 1
ATOM 2616 C CA . VAL B 1 69 ? -12.396 7.643 -23.741 1.00 15.59 68 VAL B CA 1
ATOM 2617 C C . VAL B 1 69 ? -13.509 6.843 -23.062 1.00 14.78 68 VAL B C 1
ATOM 2618 O O . VAL B 1 69 ? -13.653 6.866 -21.813 1.00 15.26 68 VAL B O 1
ATOM 2622 N N . LEU B 1 70 ? -14.279 6.112 -23.863 1.00 16.61 69 LEU B N 1
ATOM 2623 C CA . LEU B 1 70 ? -15.426 5.354 -23.351 1.00 15.73 69 LEU B CA 1
ATOM 2624 C C . LEU B 1 70 ? -15.067 3.892 -23.133 1.00 15.67 69 LEU B C 1
ATOM 2625 O O . LEU B 1 70 ? -14.306 3.302 -23.909 1.00 19.14 69 LEU B O 1
ATOM 2630 N N . ASN B 1 71 ? -15.639 3.322 -22.079 1.00 17.23 70 ASN B N 1
ATOM 2631 C CA . ASN B 1 71 ? -15.518 1.902 -21.836 1.00 15.64 70 ASN B CA 1
ATOM 2632 C C . ASN B 1 71 ? -16.501 1.094 -22.692 1.00 16.15 70 ASN B C 1
ATOM 2633 O O . ASN B 1 71 ? -17.306 1.673 -23.479 1.00 14.64 70 ASN B O 1
ATOM 2638 N N . THR B 1 72 ? -16.447 -0.237 -22.526 1.00 15.28 71 THR B N 1
ATOM 2639 C CA . THR B 1 72 ? -17.228 -1.159 -23.352 1.00 15.49 71 THR B CA 1
ATOM 2640 C C . THR B 1 72 ? -18.731 -0.917 -23.250 1.00 15.82 71 THR B C 1
ATOM 2641 O O . THR B 1 72 ? -19.455 -1.163 -24.207 1.00 19.87 71 THR B O 1
ATOM 2645 N N . ASN B 1 73 ? -19.184 -0.407 -22.105 1.00 16.15 72 ASN B N 1
ATOM 2646 C CA . ASN B 1 73 ? -20.591 -0.063 -21.869 1.00 14.73 72 ASN B CA 1
ATOM 2647 C C . ASN B 1 73 ? -20.964 1.382 -22.205 1.00 15.65 72 ASN B C 1
ATOM 2648 O O . ASN B 1 73 ? -22.008 1.858 -21.756 1.00 17.15 72 ASN B O 1
ATOM 2653 N N . GLY B 1 74 ? -20.124 2.062 -22.984 1.00 18.60 73 GLY B N 1
ATOM 2654 C CA . GLY B 1 74 ? -20.411 3.427 -23.501 1.00 17.96 73 GLY B CA 1
ATOM 2655 C C . GLY B 1 74 ? -20.105 4.597 -22.569 1.00 17.17 73 GLY B C 1
ATOM 2656 O O . GLY B 1 74 ? -20.424 5.768 -22.871 1.00 17.32 73 GLY B O 1
ATOM 2657 N N . GLU B 1 75 ? -19.456 4.292 -21.447 1.00 18.07 74 GLU B N 1
ATOM 2658 C CA . GLU B 1 75 ? -19.328 5.237 -20.348 1.00 16.73 74 GLU B CA 1
ATOM 2659 C C . GLU B 1 75 ? -17.903 5.597 -19.979 1.00 16.16 74 GLU B C 1
ATOM 2660 O O . GLU B 1 75 ? -16.946 4.902 -20.319 1.00 17.19 74 GLU B O 1
ATOM 2666 N N . VAL B 1 76 ? -17.811 6.719 -19.266 1.00 16.00 75 VAL B N 1
ATOM 2667 C CA . VAL B 1 76 ? -16.564 7.236 -18.746 1.00 14.10 75 VAL B CA 1
ATOM 2668 C C . VAL B 1 76 ? -16.350 6.754 -17.309 1.00 13.06 75 VAL B C 1
ATOM 2669 O O . VAL B 1 76 ? -17.194 6.962 -16.414 1.00 14.17 75 VAL B O 1
ATOM 2673 N N . GLU B 1 77 ? -15.216 6.085 -17.122 1.00 13.59 76 GLU B N 1
ATOM 2674 C CA . GLU B 1 77 ? -14.726 5.698 -15.811 1.00 13.52 76 GLU B CA 1
ATOM 2675 C C . GLU B 1 77 ? -13.299 6.230 -15.782 1.00 15.13 76 GLU B C 1
ATOM 2676 O O . GLU B 1 77 ? -12.511 6.017 -16.726 1.00 14.84 76 GLU B O 1
ATOM 2682 N N . MET B 1 78 ? -12.952 6.932 -14.717 1.00 13.05 77 MET B N 1
ATOM 2683 C CA . MET B 1 78 ? -11.713 7.687 -14.711 1.00 13.11 77 MET B CA 1
ATOM 2684 C C . MET B 1 78 ? -10.764 7.282 -13.570 1.00 11.93 77 MET B C 1
ATOM 2685 O O . MET B 1 78 ? -11.205 6.924 -12.478 1.00 13.36 77 MET B O 1
ATOM 2690 N N . ASP B 1 79 ? -9.455 7.376 -13.813 1.00 12.82 78 ASP B N 1
ATOM 2691 C CA . ASP B 1 79 ? -8.447 7.110 -12.774 1.00 12.62 78 ASP B CA 1
ATOM 2692 C C . ASP B 1 79 ? -7.526 8.336 -12.647 1.00 12.24 78 ASP B C 1
ATOM 2693 O O . ASP B 1 79 ? -7.257 9.024 -13.642 1.00 12.24 78 ASP B O 1
ATOM 2698 N N . ALA B 1 80 ? -7.010 8.594 -11.450 1.00 12.95 79 ALA B N 1
ATOM 2699 C CA . ALA B 1 80 ? -6.034 9.672 -11.261 1.00 12.40 79 ALA B CA 1
ATOM 2700 C C . ALA B 1 80 ? -5.263 9.482 -9.989 1.00 11.42 79 ALA B C 1
ATOM 2701 O O . ALA B 1 80 ? -5.699 8.748 -9.106 1.00 11.97 79 ALA B O 1
ATOM 2703 N N . SER B 1 81 ? -4.113 10.139 -9.913 1.00 10.53 80 SER B N 1
ATOM 2704 C CA . SER B 1 81 ? -3.307 10.107 -8.697 1.00 11.44 80 SER B CA 1
ATOM 2705 C C . SER B 1 81 ? -2.389 11.297 -8.594 1.00 10.88 80 SER B C 1
ATOM 2706 O O . SER B 1 81 ? -1.977 11.874 -9.578 1.00 10.49 80 SER B O 1
ATOM 2709 N N . ILE B 1 82 ? -2.035 11.600 -7.351 1.00 11.26 81 ILE B N 1
ATOM 2710 C CA . ILE B 1 82 ? -1.152 12.713 -7.025 1.00 11.46 81 ILE B CA 1
ATOM 2711 C C . ILE B 1 82 ? -0.205 12.310 -5.891 1.00 11.06 81 ILE B C 1
ATOM 2712 O O . ILE B 1 82 ? -0.591 11.549 -5.003 1.00 12.01 81 ILE B O 1
ATOM 2717 N N . MET B 1 83 ? 1.021 12.833 -5.887 1.00 11.97 82 MET B N 1
ATOM 2718 C CA . MET B 1 83 ? 1.966 12.442 -4.845 1.00 12.03 82 MET B CA 1
ATOM 2719 C C . MET B 1 83 ? 2.871 13.597 -4.535 1.00 13.22 82 MET B C 1
ATOM 2720 O O . MET B 1 83 ? 3.253 14.339 -5.438 1.00 13.95 82 MET B O 1
ATOM 2725 N N . ASP B 1 84 ? 3.206 13.667 -3.235 1.00 12.65 83 ASP B N 1
ATOM 2726 C CA . ASP B 1 84 ? 3.994 14.689 -2.585 1.00 12.89 83 ASP B CA 1
ATOM 2727 C C . ASP B 1 84 ? 5.308 14.036 -2.109 1.00 13.01 83 ASP B C 1
ATOM 2728 O O . ASP B 1 84 ? 5.313 13.167 -1.206 1.00 13.42 83 ASP B O 1
ATOM 2733 N N . GLY B 1 85 ? 6.412 14.409 -2.754 1.00 13.93 84 GLY B N 1
ATOM 2734 C CA . GLY B 1 85 ? 7.707 13.812 -2.513 1.00 13.25 84 GLY B CA 1
ATOM 2735 C C . GLY B 1 85 ? 8.361 14.179 -1.175 1.00 12.77 84 GLY B C 1
ATOM 2736 O O . GLY B 1 85 ? 9.372 13.566 -0.795 1.00 14.21 84 GLY B O 1
ATOM 2737 N N . LYS B 1 86 ? 7.791 15.175 -0.491 1.00 15.30 85 LYS B N 1
ATOM 2738 C CA . LYS B 1 86 ? 8.252 15.594 0.825 1.00 16.51 85 LYS B CA 1
ATOM 2739 C C . LYS B 1 86 ? 8.144 14.419 1.804 1.00 14.66 85 LYS B C 1
ATOM 2740 O O . LYS B 1 86 ? 9.106 14.090 2.488 1.00 15.80 85 LYS B O 1
ATOM 2746 N N . ASP B 1 87 ? 6.985 13.780 1.849 1.00 16.48 86 ASP B N 1
ATOM 2747 C CA . ASP B 1 87 ? 6.727 12.694 2.811 1.00 14.36 86 ASP B CA 1
ATOM 2748 C C . ASP B 1 87 ? 6.052 11.440 2.213 1.00 15.74 86 ASP B C 1
ATOM 2749 O O . ASP B 1 87 ? 5.609 10.579 2.935 1.00 14.39 86 ASP B O 1
ATOM 2754 N N . LEU B 1 88 ? 6.024 11.364 0.888 1.00 14.45 87 LEU B N 1
ATOM 2755 C CA . LEU B 1 88 ? 5.406 10.284 0.132 1.00 14.00 87 LEU B CA 1
ATOM 2756 C C . LEU B 1 88 ? 3.894 10.222 0.271 1.00 12.54 87 LEU B C 1
ATOM 2757 O O . LEU B 1 88 ? 3.263 9.275 -0.204 1.00 12.36 87 LEU B O 1
ATOM 2762 N N . SER B 1 89 ? 3.288 11.256 0.833 1.00 13.44 88 SER B N 1
ATOM 2763 C CA . SER B 1 89 ? 1.841 11.318 0.877 1.00 14.82 88 SER B CA 1
ATOM 2764 C C . SER B 1 89 ? 1.298 11.271 -0.536 1.00 14.78 88 SER B C 1
ATOM 2765 O O . SER B 1 89 ? 1.953 11.779 -1.457 1.00 14.29 88 SER B O 1
ATOM 2768 N N . ALA B 1 90 ? 0.139 10.629 -0.676 1.00 14.07 89 ALA B N 1
ATOM 2769 C CA . ALA B 1 90 ? -0.484 10.376 -1.972 1.00 12.78 89 ALA B CA 1
ATOM 2770 C C . ALA B 1 90 ? -1.986 10.186 -1.838 1.00 12.01 89 ALA B C 1
ATOM 2771 O O . ALA B 1 90 ? -2.503 9.798 -0.778 1.00 13.74 89 ALA B O 1
ATOM 2773 N N . GLY B 1 91 ? -2.659 10.395 -2.955 1.00 11.44 90 GLY B N 1
ATOM 2774 C CA . GLY B 1 91 ? -4.072 10.173 -3.106 1.00 11.77 90 GLY B CA 1
ATOM 2775 C C . GLY B 1 91 ? -4.261 9.639 -4.513 1.00 13.41 90 GLY B C 1
ATOM 2776 O O . GLY B 1 91 ? -3.490 9.990 -5.399 1.00 12.11 90 GLY B O 1
ATOM 2777 N N . ALA B 1 92 ? -5.249 8.781 -4.676 1.00 11.04 91 ALA B N 1
ATOM 2778 C CA . ALA B 1 92 ? -5.554 8.167 -5.941 1.00 12.68 91 ALA B CA 1
ATOM 2779 C C . ALA B 1 92 ? -6.979 7.676 -5.929 1.00 12.35 91 ALA B C 1
ATOM 2780 O O . ALA B 1 92 ? -7.504 7.287 -4.891 1.00 12.04 91 ALA B O 1
ATOM 2782 N N . VAL B 1 93 ? -7.577 7.647 -7.114 1.00 11.30 92 VAL B N 1
ATOM 2783 C CA . VAL B 1 93 ? -8.935 7.156 -7.296 1.00 12.58 92 VAL B CA 1
ATOM 2784 C C . VAL B 1 93 ? -8.927 6.314 -8.548 1.00 12.13 92 VAL B C 1
ATOM 2785 O O . VAL B 1 93 ? -8.074 6.536 -9.397 1.00 12.83 92 VAL B O 1
ATOM 2789 N N . SER B 1 94 ? -9.860 5.369 -8.646 1.00 13.17 93 SER B N 1
ATOM 2790 C CA . SER B 1 94 ? -10.033 4.604 -9.877 1.00 11.73 93 SER B CA 1
ATOM 2791 C C . SER B 1 94 ? -11.513 4.389 -10.180 1.00 10.68 93 SER B C 1
ATOM 2792 O O . SER B 1 94 ? -12.344 4.401 -9.286 1.00 11.73 93 SER B O 1
ATOM 2795 N N . ALA B 1 95 ? -11.825 4.196 -11.455 1.00 11.77 94 ALA B N 1
ATOM 2796 C CA . ALA B 1 95 ? -13.195 3.925 -11.895 1.00 13.63 94 ALA B CA 1
ATOM 2797 C C . ALA B 1 95 ? -14.250 4.897 -11.302 1.00 14.49 94 ALA B C 1
ATOM 2798 O O . ALA B 1 95 ? -15.294 4.497 -10.830 1.00 13.63 94 ALA B O 1
ATOM 2800 N N . VAL B 1 96 ? -13.932 6.173 -11.331 1.00 14.19 95 VAL B N 1
ATOM 2801 C CA . VAL B 1 96 ? -14.881 7.211 -10.929 1.00 13.94 95 VAL B CA 1
ATOM 2802 C C . VAL B 1 96 ? -15.592 7.738 -12.184 1.00 14.91 95 VAL B C 1
ATOM 2803 O O . VAL B 1 96 ? -15.002 7.821 -13.314 1.00 13.41 95 VAL B O 1
ATOM 2807 N N . GLN B 1 97 ? -16.867 8.074 -11.977 1.00 12.96 96 GLN B N 1
ATOM 2808 C CA . GLN B 1 97 ? -17.774 8.457 -13.037 1.00 15.66 96 GLN B CA 1
ATOM 2809 C C . GLN B 1 97 ? -18.514 9.740 -12.668 1.00 14.97 96 GLN B C 1
ATOM 2810 O O . GLN B 1 97 ? -18.784 9.992 -11.502 1.00 15.51 96 GLN B O 1
ATOM 2816 N N . CYS B 1 98 ? -18.883 10.514 -13.673 1.00 15.06 97 CYS B N 1
ATOM 2817 C CA . CYS B 1 98 ? -19.766 11.684 -13.489 1.00 16.06 97 CYS B CA 1
ATOM 2818 C C . CYS B 1 98 ? -19.214 12.749 -12.506 1.00 16.36 97 CYS B C 1
ATOM 2819 O O . CYS B 1 98 ? -19.957 13.306 -11.683 1.00 17.29 97 CYS B O 1
ATOM 2822 N N . ILE B 1 99 ? -17.906 12.995 -12.565 1.00 19.52 98 ILE B N 1
ATOM 2823 C CA . ILE B 1 99 ? -17.300 14.180 -11.932 1.00 16.77 98 ILE B CA 1
ATOM 2824 C C . ILE B 1 99 ? -16.291 14.820 -12.879 1.00 17.32 98 ILE B C 1
ATOM 2825 O O . ILE B 1 99 ? -15.585 14.126 -13.622 1.00 20.74 98 ILE B O 1
ATOM 2830 N N . ALA B 1 100 ? -16.173 16.139 -12.823 1.00 15.98 99 ALA B N 1
ATOM 2831 C CA . ALA B 1 100 ? -15.354 16.826 -13.802 1.00 15.06 99 ALA B CA 1
ATOM 2832 C C . ALA B 1 100 ? -13.873 16.533 -13.598 1.00 13.53 99 ALA B C 1
ATOM 2833 O O . ALA B 1 100 ? -13.138 16.396 -14.569 1.00 15.63 99 ALA B O 1
ATOM 2835 N N . ASN B 1 101 ? -13.441 16.435 -12.334 1.00 14.84 100 ASN B N 1
ATOM 2836 C CA . ASN B 1 101 ? -12.020 16.498 -11.982 1.00 14.53 100 ASN B CA 1
ATOM 2837 C C . ASN B 1 101 ? -11.493 15.391 -11.056 1.00 14.80 100 ASN B C 1
ATOM 2838 O O . ASN B 1 101 ? -11.266 15.587 -9.832 1.00 14.79 100 ASN B O 1
ATOM 2843 N N . PRO B 1 102 ? -11.230 14.220 -11.640 1.00 13.74 101 PRO B N 1
ATOM 2844 C CA . PRO B 1 102 ? -10.582 13.160 -10.880 1.00 14.15 101 PRO B CA 1
ATOM 2845 C C . PRO B 1 102 ? -9.357 13.588 -10.068 1.00 13.74 101 PRO B C 1
ATOM 2846 O O 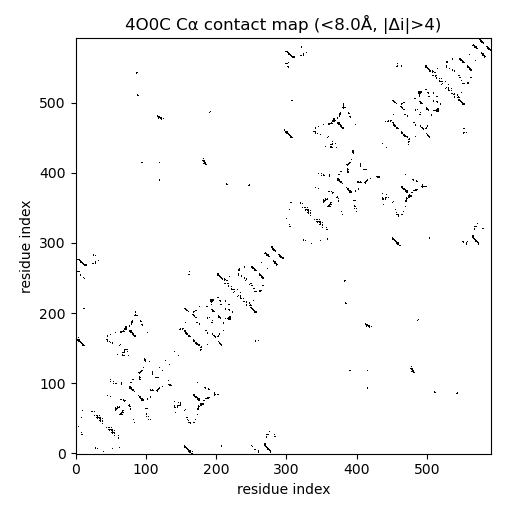. PRO B 1 102 ? -9.256 13.210 -8.896 1.00 14.72 101 PRO B O 1
ATOM 2850 N N . ILE B 1 103 ? -8.442 14.377 -10.627 1.00 14.84 102 ILE B N 1
ATOM 2851 C CA . ILE B 1 103 ? -7.184 14.689 -9.913 1.00 12.50 102 ILE B CA 1
ATOM 2852 C C . ILE B 1 103 ? -7.485 15.454 -8.612 1.00 13.67 102 ILE B C 1
ATOM 2853 O O . ILE B 1 103 ? -6.888 15.174 -7.550 1.00 13.02 102 ILE B O 1
ATOM 2858 N N . LYS B 1 104 ? -8.488 16.324 -8.667 1.00 12.10 103 LYS B N 1
ATOM 2859 C CA . LYS B 1 104 ? -8.929 17.036 -7.445 1.00 13.34 103 LYS B CA 1
ATOM 2860 C C . LYS B 1 104 ? -9.453 16.084 -6.347 1.00 14.41 103 LYS B C 1
ATOM 2861 O O . LYS B 1 104 ? -9.256 16.327 -5.147 1.00 14.38 103 LYS B O 1
ATOM 2867 N N . LEU B 1 105 ? -10.046 14.957 -6.741 1.00 15.39 104 LEU B N 1
ATOM 2868 C CA . LEU B 1 105 ? -10.569 14.009 -5.758 1.00 13.87 104 LEU B CA 1
ATOM 2869 C C . LEU B 1 105 ? -9.443 13.136 -5.159 1.00 15.26 104 LEU B C 1
ATOM 2870 O O . LEU B 1 105 ? -9.515 12.715 -3.981 1.00 14.61 104 LEU B O 1
ATOM 2875 N N . ALA B 1 106 ? -8.414 12.834 -5.958 1.00 13.49 105 ALA B N 1
ATOM 2876 C CA . ALA B 1 106 ? -7.258 12.091 -5.433 1.00 14.22 105 ALA B CA 1
ATOM 2877 C C . ALA B 1 106 ? -6.541 12.969 -4.389 1.00 12.43 105 ALA B C 1
ATOM 2878 O O . ALA B 1 106 ? -6.164 12.472 -3.314 1.00 13.40 105 ALA B O 1
ATOM 2880 N N . ARG B 1 107 ? -6.432 14.277 -4.640 1.00 14.36 106 ARG B N 1
ATOM 2881 C CA . ARG B 1 107 ? -5.830 15.139 -3.629 1.00 14.92 106 ARG B CA 1
ATOM 2882 C C . ARG B 1 107 ? -6.667 15.153 -2.331 1.00 14.44 106 ARG B C 1
ATOM 2883 O O . ARG B 1 107 ? -6.133 15.173 -1.244 1.00 14.75 106 ARG B O 1
ATOM 2891 N N . LEU B 1 108 ? -7.976 15.126 -2.455 1.00 13.74 107 LEU B N 1
ATOM 2892 C CA . LEU B 1 108 ? -8.850 15.099 -1.281 1.00 14.46 107 LEU B CA 1
ATOM 2893 C C . LEU B 1 108 ? -8.659 13.762 -0.535 1.00 16.30 107 LEU B C 1
ATOM 2894 O O . LEU B 1 108 ? -8.735 13.689 0.727 1.00 16.23 107 LEU B O 1
ATOM 2899 N N . VAL B 1 109 ? -8.392 12.695 -1.286 1.00 14.97 108 VAL B N 1
ATOM 2900 C CA . VAL B 1 109 ? -8.064 11.423 -0.666 1.00 14.78 108 VAL B CA 1
ATOM 2901 C C . VAL B 1 109 ? -6.753 11.494 0.107 1.00 14.72 108 VAL B C 1
ATOM 2902 O O . VAL B 1 109 ? -6.664 10.999 1.240 1.00 15.03 108 VAL B O 1
ATOM 2906 N N . MET B 1 110 ? -5.746 12.147 -0.467 1.00 14.76 109 MET B N 1
ATOM 2907 C CA . MET B 1 110 ? -4.482 12.341 0.233 1.00 15.55 109 MET B CA 1
ATOM 2908 C C . MET B 1 110 ? -4.765 13.090 1.535 1.00 15.46 109 MET B C 1
ATOM 2909 O O . MET B 1 110 ? -4.472 12.609 2.641 1.00 17.04 109 MET B O 1
ATOM 2914 N N . GLU B 1 111 ? -5.412 14.233 1.401 1.00 15.61 110 GLU B N 1
ATOM 2915 C CA . GLU B 1 111 ? -5.430 15.205 2.511 1.00 14.75 110 GLU B CA 1
ATOM 2916 C C . GLU B 1 111 ? -6.494 15.007 3.544 1.00 17.19 110 GLU B C 1
ATOM 2917 O O . GLU B 1 111 ? -6.258 15.373 4.726 1.00 19.41 110 GLU B O 1
ATOM 2923 N N . LYS B 1 112 ? -7.632 14.441 3.134 1.00 16.91 111 LYS B N 1
ATOM 2924 C CA . LYS B 1 112 ? -8.835 14.369 3.972 1.00 15.47 111 LYS B CA 1
ATOM 2925 C C . LYS B 1 112 ? -9.223 13.021 4.537 1.00 16.31 111 LYS B C 1
ATOM 2926 O O . LYS B 1 112 ? -10.136 12.954 5.363 1.00 16.69 111 LYS B O 1
ATOM 2932 N N . THR B 1 113 ? -8.520 11.972 4.140 1.00 15.35 112 THR B N 1
ATOM 2933 C CA . THR B 1 113 ? -8.881 10.632 4.552 1.00 14.50 112 THR B CA 1
ATOM 2934 C C . THR B 1 113 ? -7.635 10.002 5.110 1.00 16.12 112 THR B C 1
ATOM 2935 O O . THR B 1 113 ? -6.548 10.364 4.721 1.00 15.04 112 THR B O 1
ATOM 2939 N N . PRO B 1 114 ? -7.784 9.000 5.989 1.00 14.97 113 PRO B N 1
ATOM 2940 C CA . PRO B 1 114 ? -6.578 8.238 6.381 1.00 15.23 113 PRO B CA 1
ATOM 2941 C C . PRO B 1 114 ? -5.928 7.311 5.326 1.00 16.26 113 PRO B C 1
ATOM 2942 O O . PRO B 1 114 ? -4.936 6.629 5.615 1.00 15.72 113 PRO B O 1
ATOM 2946 N N . HIS B 1 115 ? -6.448 7.349 4.102 1.00 14.83 114 HIS B N 1
ATOM 2947 C CA . HIS B 1 115 ? -6.098 6.385 3.049 1.00 14.16 114 HIS B CA 1
ATOM 2948 C C . HIS B 1 115 ? -5.440 7.123 1.890 1.00 14.55 114 HIS B C 1
ATOM 2949 O O . HIS B 1 115 ? -5.440 8.353 1.858 1.00 14.61 114 HIS B O 1
ATOM 2956 N N . CYS B 1 116 ? -4.850 6.356 0.958 1.00 14.28 115 CYS B N 1
ATOM 2957 C CA . CYS B 1 116 ? -4.327 6.902 -0.300 1.00 13.63 115 CYS B CA 1
ATOM 2958 C C . CYS B 1 116 ? -5.124 6.491 -1.544 1.00 13.06 115 CYS B C 1
ATOM 2959 O O . CYS B 1 116 ? -4.893 7.058 -2.614 1.00 13.65 115 CYS B O 1
ATOM 2962 N N . PHE B 1 117 ? -6.070 5.548 -1.431 1.00 13.01 116 PHE B N 1
ATOM 2963 C CA . PHE B 1 117 ? -6.658 4.968 -2.657 1.00 12.79 116 PHE B CA 1
ATOM 2964 C C . PHE B 1 117 ? -8.125 4.653 -2.421 1.00 13.19 116 PHE B C 1
ATOM 2965 O O . PHE B 1 117 ? -8.451 3.824 -1.578 1.00 13.46 116 PHE B O 1
ATOM 2973 N N . LEU B 1 118 ? -9.010 5.375 -3.101 1.00 12.65 117 LEU B N 1
ATOM 2974 C CA . LEU B 1 118 ? -10.411 4.968 -3.107 1.00 11.77 117 LEU B CA 1
ATOM 2975 C C . LEU B 1 118 ? -10.841 4.560 -4.508 1.00 12.56 117 LEU B C 1
ATOM 2976 O O . LEU B 1 118 ? -10.253 4.987 -5.477 1.00 13.12 117 LEU B O 1
ATOM 2981 N N . THR B 1 119 ? -11.858 3.714 -4.605 1.00 12.09 118 THR B N 1
ATOM 2982 C CA . THR B 1 119 ? -12.292 3.253 -5.931 1.00 11.52 118 THR B CA 1
ATOM 2983 C C . THR B 1 119 ? -13.804 3.283 -6.124 1.00 12.76 118 THR B C 1
ATOM 2984 O O . THR B 1 119 ? -14.573 3.163 -5.172 1.00 13.07 118 THR B O 1
ATOM 2988 N N . ASP B 1 120 ? -14.246 3.431 -7.366 1.00 12.69 119 ASP B N 1
ATOM 2989 C CA . ASP B 1 120 ? -15.670 3.190 -7.729 1.00 14.53 119 ASP B CA 1
ATOM 2990 C C . ASP B 1 120 ? -16.711 3.716 -6.687 1.00 15.38 119 ASP B C 1
ATOM 2991 O O . ASP B 1 120 ? -16.725 4.913 -6.388 1.00 17.55 119 ASP B O 1
ATOM 2996 N N . GLN B 1 121 ? -17.508 2.844 -6.082 1.00 16.12 120 GLN B N 1
ATOM 2997 C CA . GLN B 1 121 ? -18.642 3.304 -5.243 1.00 15.71 120 GLN B CA 1
ATOM 2998 C C . GLN B 1 121 ? -18.203 3.981 -3.943 1.00 14.33 120 GLN B C 1
ATOM 2999 O O . GLN B 1 121 ? -18.826 4.946 -3.484 1.00 16.59 120 GLN B O 1
ATOM 3005 N N . GLY B 1 122 ? -17.146 3.444 -3.346 1.00 15.43 121 GLY B N 1
ATOM 3006 C CA . GLY B 1 122 ? -16.482 4.115 -2.228 1.00 18.52 121 GLY B CA 1
ATOM 3007 C C . GLY B 1 122 ? -16.014 5.524 -2.535 1.00 17.78 121 GLY B C 1
ATOM 3008 O O . GLY B 1 122 ? -16.085 6.409 -1.661 1.00 16.53 121 GLY B O 1
ATOM 3009 N N . ALA B 1 123 ? -15.515 5.738 -3.760 1.00 13.29 122 ALA B N 1
ATOM 3010 C CA . ALA B 1 123 ? -15.030 7.043 -4.166 1.00 15.65 122 ALA B CA 1
ATOM 3011 C C . ALA B 1 123 ? -16.248 7.952 -4.358 1.00 14.48 122 ALA B C 1
ATOM 3012 O O . ALA B 1 123 ? -16.219 9.093 -3.930 1.00 17.58 122 ALA B O 1
ATOM 3014 N N . ALA B 1 124 ? -17.330 7.452 -4.966 1.00 15.09 123 ALA B N 1
ATOM 3015 C CA . ALA B 1 124 ? -18.560 8.246 -5.135 1.00 16.85 123 ALA B CA 1
ATOM 3016 C C . ALA B 1 124 ? -19.076 8.811 -3.803 1.00 14.85 123 ALA B C 1
ATOM 3017 O O . ALA B 1 124 ? -19.421 10.002 -3.711 1.00 15.87 123 ALA B O 1
ATOM 3019 N N . GLN B 1 125 ? -19.110 7.953 -2.790 1.00 17.28 124 GLN B N 1
ATOM 3020 C CA . GLN B 1 125 ? -19.526 8.314 -1.430 1.00 16.74 124 GLN B CA 1
ATOM 3021 C C . GLN B 1 125 ? -18.664 9.406 -0.814 1.00 17.28 124 GLN B C 1
ATOM 3022 O O . GLN B 1 125 ? -19.190 10.386 -0.286 1.00 17.57 124 GLN B O 1
ATOM 3028 N N . PHE B 1 126 ? -17.347 9.249 -0.898 1.00 15.54 125 PHE B N 1
ATOM 3029 C CA . PHE B 1 126 ? -16.408 10.264 -0.382 1.00 13.33 125 PHE B CA 1
ATOM 3030 C C . PHE B 1 126 ? -16.560 11.605 -1.140 1.00 14.48 125 PHE B C 1
ATOM 3031 O O . PHE B 1 126 ? -16.592 12.665 -0.540 1.00 16.84 125 PHE B O 1
ATOM 3039 N N . ALA B 1 127 ? -16.612 11.546 -2.463 1.00 13.85 126 ALA B N 1
ATOM 3040 C CA . ALA B 1 127 ? -16.779 12.735 -3.318 1.00 13.94 126 ALA B CA 1
ATOM 3041 C C . ALA B 1 127 ? -18.078 13.455 -3.003 1.00 14.53 126 ALA B C 1
ATOM 3042 O O . ALA B 1 127 ? -18.190 14.686 -3.149 1.00 15.57 126 ALA B O 1
ATOM 3044 N N . ALA B 1 128 ? -19.083 12.684 -2.642 1.00 14.18 127 ALA B N 1
ATOM 3045 C CA . ALA B 1 128 ? -20.381 13.259 -2.268 1.00 17.71 127 ALA B CA 1
ATOM 3046 C C . ALA B 1 128 ? -20.262 13.954 -0.929 1.00 15.47 127 ALA B C 1
ATOM 3047 O O . ALA B 1 128 ? -20.615 15.171 -0.791 1.00 18.60 127 ALA B O 1
ATOM 3049 N N . ALA B 1 129 ? -19.752 13.204 0.053 1.00 15.46 128 ALA B N 1
ATOM 3050 C CA . ALA B 1 129 ? -19.517 13.752 1.381 1.00 16.75 128 ALA B CA 1
ATOM 3051 C C . ALA B 1 129 ? -18.655 15.023 1.350 1.00 17.12 128 ALA B C 1
ATOM 3052 O O . ALA B 1 129 ? -18.773 15.815 2.259 1.00 21.94 128 ALA B O 1
ATOM 3054 N N . MET B 1 130 ? -17.813 15.224 0.331 1.00 16.00 129 MET B N 1
ATOM 3055 C CA . MET B 1 130 ? -16.971 16.425 0.228 1.00 17.36 129 MET B CA 1
ATOM 3056 C C . MET B 1 130 ? -17.579 17.455 -0.730 1.00 17.16 129 MET B C 1
ATOM 3057 O O . MET B 1 130 ? -16.963 18.492 -0.994 1.00 16.68 129 MET B O 1
ATOM 3062 N N . GLY B 1 131 ? -18.780 17.176 -1.234 1.00 16.43 130 GLY B N 1
ATOM 3063 C CA . GLY B 1 131 ? -19.563 18.153 -2.006 1.00 15.59 130 GLY B CA 1
ATOM 3064 C C . GLY B 1 131 ? -19.192 18.229 -3.476 1.00 17.15 130 GLY B C 1
ATOM 3065 O O . GLY B 1 131 ? -19.570 19.152 -4.181 1.00 14.04 130 GLY B O 1
ATOM 3066 N N . VAL B 1 132 ? -18.478 17.223 -3.959 1.00 20.20 131 VAL B N 1
ATOM 3067 C CA . VAL B 1 132 ? -18.105 17.211 -5.357 1.00 16.74 131 VAL B CA 1
ATOM 3068 C C . VAL B 1 132 ? -19.407 17.137 -6.137 1.00 16.67 131 VAL B C 1
ATOM 3069 O O . VAL B 1 132 ? -20.283 16.360 -5.788 1.00 17.42 131 VAL B O 1
ATOM 3073 N N . PRO B 1 133 ? -19.543 17.924 -7.211 1.00 16.21 132 PRO B N 1
ATOM 3074 C CA . PRO B 1 133 ? -20.848 17.857 -7.862 1.00 15.32 132 PRO B CA 1
ATOM 3075 C C . PRO B 1 133 ? -20.998 16.688 -8.849 1.00 18.05 132 PRO B C 1
ATOM 3076 O O . PRO B 1 133 ? -20.023 16.330 -9.557 1.00 18.58 132 PRO B O 1
ATOM 3080 N N . GLU B 1 134 ? -22.204 16.111 -8.899 1.00 17.73 133 GLU B N 1
ATOM 3081 C CA . GLU B 1 134 ? -22.514 15.112 -9.939 1.00 18.17 133 GLU B CA 1
ATOM 3082 C C . GLU B 1 134 ? -22.648 15.789 -11.289 1.00 17.79 133 GLU B C 1
ATOM 3083 O O . GLU B 1 134 ? -23.493 16.705 -11.457 1.00 19.78 133 GLU B O 1
ATOM 3089 N N . ILE B 1 135 ? -21.794 15.383 -12.223 1.00 17.04 134 ILE B N 1
ATOM 3090 C CA . ILE B 1 135 ? -21.844 15.824 -13.610 1.00 18.04 134 ILE B CA 1
ATOM 3091 C C . ILE B 1 135 ? -22.370 14.697 -14.506 1.00 19.11 134 ILE B C 1
ATOM 3092 O O . ILE B 1 135 ? -21.899 13.566 -14.414 1.00 20.64 134 ILE B O 1
ATOM 3097 N N . PRO B 1 136 ? -23.317 15.018 -15.429 1.00 19.53 135 PRO B N 1
ATOM 3098 C CA . PRO B 1 136 ? -23.819 13.932 -16.274 1.00 19.12 135 PRO B CA 1
ATOM 3099 C C . PRO B 1 136 ? -22.740 13.378 -17.226 1.00 19.49 135 PRO B C 1
ATOM 3100 O O . PRO B 1 136 ? -21.843 14.118 -17.623 1.00 20.02 135 PRO B O 1
ATOM 3104 N N . GLY B 1 137 ? -22.829 12.095 -17.570 1.00 22.10 136 GLY B N 1
ATOM 3105 C CA . GLY B 1 137 ? -21.900 11.470 -18.507 1.00 19.93 136 GLY B CA 1
ATOM 3106 C C . GLY B 1 137 ? -21.874 12.168 -19.855 1.00 17.49 136 GLY B C 1
ATOM 3107 O O . GLY B 1 137 ? -20.803 12.287 -20.459 1.00 23.23 136 GLY B O 1
ATOM 3108 N N . GLU B 1 138 ? -23.033 12.669 -20.299 1.00 19.71 137 GLU B N 1
ATOM 3109 C CA . GLU B 1 138 ? -23.168 13.347 -21.609 1.00 18.38 137 GLU B CA 1
ATOM 3110 C C . GLU B 1 138 ? -22.279 14.610 -21.703 1.00 19.25 137 GLU B C 1
ATOM 3111 O O . GLU B 1 138 ? -21.892 15.042 -22.796 1.00 23.69 137 GLU B O 1
ATOM 3113 N N . LYS B 1 139 ? -21.974 15.221 -20.566 1.00 21.11 138 LYS B N 1
ATOM 3114 C CA . LYS B 1 139 ? -21.062 16.360 -20.546 1.00 20.87 138 LYS B CA 1
ATOM 3115 C C . LYS B 1 139 ? -19.577 15.964 -20.421 1.00 20.98 138 LYS B C 1
ATOM 3116 O O . LYS B 1 139 ? -18.719 16.851 -20.373 1.00 23.78 138 LYS B O 1
ATOM 3122 N N . LEU B 1 140 ? -19.287 14.656 -20.357 1.00 20.73 139 LEU B N 1
ATOM 3123 C CA . LEU B 1 140 ? -17.920 14.117 -20.370 1.00 19.85 139 LEU B CA 1
ATOM 3124 C C . LEU B 1 140 ? -17.524 13.437 -21.694 1.00 18.85 139 LEU B C 1
ATOM 3125 O O . LEU B 1 140 ? -16.325 13.278 -21.984 1.00 19.58 139 LEU B O 1
ATOM 3130 N N . VAL B 1 141 ? -18.525 13.050 -22.492 1.00 19.14 140 VAL B N 1
ATOM 3131 C CA . VAL B 1 141 ? -18.341 12.314 -23.769 1.00 19.20 140 VAL B CA 1
ATOM 3132 C C . VAL B 1 141 ? -18.224 13.208 -25.023 1.00 18.23 140 VAL B C 1
ATOM 3133 O O . VAL B 1 141 ? -19.176 13.905 -25.385 1.00 18.57 140 VAL B O 1
ATOM 3137 N N . THR B 1 142 ? -17.078 13.159 -25.713 1.00 20.33 141 THR B N 1
ATOM 3138 C CA . THR B 1 142 ? -16.940 13.921 -26.959 1.00 18.24 141 THR B CA 1
ATOM 3139 C C . THR B 1 142 ? -17.463 13.090 -28.133 1.00 19.97 141 THR B C 1
ATOM 3140 O O . THR B 1 142 ? -17.493 11.858 -28.094 1.00 23.44 141 THR B O 1
ATOM 3144 N N . GLU B 1 143 ? -17.888 13.789 -29.178 1.00 20.01 142 GLU B N 1
ATOM 3145 C CA . GLU B 1 143 ? -18.302 13.130 -30.408 1.00 19.05 142 GLU B CA 1
ATOM 3146 C C . GLU B 1 143 ? -17.179 12.231 -30.945 1.00 18.56 142 GLU B C 1
ATOM 3147 O O . GLU B 1 143 ? -17.417 11.133 -31.475 1.00 22.07 142 GLU B O 1
ATOM 3153 N N . ARG B 1 144 ? -15.947 12.688 -30.822 1.00 18.94 143 ARG B N 1
ATOM 3154 C CA . ARG B 1 144 ? -14.854 11.847 -31.232 1.00 20.44 143 ARG B CA 1
ATOM 3155 C C . ARG B 1 144 ? -14.859 10.493 -30.488 1.00 18.21 143 ARG B C 1
ATOM 3156 O O . ARG B 1 144 ? -14.821 9.441 -31.102 1.00 20.10 143 ARG B O 1
ATOM 3164 N N . ASN B 1 145 ? -14.902 10.503 -29.164 1.00 20.62 144 ASN B N 1
ATOM 3165 C CA . ASN B 1 145 ? -14.931 9.226 -28.419 1.00 18.24 144 ASN B CA 1
ATOM 3166 C C . ASN B 1 145 ? -16.266 8.401 -28.544 1.00 20.35 144 ASN B C 1
ATOM 3167 O O . ASN B 1 145 ? -16.261 7.170 -28.362 1.00 20.58 144 ASN B O 1
ATOM 3172 N N . LYS B 1 146 ? -17.388 9.048 -28.882 1.00 20.61 145 LYS B N 1
ATOM 3173 C CA . LYS B 1 146 ? -18.582 8.267 -29.285 1.00 18.43 145 LYS B CA 1
ATOM 3174 C C . LYS B 1 146 ? -18.304 7.473 -30.545 1.00 19.03 145 LYS B C 1
ATOM 3175 O O . LYS B 1 146 ? -18.680 6.277 -30.658 1.00 21.87 145 LYS B O 1
ATOM 3181 N N . LYS B 1 147 ? -17.629 8.134 -31.479 1.00 23.83 146 LYS B N 1
ATOM 3182 C CA . LYS B 1 147 ? -17.295 7.543 -32.762 1.00 22.48 146 LYS B CA 1
ATOM 3183 C C . LYS B 1 147 ? -16.076 6.596 -32.697 1.00 22.04 146 LYS B C 1
ATOM 3184 O O . LYS B 1 147 ? -16.155 5.458 -33.199 1.00 22.28 146 LYS B O 1
ATOM 3186 N N . ARG B 1 148 ? -14.966 7.041 -32.077 1.00 22.45 147 ARG B N 1
ATOM 3187 C CA . ARG B 1 148 ? -13.733 6.228 -31.960 1.00 19.85 147 ARG B CA 1
ATOM 3188 C C . ARG B 1 148 ? -13.981 4.818 -31.415 1.00 18.99 147 ARG B C 1
ATOM 3189 O O . ARG B 1 148 ? -13.272 3.841 -31.780 1.00 21.52 147 ARG B O 1
ATOM 3191 N N . LEU B 1 149 ? -14.949 4.726 -30.504 1.00 21.25 148 LEU B N 1
ATOM 3192 C CA . LEU B 1 149 ? -15.286 3.452 -29.878 1.00 18.75 148 LEU B CA 1
ATOM 3193 C C . LEU B 1 149 ? -15.885 2.503 -30.898 1.00 19.99 148 LEU B C 1
ATOM 3194 O O . LEU B 1 149 ? -15.512 1.321 -30.954 1.00 18.21 148 LEU B O 1
ATOM 3199 N N . GLU B 1 150 ? -16.841 3.032 -31.661 1.00 19.54 149 GLU B N 1
ATOM 3200 C CA . GLU B 1 150 ? -17.469 2.331 -32.787 1.00 20.35 149 GLU B CA 1
ATOM 3201 C C . GLU B 1 150 ? -16.423 1.749 -33.750 1.00 19.81 149 GLU B C 1
ATOM 3202 O O . GLU B 1 150 ? -16.588 0.631 -34.239 1.00 22.35 149 GLU B O 1
ATOM 3204 N N . LYS B 1 151 ? -15.340 2.491 -34.014 1.00 17.49 150 LYS B N 1
ATOM 3205 C CA . LYS B 1 151 ? -14.238 1.963 -34.832 1.00 19.16 150 LYS B CA 1
ATOM 3206 C C . LYS B 1 151 ? -13.649 0.674 -34.234 1.00 20.87 150 LYS B C 1
ATOM 3207 O O . LYS B 1 151 ? -13.289 -0.265 -34.959 1.00 24.00 150 LYS B O 1
ATOM 3213 N N . GLU B 1 152 ? -13.562 0.644 -32.896 1.00 23.56 151 GLU B N 1
ATOM 3214 C CA . GLU B 1 152 ? -13.145 -0.534 -32.135 1.00 21.23 151 GLU B CA 1
ATOM 3215 C C . GLU B 1 152 ? -14.239 -1.582 -32.010 1.00 19.02 151 GLU B C 1
ATOM 3216 O O . GLU B 1 152 ? -13.984 -2.780 -32.088 1.00 21.48 151 GLU B O 1
ATOM 3222 N N . LYS B 1 153 ? -15.459 -1.119 -31.780 1.00 18.91 152 LYS B N 1
ATOM 3223 C CA . LYS B 1 153 ? -16.595 -1.998 -31.615 1.00 19.89 152 LYS B CA 1
ATOM 3224 C C . LYS B 1 153 ? -17.146 -2.465 -32.957 1.00 22.32 152 LYS B C 1
ATOM 3225 O O . LYS B 1 153 ? -17.555 -3.618 -33.087 1.00 26.28 152 LYS B O 1
ATOM 3231 N N . LEU B 1 167 ? -4.917 8.355 -28.558 1.00 22.80 166 LEU B N 1
ATOM 3232 C CA . LEU B 1 167 ? -4.970 9.225 -27.380 1.00 19.85 166 LEU B CA 1
ATOM 3233 C C . LEU B 1 167 ? -4.346 8.540 -26.155 1.00 18.90 166 LEU B C 1
ATOM 3234 O O . LEU B 1 167 ? -4.103 7.326 -26.148 1.00 22.69 166 LEU B O 1
ATOM 3239 N N . GLY B 1 168 ? -4.100 9.312 -25.103 1.00 18.28 167 GLY B N 1
ATOM 3240 C CA . GLY B 1 168 ? -3.675 8.696 -23.842 1.00 17.39 167 GLY B CA 1
ATOM 3241 C C . GLY B 1 168 ? -3.770 9.494 -22.547 1.00 18.38 167 GLY B C 1
ATOM 3242 O O . GLY B 1 168 ? -4.306 10.598 -22.506 1.00 19.80 167 GLY B O 1
ATOM 3243 N N . THR B 1 169 ? -3.223 8.887 -21.492 1.00 17.95 168 THR B N 1
ATOM 3244 C CA . THR B 1 169 ? -3.026 9.487 -20.140 1.00 15.74 168 THR B CA 1
ATOM 3245 C C . THR B 1 169 ? -2.224 10.815 -20.055 1.00 17.15 168 THR B C 1
ATOM 3246 O O . THR B 1 169 ? -1.193 10.946 -20.690 1.00 15.36 168 THR B O 1
ATOM 3250 N N . VAL B 1 170 ? -2.692 11.764 -19.218 1.00 11.97 169 VAL B N 1
ATOM 3251 C CA . VAL B 1 170 ? -2.027 13.063 -19.051 1.00 12.69 169 VAL B CA 1
ATOM 3252 C C . VAL B 1 170 ? -1.300 13.154 -17.705 1.00 12.75 169 VAL B C 1
ATOM 3253 O O . VAL B 1 170 ? -1.677 12.469 -16.752 1.00 13.93 169 VAL B O 1
ATOM 3257 N N . GLY B 1 171 ? -0.262 13.972 -17.612 1.00 12.74 170 GLY B N 1
ATOM 3258 C CA . GLY B 1 171 ? 0.360 14.177 -16.300 1.00 14.50 170 GLY B CA 1
ATOM 3259 C C . GLY B 1 171 ? 1.171 15.434 -16.183 1.00 13.97 170 GLY B C 1
ATOM 3260 O O . GLY B 1 171 ? 1.302 16.187 -17.143 1.00 13.76 170 GLY B O 1
ATOM 3261 N N . ALA B 1 172 ? 1.693 15.637 -14.982 1.00 13.47 171 ALA B N 1
ATOM 3262 C CA . ALA B 1 172 ? 2.630 16.703 -14.694 1.00 13.66 171 ALA B CA 1
ATOM 3263 C C . ALA B 1 172 ? 3.551 16.349 -13.553 1.00 11.38 171 ALA B C 1
ATOM 3264 O O . ALA B 1 172 ? 3.157 15.623 -12.641 1.00 12.13 171 ALA B O 1
ATOM 3266 N N . VAL B 1 173 ? 4.778 16.831 -13.634 1.00 10.55 172 VAL B N 1
ATOM 3267 C CA . VAL B 1 173 ? 5.687 16.835 -12.485 1.00 12.60 172 VAL B CA 1
ATOM 3268 C C . VAL B 1 173 ? 6.141 18.272 -12.222 1.00 13.33 172 VAL B C 1
ATOM 3269 O O . VAL B 1 173 ? 6.170 19.120 -13.122 1.00 14.00 172 VAL B O 1
ATOM 3273 N N . ALA B 1 174 ? 6.498 18.561 -10.975 1.00 13.80 173 ALA B N 1
ATOM 3274 C CA . ALA B 1 174 ? 6.939 19.914 -10.614 1.00 13.15 173 ALA B CA 1
ATOM 3275 C C . ALA B 1 174 ? 7.954 19.841 -9.509 1.00 12.88 173 ALA B C 1
ATOM 3276 O O . ALA B 1 174 ? 7.897 18.926 -8.676 1.00 15.01 173 ALA B O 1
ATOM 3278 N N . LEU B 1 175 ? 8.837 20.839 -9.512 1.00 15.43 174 LEU B N 1
ATOM 3279 C CA . LEU B 1 175 ? 9.766 21.131 -8.421 1.00 15.14 174 LEU B CA 1
ATOM 3280 C C . LEU B 1 175 ? 9.479 22.579 -8.027 1.00 14.61 174 LEU B C 1
ATOM 3281 O O . LEU B 1 175 ? 9.463 23.465 -8.893 1.00 13.85 174 LEU B O 1
ATOM 3286 N N . ASP B 1 176 ? 9.192 22.803 -6.746 1.00 14.53 175 ASP B N 1
ATOM 3287 C CA . ASP B 1 176 ? 8.749 24.126 -6.281 1.00 14.47 175 ASP B CA 1
ATOM 3288 C C . ASP B 1 176 ? 9.906 24.931 -5.720 1.00 15.53 175 ASP B C 1
ATOM 3289 O O . ASP B 1 176 ? 11.051 24.456 -5.700 1.00 16.13 175 ASP B O 1
ATOM 3294 N N . CYS B 1 177 ? 9.587 26.168 -5.326 1.00 16.97 176 CYS B N 1
ATOM 3295 C CA . CYS B 1 177 ? 10.592 27.118 -4.860 1.00 16.31 176 CYS B CA 1
ATOM 3296 C C . CYS B 1 177 ? 11.133 26.771 -3.463 1.00 14.61 176 CYS B C 1
ATOM 3297 O O . CYS B 1 177 ? 11.854 27.590 -2.895 1.00 17.92 176 CYS B O 1
ATOM 3300 N N . LYS B 1 178 ? 10.799 25.593 -2.920 1.00 17.87 177 LYS B N 1
ATOM 3301 C CA . LYS B 1 178 ? 11.387 25.119 -1.672 1.00 15.00 177 LYS B CA 1
ATOM 3302 C C . LYS B 1 178 ? 11.962 23.700 -1.787 1.00 16.56 177 LYS B C 1
ATOM 3303 O O . LYS B 1 178 ? 12.220 23.053 -0.783 1.00 14.03 177 LYS B O 1
ATOM 3309 N N . GLY B 1 179 ? 12.213 23.230 -3.011 1.00 14.33 178 GLY B N 1
ATOM 3310 C CA . GLY B 1 179 ? 12.877 21.948 -3.241 1.00 15.58 178 GLY B CA 1
ATOM 3311 C C . GLY B 1 179 ? 11.956 20.736 -3.251 1.00 15.47 178 GLY B C 1
ATOM 3312 O O . GLY B 1 179 ? 12.449 19.628 -3.419 1.00 17.38 178 GLY B O 1
ATOM 3313 N N . ASN B 1 180 ? 10.642 20.942 -3.066 1.00 13.77 179 ASN B N 1
ATOM 3314 C CA . ASN B 1 180 ? 9.658 19.839 -3.095 1.00 14.75 179 ASN B CA 1
ATOM 3315 C C . ASN B 1 180 ? 9.323 19.411 -4.541 1.00 16.65 179 ASN B C 1
ATOM 3316 O O . ASN B 1 180 ? 9.078 20.272 -5.400 1.00 13.07 179 ASN B O 1
ATOM 3321 N N . VAL B 1 181 ? 9.297 18.101 -4.781 1.00 14.23 180 VAL B N 1
ATOM 3322 C CA . VAL B 1 181 ? 8.844 17.566 -6.072 1.00 13.00 180 VAL B CA 1
ATOM 3323 C C . VAL B 1 181 ? 7.473 16.902 -5.877 1.00 13.77 180 VAL B C 1
ATOM 3324 O O . VAL B 1 181 ? 7.170 16.426 -4.773 1.00 14.45 180 VAL B O 1
ATOM 3328 N N . ALA B 1 182 ? 6.650 16.939 -6.929 1.00 12.24 181 ALA B N 1
ATOM 3329 C CA . ALA B 1 182 ? 5.366 16.247 -6.964 1.00 10.79 181 ALA B CA 1
ATOM 3330 C C . ALA B 1 182 ? 5.125 15.648 -8.350 1.00 12.29 181 ALA B C 1
ATOM 3331 O O . ALA B 1 182 ? 5.784 16.023 -9.329 1.00 12.68 181 ALA B O 1
ATOM 3333 N N . TYR B 1 183 ? 4.151 14.745 -8.418 1.00 12.33 182 TYR B N 1
ATOM 3334 C CA . TYR B 1 183 ? 3.565 14.347 -9.725 1.00 11.61 182 TYR B CA 1
ATOM 3335 C C . TYR B 1 183 ? 2.039 14.279 -9.611 1.00 12.19 182 TYR B C 1
ATOM 3336 O O . TYR B 1 183 ? 1.502 14.092 -8.517 1.00 12.97 182 TYR B O 1
ATOM 3345 N N . ALA B 1 184 ? 1.354 14.442 -10.742 1.00 11.66 183 ALA B N 1
ATOM 3346 C CA . ALA B 1 184 ? -0.073 14.128 -10.847 1.00 12.05 183 ALA B CA 1
ATOM 3347 C C . ALA B 1 184 ? -0.383 13.610 -12.234 1.00 13.09 183 ALA B C 1
ATOM 3348 O O . ALA B 1 184 ? 0.318 13.932 -13.185 1.00 12.99 183 ALA B O 1
ATOM 3350 N N . THR B 1 185 ? -1.434 12.813 -12.330 1.00 13.69 184 THR B N 1
ATOM 3351 C CA . THR B 1 185 ? -1.760 12.164 -13.584 1.00 11.39 184 THR B CA 1
ATOM 3352 C C . THR B 1 185 ? -3.217 11.768 -13.575 1.00 12.45 184 THR B C 1
ATOM 3353 O O . THR B 1 185 ? -3.791 11.524 -12.519 1.00 13.29 184 THR B O 1
ATOM 3357 N N . SER B 1 186 ? -3.826 11.672 -14.750 1.00 11.00 185 SER B N 1
ATOM 3358 C CA . SER B 1 186 ? -5.261 11.494 -14.828 1.00 11.60 185 SER B CA 1
ATOM 3359 C C . SER B 1 186 ? -5.577 10.933 -16.205 1.00 11.99 185 SER B C 1
ATOM 3360 O O . SER B 1 186 ? -4.835 11.199 -17.177 1.00 14.42 185 SER B O 1
ATOM 3363 N N . THR B 1 187 ? -6.641 10.148 -16.280 1.00 11.67 186 THR B N 1
ATOM 3364 C CA . THR B 1 187 ? -6.935 9.421 -17.507 1.00 12.90 186 THR B CA 1
ATOM 3365 C C . THR B 1 187 ? -8.385 8.939 -17.579 1.00 11.70 186 THR B C 1
ATOM 3366 O O . THR B 1 187 ? -9.038 8.776 -16.558 1.00 12.81 186 THR B O 1
ATOM 3370 N N . GLY B 1 188 ? -8.885 8.716 -18.797 1.00 11.70 187 GLY B N 1
ATOM 3371 C CA . GLY B 1 188 ? -10.115 7.938 -19.007 1.00 13.11 187 GLY B CA 1
ATOM 3372 C C . GLY B 1 188 ? -9.841 6.449 -19.291 1.00 12.06 187 GLY B C 1
ATOM 3373 O O . GLY B 1 188 ? -10.786 5.633 -19.324 1.00 13.74 187 GLY B O 1
ATOM 3374 N N . GLY B 1 189 ? -8.552 6.102 -19.459 1.00 13.61 188 GLY B N 1
ATOM 3375 C CA . GLY B 1 189 ? -8.105 4.735 -19.789 1.00 15.76 188 GLY B CA 1
ATOM 3376 C C . GLY B 1 189 ? -7.976 4.488 -21.291 1.00 14.66 188 GLY B C 1
ATOM 3377 O O . GLY B 1 189 ? -7.390 5.267 -22.026 1.00 15.93 188 GLY B O 1
ATOM 3378 N N . ILE B 1 190 ? -8.496 3.354 -21.738 1.00 14.25 189 ILE B N 1
ATOM 3379 C CA . ILE B 1 190 ? -8.387 2.954 -23.134 1.00 14.87 189 ILE B CA 1
ATOM 3380 C C . ILE B 1 190 ? -9.790 2.600 -23.666 1.00 14.80 189 ILE B C 1
ATOM 3381 O O . ILE B 1 190 ? -10.634 2.031 -22.972 1.00 14.59 189 ILE B O 1
ATOM 3386 N N . VAL B 1 191 ? -10.030 2.983 -24.915 1.00 15.63 190 VAL B N 1
ATOM 3387 C CA . VAL B 1 191 ? -11.316 2.848 -25.540 1.00 15.00 190 VAL B CA 1
ATOM 3388 C C . VAL B 1 191 ? -11.804 1.395 -25.592 1.00 13.45 190 VAL B C 1
ATOM 3389 O O . VAL B 1 191 ? -11.045 0.450 -25.924 1.00 15.32 190 VAL B O 1
ATOM 3393 N N . ASN B 1 192 ? -13.089 1.226 -25.296 1.00 14.90 191 ASN B N 1
ATOM 3394 C CA . ASN B 1 192 ? -13.724 -0.089 -25.181 1.00 14.94 191 ASN B CA 1
ATOM 3395 C C . ASN B 1 192 ? -13.129 -0.965 -24.072 1.00 16.39 191 ASN B C 1
ATOM 3396 O O . ASN B 1 192 ? -13.276 -2.199 -24.084 1.00 17.52 191 ASN B O 1
ATOM 3401 N N . LYS B 1 193 ? -12.484 -0.349 -23.082 1.00 16.41 192 LYS B N 1
ATOM 3402 C CA . LYS B 1 193 ? -11.973 -1.140 -21.972 1.00 16.91 192 LYS B CA 1
ATOM 3403 C C . LYS B 1 193 ? -13.132 -1.821 -21.256 1.00 14.77 192 LYS B C 1
ATOM 3404 O O . LYS B 1 193 ? -14.273 -1.317 -21.229 1.00 15.55 192 LYS B O 1
ATOM 3410 N N . MET B 1 194 ? -12.823 -2.939 -20.615 1.00 15.81 193 MET B N 1
ATOM 3411 C CA . MET B 1 194 ? -13.815 -3.603 -19.805 1.00 14.95 193 MET B CA 1
ATOM 3412 C C . MET B 1 194 ? -14.243 -2.584 -18.750 1.00 16.76 193 MET B C 1
ATOM 3413 O O . MET B 1 194 ? -13.435 -1.716 -18.332 1.00 15.01 193 MET B O 1
ATOM 3418 N N . VAL B 1 195 ? -15.505 -2.709 -18.344 1.00 13.31 194 VAL B N 1
ATOM 3419 C CA . VAL B 1 195 ? -16.016 -2.007 -17.164 1.00 15.39 194 VAL B CA 1
ATOM 3420 C C . VAL B 1 195 ? -15.092 -2.276 -15.977 1.00 15.85 194 VAL B C 1
ATOM 3421 O O . VAL B 1 195 ? -14.672 -3.415 -15.725 1.00 14.98 194 VAL B O 1
ATOM 3425 N N . GLY B 1 196 ? -14.734 -1.189 -15.302 1.00 14.78 195 GLY B N 1
ATOM 3426 C CA . GLY B 1 196 ? -13.895 -1.241 -14.116 1.00 13.12 195 GLY B CA 1
ATOM 3427 C C . GLY B 1 196 ? -12.455 -1.673 -14.364 1.00 13.24 195 GLY B C 1
ATOM 3428 O O . GLY B 1 196 ? -11.764 -2.067 -13.421 1.00 15.89 195 GLY B O 1
ATOM 3429 N N . ARG B 1 197 ? -11.991 -1.645 -15.611 1.00 12.65 196 ARG B N 1
ATOM 3430 C CA . ARG B 1 197 ? -10.540 -1.815 -15.874 1.00 12.97 196 ARG B CA 1
ATOM 3431 C C . ARG B 1 197 ? -9.798 -0.665 -15.194 1.00 13.44 196 ARG B C 1
ATOM 3432 O O . ARG B 1 197 ? -10.283 0.472 -15.228 1.00 13.99 196 ARG B O 1
ATOM 3440 N N . VAL B 1 198 ? -8.633 -0.977 -14.596 1.00 12.99 197 VAL B N 1
ATOM 3441 C CA . VAL B 1 198 ? -7.742 0.025 -13.947 1.00 12.12 197 VAL B CA 1
ATOM 3442 C C . VAL B 1 198 ? -6.364 -0.081 -14.567 1.00 11.90 197 VAL B C 1
ATOM 3443 O O . VAL B 1 198 ? -5.789 -1.184 -14.648 1.00 12.85 197 VAL B O 1
ATOM 3447 N N . GLY B 1 199 ? -5.829 1.056 -15.006 1.00 12.22 198 GLY B N 1
ATOM 3448 C CA . GLY B 1 199 ? -4.487 1.066 -15.546 1.00 13.58 198 GLY B CA 1
ATOM 3449 C C . GLY B 1 199 ? -3.465 1.494 -14.521 1.00 11.86 198 GLY B C 1
ATOM 3450 O O . GLY B 1 199 ? -3.684 1.383 -13.314 1.00 12.32 198 GLY B O 1
ATOM 3451 N N . ASP B 1 200 ? -2.334 1.954 -15.009 1.00 13.42 199 ASP B N 1
ATOM 3452 C CA . ASP B 1 200 ? -1.223 2.386 -14.155 1.00 13.82 199 ASP B CA 1
ATOM 3453 C C . ASP B 1 200 ? -1.532 3.681 -13.364 1.00 14.18 199 ASP B C 1
ATOM 3454 O O . ASP B 1 200 ? -0.872 3.994 -12.365 1.00 12.70 199 ASP B O 1
ATOM 3459 N N . SER B 1 201 ? -2.520 4.447 -13.816 1.00 14.85 200 SER B N 1
ATOM 3460 C CA . SER B 1 201 ? -2.610 5.833 -13.353 1.00 13.73 200 SER B CA 1
ATOM 3461 C C . SER B 1 201 ? -2.803 6.035 -11.844 1.00 14.64 200 SER B C 1
ATOM 3462 O O . SER B 1 201 ? -2.279 7.025 -11.307 1.00 15.51 200 SER B O 1
ATOM 3465 N N . PRO B 1 202 ? -3.518 5.110 -11.165 1.00 13.73 201 PRO B N 1
ATOM 3466 C CA . PRO B 1 202 ? -3.705 5.241 -9.726 1.00 13.31 201 PRO B CA 1
ATOM 3467 C C . PRO B 1 202 ? -2.847 4.309 -8.917 1.00 14.23 201 PRO B C 1
ATOM 3468 O O . PRO B 1 202 ? -3.058 4.211 -7.705 1.00 16.32 201 PRO B O 1
ATOM 3472 N N . CYS B 1 203 ? -1.901 3.616 -9.571 1.00 15.40 202 CYS B N 1
ATOM 3473 C CA . CYS B 1 203 ? -0.980 2.698 -8.918 1.00 12.93 202 CYS B CA 1
ATOM 3474 C C . CYS B 1 203 ? 0.380 3.370 -8.714 1.00 14.01 202 CYS B C 1
ATOM 3475 O O . CYS B 1 203 ? 1.150 3.559 -9.663 1.00 13.33 202 CYS B O 1
ATOM 3478 N N . LEU B 1 204 ? 0.667 3.726 -7.460 1.00 13.00 203 LEU B N 1
ATOM 3479 C CA . LEU B 1 204 ? 1.864 4.494 -7.148 1.00 12.98 203 LEU B CA 1
ATOM 3480 C C . LEU B 1 204 ? 3.079 3.691 -7.593 1.00 12.07 203 LEU B C 1
ATOM 3481 O O . LEU B 1 204 ? 3.173 2.493 -7.333 1.00 13.23 203 LEU B O 1
ATOM 3486 N N . GLY B 1 205 ? 3.989 4.350 -8.298 1.00 12.52 204 GLY B N 1
ATOM 3487 C CA . GLY B 1 205 ? 5.216 3.702 -8.778 1.00 12.43 204 GLY B CA 1
ATOM 3488 C C . GLY B 1 205 ? 5.137 3.294 -10.262 1.00 12.33 204 GLY B C 1
ATOM 3489 O O . GLY B 1 205 ? 6.148 3.155 -10.952 1.00 13.44 204 GLY B O 1
ATOM 3490 N N . ALA B 1 206 ? 3.913 3.091 -10.730 1.00 13.95 205 ALA B N 1
ATOM 3491 C CA . ALA B 1 206 ? 3.628 2.770 -12.120 1.00 13.28 205 ALA B CA 1
ATOM 3492 C C . ALA B 1 206 ? 3.211 4.034 -12.888 1.00 12.53 205 ALA B C 1
ATOM 3493 O O . ALA B 1 206 ? 3.959 4.516 -13.730 1.00 13.37 205 ALA B O 1
ATOM 3495 N N . GLY B 1 207 ? 2.040 4.605 -12.573 1.00 12.81 206 GLY B N 1
ATOM 3496 C CA . GLY B 1 207 ? 1.631 5.867 -13.203 1.00 13.05 206 GLY B CA 1
ATOM 3497 C C . GLY B 1 207 ? 2.511 7.072 -12.861 1.00 13.46 206 GLY B C 1
ATOM 3498 O O . GLY B 1 207 ? 2.557 8.058 -13.589 1.00 13.99 206 GLY B O 1
ATOM 3499 N N . GLY B 1 208 ? 3.210 6.991 -11.739 1.00 13.13 207 GLY B N 1
ATOM 3500 C CA . GLY B 1 208 ? 4.112 8.059 -11.322 1.00 12.31 207 GLY B CA 1
ATOM 3501 C C . GLY B 1 208 ? 4.632 7.818 -9.919 1.00 11.94 207 GLY B C 1
ATOM 3502 O O . GLY B 1 208 ? 4.178 6.916 -9.233 1.00 13.41 207 GLY B O 1
ATOM 3503 N N . TYR B 1 209 ? 5.642 8.585 -9.543 1.00 11.84 208 TYR B N 1
ATOM 3504 C CA . TYR B 1 209 ? 6.213 8.502 -8.207 1.00 12.16 208 TYR B CA 1
ATOM 3505 C C . TYR B 1 209 ? 6.937 9.821 -7.962 1.00 14.86 208 TYR B C 1
ATOM 3506 O O . TYR B 1 209 ? 7.543 10.387 -8.882 1.00 13.43 208 TYR B O 1
ATOM 3515 N N . ALA B 1 210 ? 6.883 10.289 -6.712 1.00 15.09 209 ALA B N 1
ATOM 3516 C CA . ALA B 1 210 ? 7.589 11.515 -6.293 1.00 13.06 209 ALA B CA 1
ATOM 3517 C C . ALA B 1 210 ? 8.323 11.314 -4.981 1.00 11.97 209 ALA B C 1
ATOM 3518 O O . ALA B 1 210 ? 7.799 10.714 -4.040 1.00 12.16 209 ALA B O 1
ATOM 3520 N N . ASP B 1 211 ? 9.512 11.892 -4.899 1.00 13.16 210 ASP B N 1
ATOM 3521 C CA . ASP B 1 211 ? 10.386 11.710 -3.728 1.00 12.94 210 ASP B CA 1
ATOM 3522 C C . ASP B 1 211 ? 11.382 12.841 -3.756 1.00 14.00 210 ASP B C 1
ATOM 3523 O O . ASP B 1 211 ? 12.278 12.849 -4.619 1.00 13.48 210 ASP B O 1
ATOM 3528 N N . ASN B 1 212 ? 11.231 13.808 -2.843 1.00 12.12 211 ASN B N 1
ATOM 3529 C CA . ASN B 1 212 ? 12.208 14.901 -2.714 1.00 12.87 211 ASN B CA 1
ATOM 3530 C C . ASN B 1 212 ? 13.667 14.452 -2.709 1.00 13.19 211 ASN B C 1
ATOM 3531 O O . ASN B 1 212 ? 14.548 15.252 -3.007 1.00 16.26 211 ASN B O 1
ATOM 3536 N N . ASP B 1 213 ? 13.926 13.201 -2.329 1.00 16.27 212 ASP B N 1
ATOM 3537 C CA . ASP B 1 213 ? 15.290 12.725 -2.240 1.00 16.82 212 ASP B CA 1
ATOM 3538 C C . ASP B 1 213 ? 15.813 12.157 -3.575 1.00 15.48 212 ASP B C 1
ATOM 3539 O O . ASP B 1 213 ? 16.959 11.711 -3.645 1.00 19.13 212 ASP B O 1
ATOM 3544 N N . ILE B 1 214 ? 14.992 12.216 -4.633 1.00 15.69 213 ILE B N 1
ATOM 3545 C CA . ILE B 1 214 ? 15.379 11.707 -5.963 1.00 15.23 213 ILE B CA 1
ATOM 3546 C C . ILE B 1 214 ? 14.806 12.495 -7.144 1.00 16.62 213 ILE B C 1
ATOM 3547 O O . ILE B 1 214 ? 15.557 12.908 -8.032 1.00 14.81 213 ILE B O 1
ATOM 3552 N N . GLY B 1 215 ? 13.476 12.655 -7.159 1.00 14.55 214 GLY B N 1
ATOM 3553 C CA . GLY B 1 215 ? 12.768 13.258 -8.282 1.00 14.40 214 GLY B CA 1
ATOM 3554 C C . GLY B 1 215 ? 11.292 12.887 -8.382 1.00 14.09 214 GLY B C 1
ATOM 3555 O O . GLY B 1 215 ? 10.744 12.199 -7.505 1.00 14.36 214 GLY B O 1
ATOM 3556 N N . ALA B 1 216 ? 10.644 13.340 -9.460 1.00 12.91 215 ALA B N 1
ATOM 3557 C CA . ALA B 1 216 ? 9.240 13.026 -9.711 1.00 12.19 215 ALA B CA 1
ATOM 3558 C C . ALA B 1 216 ? 9.030 12.650 -11.177 1.00 12.94 215 ALA B C 1
ATOM 3559 O O . ALA B 1 216 ? 9.596 13.291 -12.064 1.00 14.11 215 ALA B O 1
ATOM 3561 N N . VAL B 1 217 ? 8.231 11.607 -11.406 1.00 11.51 216 VAL B N 1
ATOM 3562 C CA . VAL B 1 217 ? 7.954 11.108 -12.763 1.00 11.68 216 VAL B CA 1
ATOM 3563 C C . VAL B 1 217 ? 6.473 10.912 -12.903 1.00 12.75 216 VAL B C 1
ATOM 3564 O O . VAL B 1 217 ? 5.824 10.485 -11.955 1.00 11.65 216 VAL B O 1
ATOM 3568 N N . SER B 1 218 ? 5.972 11.173 -14.109 1.00 11.93 217 SER B N 1
ATOM 3569 C CA . SER B 1 218 ? 4.672 10.703 -14.545 1.00 11.78 217 SER B CA 1
ATOM 3570 C C . SER B 1 218 ? 4.886 9.966 -15.852 1.00 12.69 217 SER B C 1
ATOM 3571 O O . SER B 1 218 ? 5.636 10.423 -16.701 1.00 15.70 217 SER B O 1
ATOM 3574 N N . THR B 1 219 ? 4.199 8.854 -16.001 1.00 12.25 218 THR B N 1
ATOM 3575 C CA . THR B 1 219 ? 4.252 8.064 -17.215 1.00 13.23 218 THR B CA 1
ATOM 3576 C C . THR B 1 219 ? 2.973 8.161 -17.997 1.00 14.31 218 THR B C 1
ATOM 3577 O O . THR B 1 219 ? 1.957 8.596 -17.469 1.00 14.06 218 THR B O 1
ATOM 3581 N N . THR B 1 220 ? 3.061 7.812 -19.291 1.00 13.57 219 THR B N 1
ATOM 3582 C CA . THR B 1 220 ? 1.898 7.613 -20.143 1.00 13.84 219 THR B CA 1
ATOM 3583 C C . THR B 1 220 ? 2.234 6.415 -21.066 1.00 12.39 219 THR B C 1
ATOM 3584 O O . THR B 1 220 ? 3.365 5.943 -21.123 1.00 12.31 219 THR B O 1
ATOM 3588 N N . GLY B 1 221 ? 1.218 5.919 -21.734 1.00 13.88 220 GLY B N 1
ATOM 3589 C CA . GLY B 1 221 ? 1.386 4.814 -22.681 1.00 14.12 220 GLY B CA 1
ATOM 3590 C C . GLY B 1 221 ? 0.474 3.652 -22.306 1.00 13.32 220 GLY B C 1
ATOM 3591 O O . GLY B 1 221 ? -0.514 3.812 -21.589 1.00 14.58 220 GLY B O 1
ATOM 3592 N N . HIS B 1 222 ? 0.826 2.471 -22.787 1.00 13.83 221 HIS B N 1
ATOM 3593 C CA . HIS B 1 222 ? 0.043 1.273 -22.531 1.00 14.75 221 HIS B CA 1
ATOM 3594 C C . HIS B 1 222 ? 0.109 0.897 -21.053 1.00 12.78 221 HIS B C 1
ATOM 3595 O O . HIS B 1 222 ? 1.095 0.320 -20.573 1.00 15.39 221 HIS B O 1
ATOM 3602 N N . GLY B 1 223 ? -0.945 1.245 -20.345 1.00 14.13 222 GLY B N 1
ATOM 3603 C CA . GLY B 1 223 ? -0.945 1.150 -18.875 1.00 11.99 222 GLY B CA 1
ATOM 3604 C C . GLY B 1 223 ? -0.705 -0.246 -18.314 1.00 12.66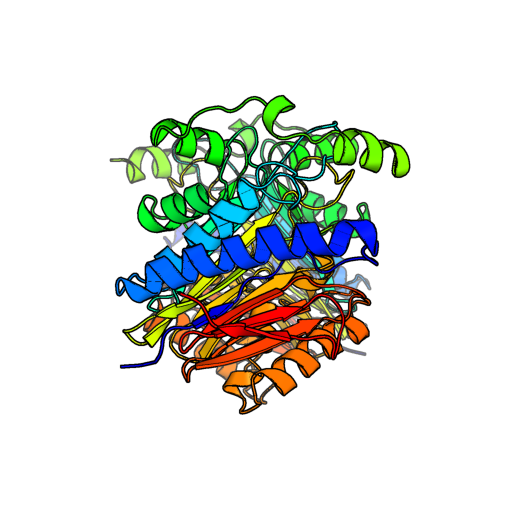 222 GLY B C 1
ATOM 3605 O O . GLY B 1 223 ? -0.235 -0.368 -17.193 1.00 13.25 222 GLY B O 1
ATOM 3606 N N . GLU B 1 224 ? -1.071 -1.314 -19.031 1.00 14.79 223 GLU B N 1
ATOM 3607 C CA . GLU B 1 224 ? -0.749 -2.681 -18.535 1.00 13.48 223 GLU B CA 1
ATOM 3608 C C . GLU B 1 224 ? 0.782 -2.893 -18.490 1.00 15.21 223 GLU B C 1
ATOM 3609 O O . GLU B 1 224 ? 1.336 -3.419 -17.529 1.00 14.12 223 GLU B O 1
ATOM 3615 N N . SER B 1 225 ? 1.468 -2.469 -19.545 1.00 12.72 224 SER B N 1
ATOM 3616 C CA . SER B 1 225 ? 2.937 -2.546 -19.598 1.00 14.57 224 SER B CA 1
ATOM 3617 C C . SER B 1 225 ? 3.558 -1.742 -18.465 1.00 13.00 224 SER B C 1
ATOM 3618 O O . SER B 1 225 ? 4.398 -2.271 -17.736 1.00 16.57 224 SER B O 1
ATOM 3621 N N . ILE B 1 226 ? 3.084 -0.502 -18.308 1.00 13.83 225 ILE B N 1
ATOM 3622 C CA . ILE B 1 226 ? 3.601 0.435 -17.311 1.00 13.26 225 ILE B CA 1
ATOM 3623 C C . ILE B 1 226 ? 3.464 -0.155 -15.906 1.00 12.24 225 ILE B C 1
ATOM 3624 O O . ILE B 1 226 ? 4.365 -0.002 -15.110 1.00 12.70 225 ILE B O 1
ATOM 3629 N N . LEU B 1 227 ? 2.358 -0.850 -15.631 1.00 13.58 226 LEU B N 1
ATOM 3630 C CA . LEU B 1 227 ? 2.164 -1.505 -14.329 1.00 12.34 226 LEU B CA 1
ATOM 3631 C C . LEU B 1 227 ? 3.175 -2.631 -14.129 1.00 13.80 226 LEU B C 1
ATOM 3632 O O . LEU B 1 227 ? 3.870 -2.721 -13.110 1.00 12.69 226 LEU B O 1
ATOM 3637 N N . LYS B 1 228 ? 3.252 -3.482 -15.141 1.00 13.52 227 LYS B N 1
ATOM 3638 C CA . LYS B 1 228 ? 4.142 -4.634 -15.085 1.00 12.33 227 LYS B CA 1
ATOM 3639 C C . LYS B 1 228 ? 5.597 -4.275 -14.769 1.00 12.05 227 LYS B C 1
ATOM 3640 O O . LYS B 1 228 ? 6.292 -4.990 -14.021 1.00 13.04 227 LYS B O 1
ATOM 3646 N N . VAL B 1 229 ? 6.103 -3.237 -15.414 1.00 12.48 228 VAL B N 1
ATOM 3647 C CA . VAL B 1 229 ? 7.507 -2.861 -15.209 1.00 14.23 228 VAL B CA 1
ATOM 3648 C C . VAL B 1 229 ? 7.648 -1.866 -14.077 1.00 13.98 228 VAL B C 1
ATOM 3649 O O . VAL B 1 229 ? 8.769 -1.526 -13.734 1.00 15.44 228 VAL B O 1
ATOM 3653 N N . ASN B 1 230 ? 6.524 -1.376 -13.527 1.00 14.04 229 ASN B N 1
ATOM 3654 C CA A ASN B 1 230 ? 6.558 -0.328 -12.502 0.50 13.44 229 ASN B CA 1
ATOM 3655 C CA B ASN B 1 230 ? 6.592 -0.379 -12.451 0.50 13.49 229 ASN B CA 1
ATOM 3656 C C . ASN B 1 230 ? 7.454 0.812 -12.946 1.00 13.65 229 ASN B C 1
ATOM 3657 O O . ASN B 1 230 ? 8.438 1.190 -12.285 1.00 15.91 229 ASN B O 1
ATOM 3666 N N . LEU B 1 231 ? 7.062 1.364 -14.107 1.00 13.41 230 LEU B N 1
ATOM 3667 C CA . LEU B 1 231 ? 7.916 2.222 -14.922 1.00 14.65 230 LEU B CA 1
ATOM 3668 C C . LEU B 1 231 ? 8.441 3.447 -14.199 1.00 13.88 230 LEU B C 1
ATOM 3669 O O . LEU B 1 231 ? 9.602 3.805 -14.367 1.00 13.03 230 LEU B O 1
ATOM 3674 N N . ALA B 1 232 ? 7.579 4.062 -13.386 1.00 12.93 231 ALA B N 1
ATOM 3675 C CA . ALA B 1 232 ? 7.917 5.336 -12.759 1.00 11.98 231 ALA B CA 1
ATOM 3676 C C . ALA B 1 232 ? 8.946 5.128 -11.641 1.00 13.47 231 ALA B C 1
ATOM 3677 O O . ALA B 1 232 ? 9.892 5.900 -11.534 1.00 15.21 231 ALA B O 1
ATOM 3679 N N . ARG B 1 233 ? 8.764 4.101 -10.802 1.00 13.05 232 ARG B N 1
ATOM 3680 C CA . ARG B 1 233 ? 9.725 3.868 -9.753 1.00 14.86 232 ARG B CA 1
ATOM 3681 C C . ARG B 1 233 ? 11.030 3.471 -10.421 1.00 14.41 232 ARG B C 1
ATOM 3682 O O . ARG B 1 233 ? 12.083 3.914 -10.013 1.00 14.72 232 ARG B O 1
ATOM 3690 N N . LEU B 1 234 ? 10.932 2.681 -11.497 1.00 14.30 233 LEU B N 1
ATOM 3691 C CA . LEU B 1 234 ? 12.107 2.196 -12.216 1.00 14.49 233 LEU B CA 1
ATOM 3692 C C . LEU B 1 234 ? 13.054 3.287 -12.691 1.00 14.26 233 LEU B C 1
ATOM 3693 O O . LEU B 1 234 ? 14.291 3.164 -12.585 1.00 16.16 233 LEU B O 1
ATOM 3698 N N . THR B 1 235 ? 12.484 4.340 -13.263 1.00 12.94 234 THR B N 1
ATOM 3699 C CA . THR B 1 235 ? 13.272 5.470 -13.737 1.00 13.87 234 THR B CA 1
ATOM 3700 C C . THR B 1 235 ? 14.067 6.090 -12.572 1.00 14.18 234 THR B C 1
ATOM 3701 O O . THR B 1 235 ? 15.279 6.338 -12.677 1.00 13.91 234 THR B O 1
ATOM 3705 N N . LEU B 1 236 ? 13.381 6.291 -11.447 1.00 15.53 235 LEU B N 1
ATOM 3706 C CA . LEU B 1 236 ? 14.025 6.797 -10.206 1.00 14.68 235 LEU B CA 1
ATOM 3707 C C . LEU B 1 236 ? 15.116 5.858 -9.627 1.00 14.42 235 LEU B C 1
ATOM 3708 O O . LEU B 1 236 ? 16.121 6.343 -9.099 1.00 16.22 235 LEU B O 1
ATOM 3713 N N . PHE B 1 237 ? 14.940 4.534 -9.750 1.00 15.12 236 PHE B N 1
ATOM 3714 C CA A PHE B 1 237 ? 16.018 3.575 -9.417 0.50 14.58 236 PHE B CA 1
ATOM 3715 C CA B PHE B 1 237 ? 16.012 3.581 -9.407 0.50 14.66 236 PHE B CA 1
ATOM 3716 C C . PHE B 1 237 ? 17.288 3.878 -10.198 1.00 15.83 236 PHE B C 1
ATOM 3717 O O . PHE B 1 237 ? 18.417 3.878 -9.631 1.00 15.43 236 PHE B O 1
ATOM 3732 N N . HIS B 1 238 ? 17.130 4.119 -11.501 1.00 15.03 237 HIS B N 1
ATOM 3733 C CA . HIS B 1 238 ? 18.288 4.444 -12.341 1.00 13.50 237 HIS B CA 1
ATOM 3734 C C . HIS B 1 238 ? 18.899 5.807 -11.907 1.00 13.18 237 HIS B C 1
ATOM 3735 O O . HIS B 1 238 ? 20.111 5.910 -11.709 1.00 15.93 237 HIS B O 1
ATOM 3742 N N . ILE B 1 239 ? 18.071 6.824 -11.708 1.00 13.59 238 ILE B N 1
ATOM 3743 C CA . ILE B 1 239 ? 18.572 8.133 -11.236 1.00 15.33 238 ILE B CA 1
ATOM 3744 C C . ILE B 1 239 ? 19.397 7.962 -9.950 1.00 16.18 238 ILE B C 1
ATOM 3745 O O . ILE B 1 239 ? 20.582 8.346 -9.909 1.00 17.47 238 ILE B O 1
ATOM 3750 N N . GLU B 1 240 ? 18.778 7.370 -8.930 1.00 16.94 239 GLU B N 1
ATOM 3751 C CA . GLU B 1 240 ? 19.449 7.052 -7.659 1.00 16.74 239 GLU B CA 1
ATOM 3752 C C . GLU B 1 240 ? 20.800 6.377 -7.864 1.00 18.08 239 GLU B C 1
ATOM 3753 O O . GLU B 1 240 ? 21.754 6.716 -7.185 1.00 22.01 239 GLU B O 1
ATOM 3759 N N . GLN B 1 241 ? 20.845 5.413 -8.788 1.00 18.32 240 GLN B N 1
ATOM 3760 C CA . GLN B 1 241 ? 22.069 4.703 -9.199 1.00 18.53 240 GLN B CA 1
ATOM 3761 C C . GLN B 1 241 ? 23.139 5.600 -9.874 1.00 18.64 240 GLN B C 1
ATOM 3762 O O . GLN B 1 241 ? 24.241 5.147 -10.134 1.00 26.25 240 GLN B O 1
ATOM 3768 N N . GLY B 1 242 ? 22.806 6.845 -10.191 1.00 16.61 241 GLY B N 1
ATOM 3769 C CA . GLY B 1 242 ? 23.783 7.800 -10.728 1.00 18.24 241 GLY B CA 1
ATOM 3770 C C . GLY B 1 242 ? 23.554 8.257 -12.165 1.00 19.10 241 GLY B C 1
ATOM 3771 O O . GLY B 1 242 ? 24.253 9.147 -12.670 1.00 19.52 241 GLY B O 1
ATOM 3772 N N . LYS B 1 243 ? 22.543 7.709 -12.828 1.00 17.70 242 LYS B N 1
ATOM 3773 C CA . LYS B 1 243 ? 22.286 8.081 -14.208 1.00 16.74 242 LYS B CA 1
ATOM 3774 C C . LYS B 1 243 ? 21.623 9.473 -14.291 1.00 17.48 242 LYS B C 1
ATOM 3775 O O . LYS B 1 243 ? 20.907 9.876 -13.385 1.00 16.84 242 LYS B O 1
ATOM 3781 N N . THR B 1 244 ? 21.847 10.180 -15.395 1.00 17.75 243 THR B N 1
ATOM 3782 C CA . THR B 1 244 ? 21.103 11.403 -15.708 1.00 17.38 243 THR B CA 1
ATOM 3783 C C . THR B 1 244 ? 19.611 11.078 -15.900 1.00 13.70 243 THR B C 1
ATOM 3784 O O . THR B 1 244 ? 19.235 9.911 -16.119 1.00 14.53 243 THR B O 1
ATOM 3788 N N . VAL B 1 245 ? 18.783 12.130 -15.858 1.00 13.93 244 VAL B N 1
ATOM 3789 C CA . VAL B 1 245 ? 17.354 11.991 -16.113 1.00 13.87 244 VAL B CA 1
ATOM 3790 C C . VAL B 1 245 ? 17.115 11.329 -17.485 1.00 14.88 244 VAL B C 1
ATOM 3791 O O . VAL B 1 245 ? 16.217 10.455 -17.610 1.00 16.75 244 VAL B O 1
ATOM 3795 N N . GLU B 1 246 ? 17.927 11.691 -18.488 1.00 15.16 245 GLU B N 1
ATOM 3796 C CA . GLU B 1 246 ? 17.750 11.156 -19.838 1.00 15.91 245 GLU B CA 1
ATOM 3797 C C . GLU B 1 246 ? 18.108 9.665 -19.956 1.00 14.29 245 GLU B C 1
ATOM 3798 O O . GLU B 1 246 ? 17.305 8.865 -20.429 1.00 16.90 245 GLU B O 1
ATOM 3804 N N . GLU B 1 247 ? 19.327 9.298 -19.549 1.00 16.04 246 GLU B N 1
ATOM 3805 C CA . GLU B 1 247 ? 19.736 7.881 -19.480 1.00 16.80 246 GLU B CA 1
ATOM 3806 C C . GLU B 1 247 ? 18.691 6.992 -18.765 1.00 16.66 246 GLU B C 1
ATOM 3807 O O . GLU B 1 247 ? 18.349 5.890 -19.245 1.00 15.05 246 GLU B O 1
ATOM 3813 N N . ALA B 1 248 ? 18.271 7.459 -17.580 1.00 16.45 247 ALA B N 1
ATOM 3814 C CA . ALA B 1 248 ? 17.253 6.806 -16.765 1.00 17.28 247 ALA B CA 1
ATOM 3815 C C . ALA B 1 248 ? 15.976 6.571 -17.546 1.00 15.16 247 ALA B C 1
ATOM 3816 O O . ALA B 1 248 ? 15.437 5.450 -17.564 1.00 15.89 247 ALA B O 1
ATOM 3818 N N . ALA B 1 249 ? 15.490 7.631 -18.208 1.00 16.96 248 ALA B N 1
ATOM 3819 C CA . ALA B 1 249 ? 14.341 7.518 -19.123 1.00 17.16 248 ALA B CA 1
ATOM 3820 C C . ALA B 1 249 ? 14.609 6.479 -20.241 1.00 14.58 248 ALA B C 1
ATOM 3821 O O . ALA B 1 249 ? 13.792 5.589 -20.470 1.00 16.33 248 ALA B O 1
ATOM 3823 N N . ASP B 1 250 ? 15.769 6.579 -20.892 1.00 14.56 249 ASP B N 1
ATOM 3824 C CA . ASP B 1 250 ? 16.173 5.633 -21.926 1.00 16.57 249 ASP B CA 1
ATOM 3825 C C . ASP B 1 250 ? 16.125 4.183 -21.434 1.00 14.78 249 ASP B C 1
ATOM 3826 O O . ASP B 1 250 ? 15.587 3.287 -22.106 1.00 16.92 249 ASP B O 1
ATOM 3831 N N . LEU B 1 251 ? 16.646 3.967 -20.235 1.00 14.09 250 LEU B N 1
ATOM 3832 C CA . LEU B 1 251 ? 16.791 2.609 -19.680 1.00 15.29 250 LEU B CA 1
ATOM 3833 C C . LEU B 1 251 ? 15.436 2.007 -19.279 1.00 14.46 250 LEU B C 1
ATOM 3834 O O . LEU B 1 251 ? 15.160 0.869 -19.569 1.00 16.20 250 LEU B O 1
ATOM 3839 N N . SER B 1 252 ? 14.594 2.798 -18.624 1.00 13.66 251 SER B N 1
ATOM 3840 C CA . SER B 1 252 ? 13.304 2.278 -18.148 1.00 14.78 251 SER B CA 1
ATOM 3841 C C . SER B 1 252 ? 12.335 2.018 -19.313 1.00 15.17 251 SER B C 1
ATOM 3842 O O . SER B 1 252 ? 11.626 1.004 -19.346 1.00 15.17 251 SER B O 1
ATOM 3845 N N . LEU B 1 253 ? 12.324 2.932 -20.281 1.00 15.63 252 LEU B N 1
ATOM 3846 C CA . LEU B 1 253 ? 11.524 2.766 -21.502 1.00 14.99 252 LEU B CA 1
ATOM 3847 C C . LEU B 1 253 ? 12.110 1.679 -22.405 1.00 11.99 252 LEU B C 1
ATOM 3848 O O . LEU B 1 253 ? 11.369 0.976 -23.087 1.00 14.05 252 LEU B O 1
ATOM 3853 N N . GLY B 1 254 ? 13.432 1.563 -22.410 1.00 13.18 253 GLY B N 1
ATOM 3854 C CA . GLY B 1 254 ? 14.131 0.495 -23.107 1.00 14.95 253 GLY B CA 1
ATOM 3855 C C . GLY B 1 254 ? 13.765 -0.864 -22.562 1.00 14.67 253 GLY B C 1
ATOM 3856 O O . GLY B 1 254 ? 13.466 -1.787 -23.313 1.00 18.25 253 GLY B O 1
ATOM 3857 N N . TYR B 1 255 ? 13.807 -0.976 -21.233 1.00 15.96 254 TYR B N 1
ATOM 3858 C CA . TYR B 1 255 ? 13.397 -2.180 -20.548 1.00 13.80 254 TYR B CA 1
ATOM 3859 C C . TYR B 1 255 ? 11.931 -2.519 -20.832 1.00 13.26 254 TYR B C 1
ATOM 3860 O O . TYR B 1 255 ? 11.593 -3.677 -21.082 1.00 16.16 254 TYR B O 1
ATOM 3869 N N . MET B 1 256 ? 11.042 -1.528 -20.749 1.00 14.24 255 MET B N 1
ATOM 3870 C CA . MET B 1 256 ? 9.622 -1.834 -20.939 1.00 14.54 255 MET B CA 1
ATOM 3871 C C . MET B 1 256 ? 9.396 -2.413 -22.342 1.00 15.54 255 MET B C 1
ATOM 3872 O O . MET B 1 256 ? 8.551 -3.315 -22.557 1.00 14.74 255 MET B O 1
ATOM 3877 N N . LYS B 1 257 ? 10.150 -1.880 -23.287 1.00 15.09 256 LYS B N 1
ATOM 3878 C CA . LYS B 1 257 ? 9.992 -2.297 -24.671 1.00 14.18 256 LYS B CA 1
ATOM 3879 C C . LYS B 1 257 ? 10.449 -3.733 -24.874 1.00 14.19 256 LYS B C 1
ATOM 3880 O O . LYS B 1 257 ? 9.721 -4.532 -25.450 1.00 14.81 256 LYS B O 1
ATOM 3886 N N . SER B 1 258 ? 11.630 -4.057 -24.370 1.00 14.75 257 SER B N 1
ATOM 3887 C CA . SER B 1 258 ? 12.190 -5.403 -24.525 1.00 15.82 257 SER B CA 1
ATOM 3888 C C . SER B 1 258 ? 11.426 -6.455 -23.733 1.00 17.21 257 SER B C 1
ATOM 3889 O O . SER B 1 258 ? 11.065 -7.533 -24.259 1.00 20.66 257 SER B O 1
ATOM 3892 N N . ARG B 1 259 ? 11.181 -6.145 -22.458 1.00 16.72 258 ARG B N 1
ATOM 3893 C CA . ARG B 1 259 ? 10.617 -7.128 -21.546 1.00 17.47 258 ARG B CA 1
ATOM 3894 C C . ARG B 1 259 ? 9.131 -7.444 -21.733 1.00 15.77 258 ARG B C 1
ATOM 3895 O O . ARG B 1 259 ? 8.716 -8.607 -21.599 1.00 17.59 258 ARG B O 1
ATOM 3903 N N . VAL B 1 260 ? 8.311 -6.419 -21.949 1.00 13.38 259 VAL B N 1
ATOM 3904 C CA . VAL B 1 260 ? 6.869 -6.638 -22.102 1.00 14.30 259 VAL B CA 1
ATOM 3905 C C . VAL B 1 260 ? 6.247 -6.199 -23.451 1.00 15.30 259 VAL B C 1
ATOM 3906 O O . VAL B 1 260 ? 5.026 -6.325 -23.641 1.00 12.85 259 VAL B O 1
ATOM 3910 N N . LYS B 1 261 ? 7.082 -5.692 -24.362 1.00 15.62 260 LYS B N 1
ATOM 3911 C CA . LYS B 1 261 ? 6.638 -5.237 -25.681 1.00 15.20 260 LYS B CA 1
ATOM 3912 C C . LYS B 1 261 ? 5.519 -4.219 -25.533 1.00 13.91 260 LYS B C 1
ATOM 3913 O O . LYS B 1 261 ? 4.436 -4.374 -26.075 1.00 13.53 260 LYS B O 1
ATOM 3919 N N . GLY B 1 262 ? 5.815 -3.171 -24.766 1.00 14.26 261 GLY B N 1
ATOM 3920 C CA . GLY B 1 262 ? 4.888 -2.094 -24.525 1.00 14.60 261 GLY B CA 1
ATOM 3921 C C . GLY B 1 262 ? 5.572 -0.755 -24.760 1.00 12.93 261 GLY B C 1
ATOM 3922 O O . GLY B 1 262 ? 6.778 -0.576 -24.540 1.00 15.03 261 GLY B O 1
ATOM 3923 N N . LEU B 1 263 ? 4.776 0.192 -25.251 1.00 14.65 262 LEU B N 1
ATOM 3924 C CA . LEU B 1 263 ? 5.279 1.504 -25.622 1.00 14.95 262 LEU B CA 1
ATOM 3925 C C . LEU B 1 263 ? 4.740 2.558 -24.672 1.00 13.66 262 LEU B C 1
ATOM 3926 O O . LEU B 1 263 ? 3.665 2.401 -24.130 1.00 14.77 262 LEU B O 1
ATOM 3931 N N . GLY B 1 264 ? 5.468 3.650 -24.519 1.00 14.40 263 GLY B N 1
ATOM 3932 C CA . GLY B 1 264 ? 4.926 4.793 -23.785 1.00 13.53 263 GLY B CA 1
ATOM 3933 C C . GLY B 1 264 ? 5.862 5.983 -23.775 1.00 13.96 263 GLY B C 1
ATOM 3934 O O . GLY B 1 264 ? 6.493 6.332 -24.779 1.00 13.53 263 GLY B O 1
ATOM 3935 N N . GLY B 1 265 ? 5.891 6.664 -22.636 1.00 13.89 264 GLY B N 1
ATOM 3936 C CA . GLY B 1 265 ? 6.765 7.800 -22.443 1.00 14.10 264 GLY B CA 1
ATOM 3937 C C . GLY B 1 265 ? 6.639 8.325 -21.026 1.00 12.49 264 GLY B C 1
ATOM 3938 O O . GLY B 1 265 ? 5.770 7.881 -20.277 1.00 13.42 264 GLY B O 1
ATOM 3939 N N . LEU B 1 266 ? 7.453 9.307 -20.694 1.00 13.86 265 LEU B N 1
ATOM 3940 C CA . LEU B 1 266 ? 7.467 9.849 -19.334 1.00 12.16 265 LEU B CA 1
ATOM 3941 C C . LEU B 1 266 ? 8.113 11.219 -19.286 1.00 13.50 265 LEU B C 1
ATOM 3942 O O . LEU B 1 266 ? 8.925 11.556 -20.149 1.00 14.19 265 LEU B O 1
ATOM 3947 N N . ILE B 1 267 ? 7.702 12.009 -18.277 1.00 12.27 266 ILE B N 1
ATOM 3948 C CA . ILE B 1 267 ? 8.369 13.241 -17.902 1.00 12.79 266 ILE B CA 1
ATOM 3949 C C . ILE B 1 267 ? 8.975 13.023 -16.528 1.00 13.68 266 ILE B C 1
ATOM 3950 O O . ILE B 1 267 ? 8.456 12.233 -15.738 1.00 14.22 266 ILE B O 1
ATOM 3955 N N . VAL B 1 268 ? 10.128 13.630 -16.300 1.00 14.53 267 VAL B N 1
ATOM 3956 C CA . VAL B 1 268 ? 10.820 13.463 -15.045 1.00 13.85 267 VAL B CA 1
ATOM 3957 C C . VAL B 1 268 ? 11.580 14.757 -14.756 1.00 13.12 267 VAL B C 1
ATOM 3958 O O . VAL B 1 268 ? 12.054 15.417 -15.662 1.00 13.76 267 VAL B O 1
ATOM 3962 N N . VAL B 1 269 ? 11.567 15.172 -13.490 1.00 14.11 268 VAL B N 1
ATOM 3963 C CA . VAL B 1 269 ? 12.262 16.352 -13.010 1.00 14.95 268 VAL B CA 1
ATOM 3964 C C . VAL B 1 269 ? 12.969 15.845 -11.763 1.00 16.74 268 VAL B C 1
ATOM 3965 O O . VAL B 1 269 ? 12.389 15.101 -10.948 1.00 15.81 268 VAL B O 1
ATOM 3969 N N . SER B 1 270 ? 14.239 16.193 -11.642 1.00 15.73 269 SER B N 1
ATOM 3970 C CA . SER B 1 270 ? 15.027 15.667 -10.536 1.00 16.76 269 SER B CA 1
ATOM 3971 C C . SER B 1 270 ? 15.137 16.713 -9.444 1.00 15.44 269 SER B C 1
ATOM 3972 O O . SER B 1 270 ? 14.892 17.895 -9.684 1.00 15.88 269 SER B O 1
ATOM 3975 N N . LYS B 1 271 ? 15.516 16.241 -8.253 1.00 16.46 270 LYS B N 1
ATOM 3976 C CA . LYS B 1 271 ? 15.759 17.085 -7.086 1.00 17.10 270 LYS B CA 1
ATOM 3977 C C . LYS B 1 271 ? 16.648 18.303 -7.412 1.00 17.17 270 LYS B C 1
ATOM 3978 O O . LYS B 1 271 ? 16.534 19.344 -6.771 1.00 19.69 270 LYS B O 1
ATOM 3984 N N . THR B 1 272 ? 17.503 18.169 -8.435 1.00 16.42 271 THR B N 1
ATOM 3985 C CA . THR B 1 272 ? 18.423 19.257 -8.849 1.00 20.24 271 THR B CA 1
ATOM 3986 C C . THR B 1 272 ? 17.868 20.177 -9.985 1.00 18.49 271 THR B C 1
ATOM 3987 O O . THR B 1 272 ? 18.591 21.038 -10.493 1.00 19.76 271 THR B O 1
ATOM 3991 N N . GLY B 1 273 ? 16.603 20.013 -10.368 1.00 17.60 272 GLY B N 1
ATOM 3992 C CA . GLY B 1 273 ? 16.027 20.826 -11.425 1.00 15.70 272 GLY B CA 1
ATOM 3993 C C . GLY B 1 273 ? 16.495 20.464 -12.815 1.00 14.85 272 GLY B C 1
ATOM 3994 O O . GLY B 1 273 ? 16.630 21.320 -13.668 1.00 17.80 272 GLY B O 1
ATOM 3995 N N . ASP B 1 274 ? 16.764 19.188 -13.044 1.00 14.28 273 ASP B N 1
ATOM 3996 C CA . ASP B 1 274 ? 17.086 18.707 -14.363 1.00 15.28 273 ASP B CA 1
ATOM 3997 C C . ASP B 1 274 ? 15.875 17.923 -14.817 1.00 15.78 273 ASP B C 1
ATOM 3998 O O . ASP B 1 274 ? 15.221 17.254 -14.003 1.00 19.44 273 ASP B O 1
ATOM 4003 N N . TRP B 1 275 ? 15.513 18.062 -16.093 1.00 16.59 274 TRP B N 1
ATOM 4004 C CA . TRP B 1 275 ? 14.262 17.506 -16.588 1.00 14.74 274 TRP B CA 1
ATOM 4005 C C . TRP B 1 275 ? 14.348 16.978 -18.014 1.00 16.58 274 TRP B C 1
ATOM 4006 O O . TRP B 1 275 ? 15.237 17.351 -18.794 1.00 20.78 274 TRP B O 1
ATOM 4017 N N . VAL B 1 276 ? 13.403 16.113 -18.351 1.00 15.16 275 VAL B N 1
ATOM 4018 C CA . VAL B 1 276 ? 13.320 15.547 -19.695 1.00 16.45 275 VAL B CA 1
ATOM 4019 C C . VAL B 1 276 ? 11.907 15.005 -19.968 1.00 14.30 275 VAL B C 1
ATOM 4020 O O . VAL B 1 276 ? 11.157 14.668 -19.057 1.00 14.19 275 VAL B O 1
ATOM 4024 N N . ALA B 1 277 ? 11.579 14.944 -21.250 1.00 13.44 276 ALA B N 1
ATOM 4025 C CA . ALA B 1 277 ? 10.393 14.294 -21.760 1.00 15.17 276 ALA B CA 1
ATOM 4026 C C . ALA B 1 277 ? 10.903 13.314 -22.816 1.00 15.09 276 ALA B C 1
ATOM 4027 O O . ALA B 1 277 ? 11.762 13.687 -23.666 1.00 15.40 276 ALA B O 1
ATOM 4029 N N . LYS B 1 278 ? 10.420 12.072 -22.747 1.00 13.04 277 LYS B N 1
ATOM 4030 C CA . LYS B 1 278 ? 10.920 10.982 -23.609 1.00 15.51 277 LYS B CA 1
ATOM 4031 C C . LYS B 1 278 ? 9.842 9.947 -23.859 1.00 16.41 277 LYS B C 1
ATOM 4032 O O . LYS B 1 278 ? 8.975 9.731 -23.039 1.00 14.47 277 LYS B O 1
ATOM 4038 N N . TRP B 1 279 ? 9.888 9.318 -25.031 1.00 16.98 278 TRP B N 1
ATOM 4039 C CA . TRP B 1 279 ? 8.853 8.383 -25.375 1.00 15.63 278 TRP B CA 1
ATOM 4040 C C . TRP B 1 279 ? 9.363 7.357 -26.370 1.00 14.90 278 TRP B C 1
ATOM 4041 O O . TRP B 1 279 ? 10.301 7.650 -27.116 1.00 14.48 278 TRP B O 1
ATOM 4052 N N . THR B 1 280 ? 8.755 6.173 -26.333 1.00 14.04 279 THR B N 1
ATOM 4053 C CA . THR B 1 280 ? 8.944 5.155 -27.358 1.00 15.81 279 THR B CA 1
ATOM 4054 C C . THR B 1 280 ? 7.710 4.935 -28.257 1.00 14.67 279 THR B C 1
ATOM 4055 O O . THR B 1 280 ? 7.796 4.216 -29.280 1.00 16.55 279 THR B O 1
ATOM 4059 N N . SER B 1 281 ? 6.579 5.540 -27.893 1.00 15.08 280 SER B N 1
ATOM 4060 C CA . SER B 1 281 ? 5.434 5.643 -28.778 1.00 15.47 280 SER B CA 1
ATOM 4061 C C . SER B 1 281 ? 5.833 6.599 -29.914 1.00 14.97 280 SER B C 1
ATOM 4062 O O . SER B 1 281 ? 6.923 7.157 -29.897 1.00 15.90 280 SER B O 1
ATOM 4065 N N . THR B 1 282 ? 4.960 6.803 -30.896 1.00 17.11 281 THR B N 1
ATOM 4066 C CA . THR B 1 282 ? 5.302 7.718 -31.998 1.00 17.15 281 THR B CA 1
ATOM 4067 C C . THR B 1 282 ? 5.238 9.195 -31.535 1.00 16.59 281 THR B C 1
ATOM 4068 O O . THR B 1 282 ? 6.111 10.002 -31.906 1.00 15.79 281 THR B O 1
ATOM 4072 N N . SER B 1 283 ? 4.186 9.493 -30.740 1.00 16.98 282 SER B N 1
ATOM 4073 C CA A SER B 1 283 ? 3.833 10.842 -30.256 0.50 14.84 282 SER B CA 1
ATOM 4074 C CA B SER B 1 283 ? 3.937 10.852 -30.236 0.50 15.17 282 SER B CA 1
ATOM 4075 C C . SER B 1 283 ? 3.788 10.885 -28.723 1.00 15.63 282 SER B C 1
ATOM 4076 O O . SER B 1 283 ? 3.465 9.901 -28.097 1.00 14.19 282 SER B O 1
ATOM 4081 N N . MET B 1 284 ? 4.046 12.057 -28.167 1.00 13.04 283 MET B N 1
ATOM 4082 C CA . MET B 1 284 ? 3.749 12.334 -26.754 1.00 14.26 283 MET B CA 1
ATOM 4083 C C . MET B 1 284 ? 3.730 13.845 -26.648 1.00 12.68 283 MET B C 1
ATOM 4084 O O . MET B 1 284 ? 4.804 14.481 -26.612 1.00 14.51 283 MET B O 1
ATOM 4089 N N . PRO B 1 285 ? 2.528 14.449 -26.645 1.00 14.21 284 PRO B N 1
ATOM 4090 C CA . PRO B 1 285 ? 2.541 15.894 -26.401 1.00 15.44 284 PRO B CA 1
ATOM 4091 C C . PRO B 1 285 ? 3.191 16.222 -25.040 1.00 15.22 284 PRO B C 1
ATOM 4092 O O . PRO B 1 285 ? 3.069 15.432 -24.089 1.00 14.05 284 PRO B O 1
ATOM 4096 N N . TRP B 1 286 ? 3.975 17.300 -25.001 1.00 15.39 285 TRP B N 1
ATOM 4097 C CA . TRP B 1 286 ? 4.653 17.710 -23.785 1.00 14.83 285 TRP B CA 1
ATOM 4098 C C . TRP B 1 286 ? 4.999 19.184 -23.767 1.00 13.65 285 TRP B C 1
ATOM 4099 O O . TRP B 1 286 ? 5.216 19.830 -24.816 1.00 15.55 285 TRP B O 1
ATOM 4110 N N . ALA B 1 287 ? 5.104 19.725 -22.569 1.00 13.18 286 ALA B N 1
ATOM 4111 C CA . ALA B 1 287 ? 5.473 21.124 -22.445 1.00 14.72 286 ALA B CA 1
ATOM 4112 C C . ALA B 1 287 ? 6.084 21.308 -21.090 1.00 14.45 286 ALA B C 1
ATOM 4113 O O . ALA B 1 287 ? 5.670 20.669 -20.143 1.00 14.78 286 ALA B O 1
ATOM 4115 N N . ALA B 1 288 ? 7.070 22.185 -21.023 1.00 13.81 287 ALA B N 1
ATOM 4116 C CA . ALA B 1 288 ? 7.747 22.481 -19.786 1.00 14.37 287 ALA B CA 1
ATOM 4117 C C . ALA B 1 288 ? 7.883 24.005 -19.673 1.00 14.28 287 ALA B C 1
ATOM 4118 O O . ALA B 1 288 ? 7.920 24.702 -20.658 1.00 14.39 287 ALA B O 1
ATOM 4120 N N . ALA B 1 289 ? 7.936 24.466 -18.441 1.00 14.75 288 ALA B N 1
ATOM 4121 C CA . ALA B 1 289 ? 8.137 25.879 -18.103 1.00 14.64 288 ALA B CA 1
ATOM 4122 C C . ALA B 1 289 ? 9.196 25.962 -17.030 1.00 15.98 288 ALA B C 1
ATOM 4123 O O . ALA B 1 289 ? 9.019 25.369 -15.936 1.00 16.20 288 ALA B O 1
ATOM 4125 N N . LYS B 1 290 ? 10.271 26.704 -17.321 1.00 17.65 289 LYS B N 1
ATOM 4126 C CA . LYS B 1 290 ? 11.319 27.026 -16.355 1.00 15.76 289 LYS B CA 1
ATOM 4127 C C . LYS B 1 290 ? 12.197 28.227 -16.780 1.00 15.17 289 LYS B C 1
ATOM 4128 O O . LYS B 1 290 ? 12.584 28.386 -17.966 1.00 17.67 289 LYS B O 1
ATOM 4134 N N . ASP B 1 291 ? 12.527 29.070 -15.808 1.00 14.54 290 ASP B N 1
ATOM 4135 C CA . ASP B 1 291 ? 13.303 30.280 -16.079 1.00 16.18 290 ASP B CA 1
ATOM 4136 C C . ASP B 1 291 ? 12.610 31.261 -17.063 1.00 15.40 290 ASP B C 1
ATOM 4137 O O . ASP B 1 291 ? 13.263 32.015 -17.807 1.00 16.48 290 ASP B O 1
ATOM 4142 N N . GLY B 1 292 ? 11.283 31.302 -17.035 1.00 14.59 291 GLY B N 1
ATOM 4143 C CA . GLY B 1 292 ? 10.548 32.217 -17.917 1.00 15.85 291 GLY B CA 1
ATOM 4144 C C . GLY B 1 292 ? 10.480 31.772 -19.373 1.00 17.26 291 GLY B C 1
ATOM 4145 O O . GLY B 1 292 ? 10.188 32.576 -20.253 1.00 18.47 291 GLY B O 1
ATOM 4146 N N . LYS B 1 293 ? 10.707 30.483 -19.621 1.00 17.42 292 LYS B N 1
ATOM 4147 C CA . LYS B 1 293 ? 10.736 29.932 -20.980 1.00 16.67 292 LYS B CA 1
ATOM 4148 C C . LYS B 1 293 ? 9.825 28.721 -21.043 1.00 15.77 292 LYS B C 1
ATOM 4149 O O . LYS B 1 293 ? 9.721 27.962 -20.061 1.00 17.82 292 LYS B O 1
ATOM 4155 N N . LEU B 1 294 ? 9.169 28.559 -22.192 1.00 14.90 293 LEU B N 1
ATOM 4156 C CA . LEU B 1 294 ? 8.330 27.399 -22.479 1.00 16.13 293 LEU B CA 1
ATOM 4157 C C . LEU B 1 294 ? 9.048 26.572 -23.531 1.00 15.83 293 LEU B C 1
ATOM 4158 O O . LEU B 1 294 ? 9.370 27.088 -24.600 1.00 17.26 293 LEU B O 1
ATOM 4163 N N . HIS B 1 295 ? 9.250 25.297 -23.246 1.00 16.06 294 HIS B N 1
ATOM 4164 C CA . HIS B 1 295 ? 9.758 24.343 -24.229 1.00 16.27 294 HIS B CA 1
ATOM 4165 C C . HIS B 1 295 ? 8.610 23.367 -24.523 1.00 14.52 294 HIS B C 1
ATOM 4166 O O . HIS B 1 295 ? 7.992 22.829 -23.602 1.00 15.61 294 HIS B O 1
ATOM 4173 N N . PHE B 1 296 ? 8.294 23.127 -25.794 1.00 13.85 295 PHE B N 1
ATOM 4174 C CA . PHE B 1 296 ? 7.166 22.227 -26.098 1.00 15.06 295 PHE B CA 1
ATOM 4175 C C . PHE B 1 296 ? 7.369 21.484 -27.393 1.00 16.88 295 PHE B C 1
ATOM 4176 O O . PHE B 1 296 ? 8.036 21.970 -28.305 1.00 18.12 295 PHE B O 1
ATOM 4178 N N . GLY B 1 297 ? 6.827 20.277 -27.445 1.00 18.28 296 GLY B N 1
ATOM 4179 C CA . GLY B 1 297 ? 6.914 19.464 -28.663 1.00 19.21 296 GLY B CA 1
ATOM 4180 C C . GLY B 1 297 ? 5.910 18.335 -28.672 1.00 18.22 296 GLY B C 1
ATOM 4181 O O . GLY B 1 297 ? 5.172 18.164 -27.702 1.00 17.63 296 GLY B O 1
ATOM 4182 N N . ILE B 1 298 ? 5.888 17.590 -29.785 1.00 19.94 297 ILE B N 1
ATOM 4183 C CA . ILE B 1 298 ? 5.018 16.414 -29.974 1.00 17.88 297 ILE B CA 1
ATOM 4184 C C . ILE B 1 298 ? 5.755 15.223 -30.581 1.00 18.59 297 ILE B C 1
ATOM 4185 O O . ILE B 1 298 ? 5.482 14.063 -30.228 1.00 19.60 297 ILE B O 1
ATOM 4190 N N . ASP B 1 299 ? 6.618 15.534 -31.556 1.00 17.76 298 ASP B N 1
ATOM 4191 C CA . ASP B 1 299 ? 7.475 14.586 -32.242 1.00 17.25 298 ASP B CA 1
ATOM 4192 C C . ASP B 1 299 ? 8.932 14.755 -31.812 1.00 18.33 298 ASP B C 1
ATOM 4193 O O . ASP B 1 299 ? 9.332 15.861 -31.421 1.00 19.28 298 ASP B O 1
ATOM 4198 N N . PRO B 1 300 ? 9.750 13.685 -31.961 1.00 17.37 299 PRO B N 1
ATOM 4199 C CA . PRO B 1 300 ? 11.095 13.733 -31.407 1.00 18.24 299 PRO B CA 1
ATOM 4200 C C . PRO B 1 300 ? 12.023 14.672 -32.141 1.00 20.46 299 PRO B C 1
ATOM 4201 O O . PRO B 1 300 ? 11.897 14.841 -33.359 1.00 28.55 299 PRO B O 1
ATOM 4205 N N . ASP B 1 301 ? 12.962 15.273 -31.404 1.00 21.30 300 ASP B N 1
ATOM 4206 C CA . ASP B 1 301 ? 13.911 16.232 -31.974 1.00 18.74 300 ASP B CA 1
ATOM 4207 C C . ASP B 1 301 ? 13.155 17.377 -32.700 1.00 18.52 300 ASP B C 1
ATOM 4208 O O . ASP B 1 301 ? 13.707 18.055 -33.581 1.00 26.50 300 ASP B O 1
ATOM 4210 N N . ASP B 1 302 ? 11.902 17.601 -32.303 1.00 19.74 301 ASP B N 1
ATOM 4211 C CA . ASP B 1 302 ? 11.032 18.586 -32.940 1.00 21.13 301 ASP B CA 1
ATOM 4212 C C . ASP B 1 302 ? 10.453 19.466 -31.842 1.00 22.55 301 ASP B C 1
ATOM 4213 O O . ASP B 1 302 ? 9.231 19.413 -31.546 1.00 22.74 301 ASP B O 1
ATOM 4215 N N . THR B 1 303 ? 11.353 20.257 -31.255 1.00 22.75 302 THR B N 1
ATOM 4216 C CA . THR B 1 303 ? 11.111 21.056 -30.054 1.00 20.95 302 THR B CA 1
ATOM 4217 C C . THR B 1 303 ? 11.213 22.549 -30.408 1.00 20.09 302 THR B C 1
ATOM 4218 O O . THR B 1 303 ? 11.979 22.906 -31.294 1.00 22.91 302 THR B O 1
ATOM 4222 N N . THR B 1 304 ? 10.426 23.414 -29.758 1.00 19.30 303 THR B N 1
ATOM 4223 C CA . THR B 1 304 ? 10.645 24.851 -29.871 1.00 19.55 303 THR B CA 1
ATOM 4224 C C . THR B 1 304 ? 10.698 25.481 -28.478 1.00 18.93 303 THR B C 1
ATOM 4225 O O . THR B 1 304 ? 10.056 24.984 -27.529 1.00 22.33 303 THR B O 1
ATOM 4229 N N . ILE B 1 305 ? 11.451 26.577 -28.355 1.00 17.68 304 ILE B N 1
ATOM 4230 C CA . ILE B 1 305 ? 11.472 27.358 -27.125 1.00 18.29 304 ILE B CA 1
ATOM 4231 C C . ILE B 1 305 ? 10.822 28.717 -27.375 1.00 19.45 304 ILE B C 1
ATOM 4232 O O . ILE B 1 305 ? 10.942 29.280 -28.476 1.00 20.36 304 ILE B O 1
ATOM 4237 N N . THR B 1 306 ? 10.127 29.230 -26.356 1.00 17.90 305 THR B N 1
ATOM 4238 C CA . THR B 1 306 ? 9.524 30.564 -26.408 1.00 16.97 305 THR B CA 1
ATOM 4239 C C . THR B 1 306 ? 9.581 31.234 -25.036 1.00 17.78 305 THR B C 1
ATOM 4240 O O . THR B 1 306 ? 9.674 30.536 -24.002 1.00 17.60 305 THR B O 1
ATOM 4244 N N . ASP B 1 307 ? 9.510 32.574 -25.018 1.00 17.53 306 ASP B N 1
ATOM 4245 C CA . ASP B 1 307 ? 9.393 33.316 -23.763 1.00 19.69 306 ASP B CA 1
ATOM 4246 C C . ASP B 1 307 ? 7.980 33.187 -23.209 1.00 18.51 306 ASP B C 1
ATOM 4247 O O . ASP B 1 307 ? 7.052 32.960 -23.971 1.00 22.53 306 ASP B O 1
ATOM 4252 N N . LEU B 1 308 ? 7.832 33.289 -21.882 1.00 18.95 307 LEU B N 1
ATOM 4253 C CA . LEU B 1 308 ? 6.515 33.345 -21.211 1.00 18.43 307 LEU B CA 1
ATOM 4254 C C . LEU B 1 308 ? 6.376 34.713 -20.571 1.00 21.09 307 LEU B C 1
ATOM 4255 O O . LEU B 1 308 ? 7.392 35.264 -20.123 1.00 18.15 307 LEU B O 1
ATOM 4260 N N . PRO B 1 309 ? 5.121 35.229 -20.468 1.00 21.01 308 PRO B N 1
ATOM 4261 C CA . PRO B 1 309 ? 4.876 36.481 -19.736 1.00 17.02 308 PRO B CA 1
ATOM 4262 C C . PRO B 1 309 ? 5.266 36.351 -18.278 1.00 18.92 308 PRO B C 1
ATOM 4263 O O . PRO B 1 309 ? 4.733 35.480 -17.562 1.00 22.03 308 PRO B O 1
#

GO terms:
  GO:0005737 cytoplasm (C, IDA)
  GO:0008798 beta-aspartyl-peptidase activity (F, IDA)
  GO:0004067 asparaginase activity (F, IDA)
  GO:0004067 asparaginase activity (F, IMP)
  GO:0005829 cytosol (C, TAS)
  GO:0005634 nucleus (C, HDA)

B-factor: mean 16.39, std 3.17, range [9.53, 32.97]

Solvent-accessible surface area: 20536 Å² total; per-residue (Å²): 188,64,85,24,0,0,0,0,0,0,15,4,53,34,114,29,69,86,87,85,62,116,77,2,65,70,0,0,38,116,0,0,54,71,0,14,32,50,4,125,161,56,18,44,2,11,43,0,0,26,14,0,0,32,23,1,0,83,11,64,46,11,11,0,0,32,2,0,10,4,2,40,106,29,92,7,8,0,1,0,0,0,0,34,0,139,75,0,26,3,0,1,0,0,2,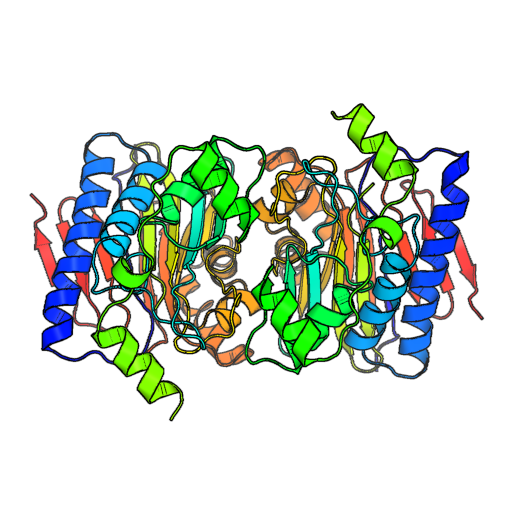2,66,43,7,45,24,0,0,103,2,0,42,38,0,24,99,130,20,107,13,4,0,0,0,18,60,2,0,50,91,9,4,77,75,69,64,38,98,148,32,88,34,105,123,3,20,32,63,65,2,95,147,101,17,114,58,108,91,165,42,7,0,0,0,0,0,0,4,39,141,16,30,1,0,0,0,0,0,3,0,13,80,36,46,2,48,23,0,7,0,1,3,0,0,0,2,0,0,0,0,2,0,4,32,90,11,0,0,0,0,0,0,22,72,4,6,1,0,3,31,2,0,0,0,10,15,0,0,14,45,28,89,101,64,79,80,17,87,88,0,0,67,80,0,3,26,67,0,102,93,51,17,186,2,81,0,0,0,0,0,0,8,99,102,5,89,62,21,13,57,41,34,10,71,1,0,6,16,0,0,0,42,102,25,23,6,38,19,1,7,50,87,110,64,66,68,112,74,116,25,146,176,70,79,32,0,0,0,0,0,0,9,8,22,36,116,41,73,90,95,38,59,100,98,8,54,103,6,2,41,49,0,0,59,63,0,16,26,39,1,131,147,44,14,43,1,12,47,0,0,29,15,0,0,29,28,0,0,76,22,66,59,6,2,0,0,32,0,0,9,4,2,44,91,33,86,6,3,0,0,0,0,0,0,32,0,136,68,0,32,2,0,1,0,0,1,7,57,40,13,39,23,0,0,102,2,0,46,50,0,26,84,127,14,110,14,10,3,0,0,9,94,2,0,61,94,8,5,69,76,89,55,42,93,159,45,76,29,91,148,4,28,29,138,152,5,123,63,31,13,68,193,111,142,96,10,11,0,0,0,0,0,0,4,34,131,22,28,0,0,0,0,0,0,3,0,8,58,43,46,3,52,18,0,6,1,3,4,1,1,1,5,0,0,0,0,3,0,6,31,88,9,0,0,0,0,0,0,16,85,2,4,2,0,2,37,1,1,0,0,13,12,0,0,12,34,24,92,90,66,78,79,17,84,81,0,0,72,76,0,4,29,63,0,110,89,49,23,183,4,88,0,0,0,0,0,0,7,106,77,3,78,61,18,12,49,37,47,13,85,1,0,6,17,0,0,0,40,91,28,82,15,34,12,2,4,44,92,116,53,72,88,97,66,111,24,147

Radius of gyration: 22.75 Å; Cα contacts (8 Å, |Δi|>4): 1864; chains: 2; bounding box: 48×73×61 Å

Organism: Homo sapiens (NCBI:txid9606)